Protein 9OHQ (pdb70)

Nearest PDB structures (foldseek):
  8cuc-assembly1_H  TM=9.374E-01  e=8.359E-02  Homo sapiens
  1a1j-assembly1_A  TM=9.222E-01  e=1.563E-01  Mus musculus
  1f2i-assembly1_H  TM=9.695E-01  e=2.212E-01  Mus musculus
  1a1h-assembly1_A  TM=9.315E-01  e=2.371E-01  Mus musculus
  1a1g-assembly1_A  TM=9.237E-01  e=2.542E-01  Mus musculus

Solvent-accessible surface area: 29568 Å² total; per-residue (Å²): 85,69,43,0,22,0,67,116,31,115,122,14,81,0,6,30,97,123,29,45,23,61,45,71,178,68,31,56,55,23,63,41,84,13,73,115,53,87,90,19,69,1,5,4,0,94,130,22,52,44,25,41,79,35,46,60,78,34,82,121,99,27,46,11,113,22,4,5,41,5,2,0,20,2,36,28,48,51,26,18,0,0,12,43,3,32,23,77,97,184,75,42,99,31,80,106,0,26,0,0,6,72,78,13,0,50,64,84,55,198,93,86,64,111,3,63,42,6,22,1,16,27,70,110,116,51,80,14,104,157,21,65,159,101,55,129,111,98,67,91,41,0,27,0,76,112,30,124,126,15,77,0,5,31,55,98,20,52,22,63,50,54,194,66,29,54,50,25,62,37,85,13,75,119,52,90,87,21,70,1,3,4,0,94,128,24,53,47,25,44,78,36,38,76,84,34,85,122,98,25,46,8,114,23,4,8,40,7,2,0,18,2,36,28,46,53,20,21,0,0,12,43,2,36,24,78,116,186,121,38,101,30,80,105,0,27,0,0,4,77,87,10,4,57,63,83,66,165,93,85,68,111,3,62,40,6,21,0,14,25,76,112,112,50,80,14,104,156,21,61,145,94,53,123,87,68,46,0,20,0,69,117,30,114,122,15,82,0,5,32,99,122,29,46,23,63,48,57,185,64,29,55,54,24,64,38,84,13,75,117,52,90,89,19,68,1,5,5,0,94,128,23,50,45,24,45,82,25,48,59,80,34,86,120,100,27,48,8,114,22,3,6,42,5,2,0,25,2,34,27,47,51,25,18,0,0,10,42,2,33,24,78,93,183,75,40,101,30,80,108,0,27,0,0,6,74,79,12,0,49,64,86,56,201,93,84,68,109,2,62,41,6,20,0,15,28,73,109,115,50,80,14,103,157,21,63,161,101,55,129,112,100,66,92,41,0,27,0,79,116,29,122,125,16,75,0,6,31,56,97,21,55,22,64,50,50,192,65,27,57,50,25,64,36,84,15,76,116,52,88,88,21,70,1,4,5,0,95,126,25,52,47,24,45,79,38,40,74,83,33,83,122,98,25,47,8,120,23,10,7,38,7,2,0,16,2,34,28,46,54,21,21,0,0,11,42,2,36,24,78,117,187,124,32,102,30,82,104,0,26,0,0,4,78,90,10,4,54,66,81,63,168,89,85,69,109,3,64,40,6,20,0,12,23,78,111,111,50,81,13,104,160,20,62,140,84,54,126

GO terms:
  GO:0005634 nucleus (C, IDA)
  GO:0005737 cytoplasm (C, IDA)
  GO:0031464 Cul4A-RING E3 ubiquitin ligase complex (C, IDA)
  GO:0043161 proteasome-mediated ubiquitin-dependent protein catabolic process (P, IMP)
  GO:0016567 protein ubiq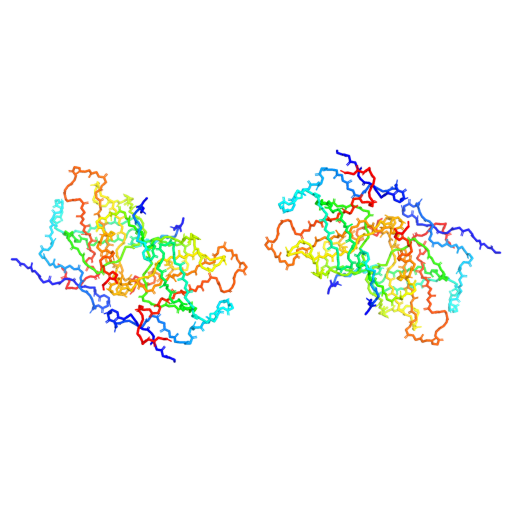uitination (P, IMP)
  GO:0005515 protein binding (F, IPI)
  GO:0030177 positive regulation of Wnt signaling pathway (P, IMP)
  GO:0005829 cytosol (C, TAS)

Radius of gyration: 37.44 Å; Cα contacts (8 Å, |Δi|>4): 1180; chains: 8; bounding box: 51×68×109 Å

Organism: Homo sapiens (NCBI:txid9606)

Secondary structure (DSSP, 8-state):
--EEEETTT---EEEEGGGB---STT-SEEEEE-TTS-EEEEEEES---SEEEEEEEE-TT-SSTTEEEEEEEETTT--EEEEEEEESSTT-SSSEEEEEEGGGEES--/---EE-TTT--EESSHHHHHHHHHHT-/----EEEETTT---EEEEGGGB--SSTT-SEEEEE-TTS-EEEEEEES---SEEEEEEEE-TT-SSTTEEEEEEEETTT--EEEEEEEESSTT-SSSEEEEEEGGGEES--/---EE-TTT--EESSHHHHHHHHHHT-/--EEEETTT--SEEEEGGGB---STT-SEEEEE-TTS-EEEEEEES---SEEEEEEEE-TT-SSTTEEEEEEEETTT--EEEEEEEESSTT-SSSEEEEEEGGGEES--/---EE-TTT--EESSHHHHHHHHHHT-/----EEEETTT---EEEEGGGB---STT-SEEEEE-TTS-EEEEEEES---SEEEEEEEE-TT-SSTTEEEEEEEETTT--EEEEEEEESSTT-SSSEEEEEEGGGEES--/---EE-TTT--EESSHHHHHHHHHHT-

B-factor: mean 19.46, std 8.99, range [7.35, 77.14]

Sequence (548 aa):
STSLSCKQCQETEITTKNEIFSLSLSGPMAAYVNPHGYVHETLTVYKASNLNLIGRPSTEHSWFPGYAWTVAQCKICASHIGWKFTATKKDMSPQKFWGLTRSALLPTIERPFHCNQCGASFTQKGNLLRHIKLHSGPSTSLSCKQCQETEITTKNEIFSLSLSGPMAAYVNPHGYVHETLTVYKASNLNLIGRPSTEHSWFPGYAWTVAQCKICASHIGWKFTATKKDMSPQKFWGLTRSALLPTIERPFHCNQCGASFTQKGNLLRHIKLHSSTSLSCKQCQETEITTKNEIFSLSLSGPMAAYVNPHGYVHETLTVYKASNLNLIGRPSTEHSWFPGYAWTVAQCKICASHIGWKFTATKKDMSPQKFWGLTRSALLPTIERPFHCNQCGASFTQKGNLLRHIKLHSGPSTSLSCKQCQETEITTKNEIFSLSLSGPMAAYVNPHGYVHETLTVYKASNLNLIGRPSTEHSWFPGYAWTVAQCKICASHIGWKFTATKKDMSPQKFWGLTRSALLPTIERPFHCNQCGASFTQKGNLLRHIKLHS

InterPro domains:
  IPR003111 Lon protease, N-terminal domain [PF02190] (81-317)
  IPR003111 Lon protease, N-terminal domain [PS51787] (81-319)
  IPR003111 Lon protease, N-terminal domain [SM00464] (80-317)
  IPR004910 Yippee/Mis18/Cereblon [PF03226] (321-432)
  IPR015947 PUA-like superfamily [SSF88697] (80-316)
  IPR034750 CULT domain [PS51788] (318-426)
  IPR034750 CULT domain [cd15777] (321-422)
  IPR046336 Lon protease, N-terminal domain superfamily [G3DSA:2.30.130.40] (61-185)

Foldseek 3Di:
DAFKAFPPPRPDGFDGPVQFDDLDDQGQWDWDADPVGDIFGWGKGAGTDQKDWDDDWAPVVDPRPQWTWTWIAHNPPRHTFFTKIAGPDDVDPPRIITIGGQVRIPPRD/DFPDADPPPGDTHPDVVVVVVVNVVVD/DFFAFKAFPPPRPDTWGTPVQFDDQDPCTQWDWDADPVGDIFTWGKGADTDQWDWDDDWDCVVPPRPQWTWTWIAGNPPRHTFFTKIAGPDDVDPPRIITIGGQVRIPPRD/DFPDADPPPGDTHPDVVVVVVVNVVVD/DAFKAFPVPRPDGFGGPVQFDDLDDQGQWDWDADPVGDIFGWGKGAGTDQKDWDDDWDPPVPPRPQWTWTWIAHNPPRHTFFTKIAGPDDVDPPRIITIGGQVGIPPRD/DFPAADPPPGDTHPDVVVSVVVNVVVD/DFFAFKAFPPPRPDTWGTPVQFDDPDPCTQWDWDADPVGDIFGWGKGADTDQWDWDDDWDCPVPPRPQWTWTFIAGNPPRHTFFTKIAGPDDVDPPRIITIGGQVRIPPRD/DFPDADPVPGDTHPDVVVVVVVNVVVD

Structure (mmCIF, N/CA/C/O backbone):
data_9OHQ
#
_entry.id   9OHQ
#
_cell.length_a   46.040
_cell.length_b   70.130
_cell.length_c   78.740
_cell.angle_alpha   90.00
_cell.angle_beta   90.00
_cell.angle_gamma   90.00
#
_symmetry.space_group_name_H-M   'P 1 21 1'
#
loop_
_entity.id
_entity.type
_entity.pdbx_description
1 polymer 'Protein cereblon'
2 polymer 'Zinc finger protein Helios'
3 non-polymer (3S)-3-[(5M)-5-{1-methyl-4-[(pyrrolidin-1-yl)methyl]-1H-pyrrolo[2,3-b]pyridin-6-yl}-1-oxo-1,3-dihydro-2H-isoindol-2-yl]piperidine-2,6-dione
4 non-polymer 'ZINC ION'
5 water water
#
loop_
_atom_site.group_PDB
_atom_site.id
_atom_site.type_symbol
_atom_site.label_atom_id
_atom_site.label_alt_id
_atom_site.label_comp_id
_atom_site.label_asym_id
_atom_site.label_entity_id
_atom_site.label_seq_id
_atom_site.pdbx_PDB_ins_code
_atom_site.Cartn_x
_atom_site.Cartn_y
_atom_site.Cartn_z
_atom_site.occupancy
_atom_site.B_iso_or_equiv
_atom_site.auth_seq_id
_atom_site.auth_comp_id
_atom_site.auth_asym_id
_atom_site.auth_atom_id
_atom_site.pdbx_PDB_model_num
ATOM 1 N N . SER A 1 3 ? 14.785 17.383 15.151 1.00 36.68 318 SER A N 1
ATOM 2 C CA . SER A 1 3 ? 16.138 16.833 14.879 1.00 34.47 318 SER A CA 1
ATOM 3 C C . SER A 1 3 ? 16.525 17.070 13.424 1.00 30.35 318 SER A C 1
ATOM 4 O O . SER A 1 3 ? 15.668 17.127 12.554 1.00 32.36 318 SER A O 1
ATOM 7 N N . THR A 1 4 ? 17.840 17.134 13.211 1.00 31.80 319 THR A N 1
ATOM 8 C CA . THR A 1 4 ? 18.457 17.405 11.924 1.00 27.33 319 THR A CA 1
ATOM 9 C C . THR A 1 4 ? 17.983 16.364 10.914 1.00 25.57 319 THR A C 1
ATOM 10 O O . THR A 1 4 ? 17.996 15.174 11.183 1.00 21.65 319 THR A O 1
ATOM 14 N N . SER A 1 5 ? 17.649 16.835 9.725 1.00 23.34 320 SER A N 1
ATOM 15 C CA . SER A 1 5 ? 17.266 15.987 8.621 1.00 20.38 320 SER A CA 1
ATOM 16 C C . SER A 1 5 ? 18.520 15.557 7.859 1.00 18.53 320 SER A C 1
ATOM 17 O O . SER A 1 5 ? 19.479 16.316 7.725 1.00 19.01 320 SER A O 1
ATOM 20 N N . LEU A 1 6 ? 18.538 14.285 7.445 1.00 16.50 321 LEU A N 1
ATOM 21 C CA . LEU A 1 6 ? 19.570 13.755 6.580 1.00 16.55 321 LEU A CA 1
ATOM 22 C C . LEU A 1 6 ? 18.957 13.486 5.212 1.00 16.91 321 LEU A C 1
ATOM 23 O O . LEU A 1 6 ? 17.911 12.838 5.131 1.00 17.27 321 LEU A O 1
ATOM 28 N N . SER A 1 7 ? 19.653 13.932 4.153 1.00 17.70 322 SER A N 1
ATOM 29 C CA . SER A 1 7 ? 19.167 13.909 2.788 1.00 16.85 322 SER A CA 1
ATOM 30 C C . SER A 1 7 ? 20.188 13.218 1.891 1.00 15.10 322 SER A C 1
ATOM 31 O O . SER A 1 7 ? 21.338 13.032 2.262 1.00 15.80 322 SER A O 1
ATOM 34 N N . CYS A 1 8 ? 19.749 12.784 0.711 1.00 15.63 323 CYS A N 1
ATOM 35 C CA . CYS A 1 8 ? 20.632 12.214 -0.283 1.00 14.98 323 CYS A CA 1
ATOM 36 C C . CYS A 1 8 ? 21.697 13.232 -0.687 1.00 15.70 323 CYS A C 1
ATOM 37 O O . CYS A 1 8 ? 21.375 14.323 -1.122 1.00 15.18 323 CYS A O 1
ATOM 40 N N . LYS A 1 9 ? 22.964 12.853 -0.580 1.00 15.91 324 LYS A N 1
ATOM 41 C CA . LYS A 1 9 ? 24.068 13.718 -0.933 1.00 17.41 324 LYS A CA 1
ATOM 42 C C . LYS A 1 9 ? 24.047 14.084 -2.416 1.00 18.12 324 LYS A C 1
ATOM 43 O O . LYS A 1 9 ? 24.331 15.223 -2.765 1.00 17.04 324 LYS A O 1
ATOM 49 N N . GLN A 1 10 ? 23.672 13.133 -3.276 1.00 18.97 325 GLN A N 1
ATOM 50 C CA . GLN A 1 10 ? 23.744 13.302 -4.717 1.00 22.97 325 GLN A CA 1
ATOM 51 C C . GLN A 1 10 ? 22.707 14.307 -5.208 1.00 25.05 325 GLN A C 1
ATOM 52 O O . GLN A 1 10 ? 23.080 15.236 -5.932 1.00 28.76 325 GLN A O 1
ATOM 58 N N . CYS A 1 11 ? 21.441 14.195 -4.774 1.00 21.22 326 CYS A N 1
ATOM 59 C CA . CYS A 1 11 ? 20.389 15.036 -5.327 1.00 22.19 326 CYS A CA 1
ATOM 60 C C . CYS A 1 11 ? 19.932 16.131 -4.356 1.00 22.81 326 CYS A C 1
ATOM 61 O O . CYS A 1 11 ? 19.422 17.167 -4.784 1.00 20.82 326 CYS A O 1
ATOM 64 N N . GLN A 1 12 ? 20.062 15.887 -3.045 1.00 19.72 327 GLN A N 1
ATOM 65 C CA . GLN A 1 12 ? 19.588 16.722 -1.951 1.00 21.60 327 GLN A CA 1
ATOM 66 C C . GLN A 1 12 ? 18.139 17.157 -2.134 1.00 24.25 327 GLN A C 1
ATOM 67 O O . GLN A 1 12 ? 17.802 18.279 -1.766 1.00 21.66 327 GLN A O 1
ATOM 73 N N . GLU A 1 13 ? 17.316 16.265 -2.690 1.00 23.80 328 GLU A N 1
ATOM 74 C CA . GLU A 1 13 ? 15.917 16.581 -2.915 1.00 25.90 328 GLU A CA 1
ATOM 75 C C . GLU A 1 13 ? 15.025 15.962 -1.839 1.00 28.58 328 GLU A C 1
ATOM 76 O O . GLU A 1 13 ? 13.938 16.471 -1.638 1.00 28.72 328 GLU A O 1
ATOM 82 N N . THR A 1 14 ? 15.476 14.910 -1.142 1.00 28.32 329 THR A N 1
ATOM 83 C CA . THR A 1 14 ? 14.624 14.239 -0.167 1.00 30.89 329 THR A CA 1
ATOM 84 C C . THR A 1 14 ? 15.299 14.159 1.192 1.00 27.08 329 THR A C 1
ATOM 85 O O . THR A 1 14 ? 16.502 13.943 1.269 1.00 31.96 329 THR A O 1
ATOM 89 N N . GLU A 1 15 ? 14.463 14.229 2.218 1.00 25.03 330 GLU A N 1
ATOM 90 C CA . GLU A 1 15 ? 14.798 13.832 3.576 1.00 22.36 330 GLU A CA 1
ATOM 91 C C . GLU A 1 15 ? 14.688 12.313 3.675 1.00 19.78 330 GLU A C 1
ATOM 92 O O . GLU A 1 15 ? 13.628 11.759 3.448 1.00 23.89 330 GLU A O 1
ATOM 98 N N . ILE A 1 16 ? 15.769 11.654 4.055 1.00 16.83 331 ILE A N 1
ATOM 99 C CA . ILE A 1 16 ? 15.762 10.201 4.167 1.00 15.17 331 ILE A CA 1
ATOM 100 C C . ILE A 1 16 ? 15.431 9.797 5.606 1.00 15.80 331 ILE A C 1
ATOM 101 O O . ILE A 1 16 ? 14.744 8.797 5.851 1.00 16.74 331 ILE A O 1
ATOM 106 N N . THR A 1 17 ? 16.003 10.526 6.568 1.00 14.73 332 THR A N 1
ATOM 107 C CA . THR A 1 17 ? 15.768 10.235 7.973 1.00 15.00 332 THR A CA 1
ATOM 108 C C . THR A 1 17 ? 16.097 11.478 8.781 1.00 15.56 332 THR A C 1
ATOM 109 O O . THR A 1 17 ? 16.437 12.509 8.206 1.00 15.20 332 THR A O 1
ATOM 113 N N . THR A 1 18 ? 15.928 11.388 10.106 1.00 14.52 333 THR A N 1
ATOM 114 C CA . THR A 1 18 ? 16.270 12.473 11.004 1.00 16.53 333 THR A CA 1
ATOM 115 C C . THR A 1 18 ? 17.099 11.876 12.131 1.00 16.37 333 THR A C 1
ATOM 116 O O . THR A 1 18 ? 17.033 10.683 12.402 1.00 15.50 333 THR A O 1
ATOM 120 N N . LYS A 1 19 ? 17.874 12.736 12.784 1.00 15.36 334 LYS A N 1
ATOM 121 C CA . LYS A 1 19 ? 18.811 12.282 13.800 1.00 16.25 334 LYS A CA 1
ATOM 122 C C . LYS A 1 19 ? 18.092 11.672 15.003 1.00 16.21 334 LYS A C 1
ATOM 123 O O . LYS A 1 19 ? 18.706 10.873 15.721 1.00 16.52 334 LYS A O 1
ATOM 129 N N . ASN A 1 20 ? 16.796 11.983 15.205 1.00 16.91 335 ASN A N 1
ATOM 130 C CA . ASN A 1 20 ? 16.074 11.388 16.320 1.00 18.40 335 ASN A CA 1
ATOM 131 C C . ASN A 1 20 ? 15.753 9.914 16.043 1.00 16.21 335 ASN A C 1
ATOM 132 O O . ASN A 1 20 ? 15.236 9.245 16.919 1.00 16.00 335 ASN A O 1
ATOM 137 N N . GLU A 1 21 ? 16.055 9.423 14.837 1.00 12.24 336 GLU A N 1
ATOM 138 C CA . GLU A 1 21 ? 15.830 8.013 14.523 1.00 12.40 336 GLU A CA 1
ATOM 139 C C . GLU A 1 21 ? 17.039 7.138 14.873 1.00 11.72 336 GLU A C 1
ATOM 140 O O . GLU A 1 21 ? 16.971 5.899 14.776 1.00 11.97 336 GLU A O 1
ATOM 146 N N . ILE A 1 22 ? 18.166 7.757 15.195 1.00 11.89 337 ILE A N 1
ATOM 147 C CA . ILE A 1 22 ? 19.420 7.042 15.389 1.00 13.15 337 ILE A CA 1
ATOM 148 C C . ILE A 1 22 ? 19.388 6.215 16.669 1.00 12.00 337 ILE A C 1
ATOM 149 O O . ILE A 1 22 ? 18.922 6.689 17.700 1.00 14.55 337 ILE A O 1
ATOM 154 N N . PHE A 1 23 ? 19.838 4.960 16.580 1.00 11.45 338 PHE A N 1
ATOM 155 C CA . PHE A 1 23 ? 19.951 4.121 17.767 1.00 11.90 338 PHE A CA 1
ATOM 156 C C . PHE A 1 23 ? 21.188 3.252 17.629 1.00 12.05 338 PHE A C 1
ATOM 157 O O . PHE A 1 23 ? 21.705 3.052 16.532 1.00 12.94 338 PHE A O 1
ATOM 165 N N . SER A 1 24 ? 21.685 2.743 18.748 1.00 13.25 339 SER A N 1
ATOM 166 C CA . SER A 1 24 ? 22.776 1.794 18.712 1.00 14.29 339 SER A CA 1
ATOM 167 C C . SER A 1 24 ? 22.221 0.378 18.769 1.00 16.26 339 SER A C 1
ATOM 168 O O . SER A 1 24 ? 21.508 0.012 19.699 1.00 17.06 339 SER A O 1
ATOM 171 N N . LEU A 1 25 ? 22.515 -0.403 17.741 1.00 15.36 340 LEU A N 1
ATOM 172 C CA . LEU A 1 25 ? 22.028 -1.759 17.636 1.00 19.09 340 LEU A CA 1
ATOM 173 C C . LEU A 1 25 ? 22.901 -2.660 18.480 1.00 22.91 340 LEU A C 1
ATOM 174 O O . LEU A 1 25 ? 22.392 -3.578 19.114 1.00 24.91 340 LEU A O 1
ATOM 179 N N . SER A 1 26 ? 24.210 -2.383 18.505 1.00 24.86 341 SER A N 1
ATOM 180 C CA . SER A 1 26 ? 25.135 -3.207 19.274 1.00 28.37 341 SER A CA 1
ATOM 181 C C . SER A 1 26 ? 26.171 -2.355 20.007 1.00 26.56 341 SER A C 1
ATOM 182 O O . SER A 1 26 ? 25.964 -1.187 20.382 1.00 27.34 341 SER A O 1
ATOM 185 N N . LEU A 1 27 ? 27.315 -2.985 20.243 1.00 24.86 342 LEU A N 1
ATOM 186 C CA . LEU A 1 27 ? 28.336 -2.434 21.106 1.00 27.21 342 LEU A CA 1
ATOM 187 C C . LEU A 1 27 ? 29.032 -1.277 20.387 1.00 27.97 342 LEU A C 1
ATOM 188 O O . LEU A 1 27 ? 29.594 -0.413 21.037 1.00 31.66 342 LEU A O 1
ATOM 193 N N . SER A 1 28 ? 29.012 -1.278 19.046 1.00 21.82 343 SER A N 1
ATOM 194 C CA . SER A 1 28 ? 29.872 -0.399 18.268 1.00 20.60 343 SER A CA 1
ATOM 195 C C . SER A 1 28 ? 29.248 0.972 18.001 1.00 24.52 343 SER A C 1
ATOM 196 O O . SER A 1 28 ? 29.678 1.670 17.066 1.00 19.08 343 SER A O 1
ATOM 199 N N . GLY A 1 29 ? 28.287 1.393 18.863 1.00 25.95 344 GLY A N 1
ATOM 200 C CA . GLY A 1 29 ? 27.793 2.775 18.848 1.00 21.89 344 GLY A CA 1
ATOM 201 C C . GLY A 1 29 ? 26.822 2.840 17.698 1.00 19.76 344 GLY A C 1
ATOM 202 O O . GLY A 1 29 ? 26.607 1.800 17.040 1.00 21.03 344 GLY A O 1
ATOM 203 N N . PRO A 1 30 ? 26.219 4.004 17.412 1.00 16.62 345 PRO A N 1
ATOM 204 C CA . PRO A 1 30 ? 25.221 4.068 16.349 1.00 15.05 345 PRO A CA 1
ATOM 205 C C . PRO A 1 30 ? 25.786 4.027 14.933 1.00 14.64 345 PRO A C 1
ATOM 206 O O . PRO A 1 30 ? 25.033 3.756 13.986 1.00 15.11 345 PRO A O 1
ATOM 210 N N . MET A 1 31 ? 27.090 4.315 14.789 1.00 13.23 346 MET A N 1
ATOM 211 C CA . MET A 1 31 ? 27.720 4.348 13.478 1.00 14.29 346 MET A CA 1
ATOM 212 C C . MET A 1 31 ? 29.125 3.771 13.618 1.00 14.64 346 MET A C 1
ATOM 213 O O . MET A 1 31 ? 29.823 4.104 14.589 1.00 15.85 346 MET A O 1
ATOM 218 N N . ALA A 1 32 ? 29.465 2.829 12.739 1.00 13.98 347 ALA A N 1
ATOM 219 C CA . ALA A 1 32 ? 30.802 2.242 12.746 1.00 13.43 347 ALA A CA 1
ATOM 220 C C . ALA A 1 32 ? 31.152 1.810 11.329 1.00 12.18 347 ALA A C 1
ATOM 221 O O . ALA A 1 32 ? 30.253 1.688 10.485 1.00 12.71 347 ALA A O 1
ATOM 223 N N . ALA A 1 33 ? 32.445 1.579 11.084 1.00 11.40 348 ALA A N 1
ATOM 224 C CA . ALA A 1 33 ? 32.891 1.087 9.788 1.00 10.83 348 ALA A CA 1
ATOM 225 C C . ALA A 1 33 ? 32.672 -0.432 9.708 1.00 10.59 348 ALA A C 1
ATOM 226 O O . ALA A 1 33 ? 33.055 -1.151 10.616 1.00 13.75 348 ALA A O 1
ATOM 228 N N . TYR A 1 34 ? 32.125 -0.916 8.582 1.00 10.29 349 TYR A N 1
ATOM 229 C CA . TYR A 1 34 ? 31.936 -2.336 8.313 1.00 10.52 349 TYR A CA 1
ATOM 230 C C . TYR A 1 34 ? 32.506 -2.647 6.931 1.00 11.48 349 TYR A C 1
ATOM 231 O O . TYR A 1 34 ? 32.453 -1.792 6.050 1.00 12.51 349 TYR A O 1
ATOM 240 N N . VAL A 1 35 ? 33.031 -3.859 6.776 1.00 10.20 350 VAL A N 1
ATOM 241 C CA . VAL A 1 35 ? 33.721 -4.250 5.560 1.00 11.44 350 VAL A CA 1
ATOM 242 C C . VAL A 1 35 ? 32.821 -5.207 4.796 1.00 11.88 350 VAL A C 1
ATOM 243 O O . VAL A 1 35 ? 32.364 -6.199 5.388 1.00 11.05 350 VAL A O 1
ATOM 247 N N . ASN A 1 36 ? 32.604 -4.927 3.495 1.00 10.90 351 ASN A N 1
ATOM 248 C CA . ASN A 1 36 ? 31.812 -5.801 2.667 1.00 11.62 351 ASN A CA 1
ATOM 249 C C . ASN A 1 36 ? 32.700 -6.896 2.080 1.00 12.03 351 ASN A C 1
ATOM 250 O O . ASN A 1 36 ? 33.888 -6.983 2.359 1.00 12.73 351 ASN A O 1
ATOM 255 N N . PRO A 1 37 ? 32.116 -7.838 1.327 1.00 12.06 352 PRO A N 1
ATOM 256 C CA . PRO A 1 37 ? 32.851 -9.026 0.905 1.00 13.54 352 PRO A CA 1
ATOM 257 C C . PRO A 1 37 ? 34.018 -8.766 -0.039 1.00 13.06 352 PRO A C 1
ATOM 258 O O . PRO A 1 37 ? 34.929 -9.562 -0.110 1.00 14.60 352 PRO A O 1
ATOM 262 N N . HIS A 1 38 ? 34.034 -7.597 -0.661 1.00 13.19 353 HIS A N 1
ATOM 263 C CA . HIS A 1 38 ? 34.979 -7.254 -1.695 1.00 14.14 353 HIS A CA 1
ATOM 264 C C . HIS A 1 38 ? 35.952 -6.167 -1.226 1.00 14.17 353 HIS A C 1
ATOM 265 O O . HIS A 1 38 ? 36.755 -5.689 -2.015 1.00 16.51 353 HIS A O 1
ATOM 272 N N . GLY A 1 39 ? 35.868 -5.735 0.039 1.00 12.22 354 GLY A N 1
ATOM 273 C CA . GLY A 1 39 ? 36.838 -4.815 0.598 1.00 12.29 354 GLY A CA 1
ATOM 274 C C . GLY A 1 39 ? 36.377 -3.361 0.610 1.00 12.76 354 GLY A C 1
ATOM 275 O O . GLY A 1 39 ? 37.197 -2.490 0.907 1.00 14.40 354 GLY A O 1
ATOM 276 N N . TYR A 1 40 ? 35.084 -3.101 0.334 1.00 11.48 355 TYR A N 1
ATOM 277 C CA . TYR A 1 40 ? 34.512 -1.755 0.460 1.00 10.60 355 TYR A CA 1
ATOM 278 C C . TYR A 1 40 ? 34.094 -1.558 1.910 1.00 11.52 355 TYR A C 1
ATOM 279 O O . TYR A 1 40 ? 33.418 -2.410 2.477 1.00 13.49 355 TYR A O 1
ATOM 288 N N . VAL A 1 41 ? 34.432 -0.390 2.453 1.00 10.64 356 VAL A N 1
ATOM 289 C CA . VAL A 1 41 ? 34.171 -0.057 3.841 1.00 12.01 356 VAL A CA 1
ATOM 290 C C . VAL A 1 41 ? 33.071 0.990 3.875 1.00 13.10 356 VAL A C 1
ATOM 291 O O . VAL A 1 41 ? 33.190 2.056 3.265 1.00 13.55 356 VAL A O 1
ATOM 295 N N . HIS A 1 42 ? 32.003 0.639 4.582 1.00 12.30 357 HIS A N 1
ATOM 296 C CA . HIS A 1 42 ? 30.826 1.472 4.715 1.00 11.72 357 HIS A CA 1
ATOM 297 C C . HIS A 1 42 ? 30.676 1.853 6.180 1.00 11.49 357 HIS A C 1
ATOM 298 O O . HIS A 1 42 ? 30.472 0.994 7.021 1.00 10.44 357 HIS A O 1
ATOM 305 N N . GLU A 1 43 ? 30.790 3.149 6.489 1.00 10.93 358 GLU A N 1
ATOM 306 C CA . GLU A 1 43 ? 30.447 3.643 7.807 1.00 11.59 358 GLU A CA 1
ATOM 307 C C . GLU A 1 43 ? 28.933 3.726 7.844 1.00 12.80 358 GLU A C 1
ATOM 308 O O . GLU A 1 43 ? 28.343 4.570 7.169 1.00 13.01 358 GLU A O 1
ATOM 314 N N . THR A 1 44 ? 28.332 2.824 8.608 1.00 11.91 359 THR A N 1
ATOM 315 C CA . THR A 1 44 ? 26.917 2.579 8.533 1.00 12.04 359 THR A CA 1
ATOM 316 C C . THR A 1 44 ? 26.259 3.077 9.816 1.00 13.48 359 THR A C 1
ATOM 317 O O . THR A 1 44 ? 26.619 2.626 10.910 1.00 15.12 359 THR A O 1
ATOM 321 N N . LEU A 1 45 ? 25.286 3.975 9.640 1.00 12.79 360 LEU A N 1
ATOM 322 C CA . LEU A 1 45 ? 24.511 4.519 10.739 1.00 11.93 360 LEU A CA 1
ATOM 323 C C . LEU A 1 45 ? 23.198 3.746 10.823 1.00 11.70 360 LEU A C 1
ATOM 324 O O . LEU A 1 45 ? 22.545 3.623 9.796 1.00 11.60 360 LEU A O 1
ATOM 329 N N . THR A 1 46 ? 22.772 3.309 12.007 1.00 11.94 361 THR A N 1
ATOM 330 C CA . THR A 1 46 ? 21.523 2.573 12.146 1.00 12.36 361 THR A CA 1
ATOM 331 C C . THR A 1 46 ? 20.411 3.488 12.657 1.00 12.37 361 THR A C 1
ATOM 332 O O . THR A 1 46 ? 20.599 4.193 13.644 1.00 12.24 361 THR A O 1
ATOM 336 N N . VAL A 1 47 ? 19.293 3.491 11.928 1.00 11.06 362 VAL A N 1
ATOM 337 C CA . VAL A 1 47 ? 18.131 4.314 12.239 1.00 11.91 362 VAL A CA 1
ATOM 338 C C . VAL A 1 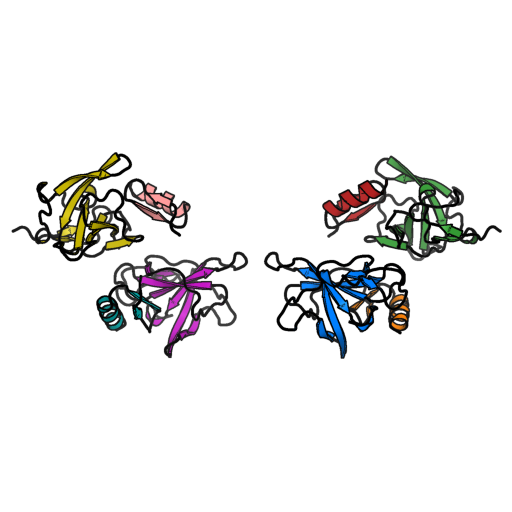47 ? 16.877 3.445 12.201 1.00 11.27 362 VAL A C 1
ATOM 339 O O . VAL A 1 47 ? 16.808 2.474 11.450 1.00 11.41 362 VAL A O 1
ATOM 343 N N . TYR A 1 48 ? 15.890 3.794 13.032 1.00 10.83 363 TYR A N 1
ATOM 344 C CA . TYR A 1 48 ? 14.695 2.965 13.099 1.00 11.88 363 TYR A CA 1
ATOM 345 C C . TYR A 1 48 ? 13.870 3.099 11.827 1.00 12.01 363 TYR A C 1
ATOM 346 O O . TYR A 1 48 ? 13.399 2.089 11.308 1.00 12.58 363 TYR A O 1
ATOM 355 N N . LYS A 1 49 ? 13.722 4.322 11.311 1.00 12.86 364 LYS A N 1
ATOM 356 C CA . LYS A 1 49 ? 12.800 4.561 10.214 1.00 13.08 364 LYS A CA 1
ATOM 357 C C . LYS A 1 49 ? 13.495 5.459 9.200 1.00 14.56 364 LYS A C 1
ATOM 358 O O . LYS A 1 49 ? 14.235 6.371 9.579 1.00 14.16 364 LYS A O 1
ATOM 364 N N . ALA A 1 50 ? 13.254 5.177 7.918 1.00 12.92 365 ALA A N 1
ATOM 365 C CA . ALA A 1 50 ? 13.781 5.995 6.828 1.00 14.99 365 ALA A CA 1
ATOM 366 C C . ALA A 1 50 ? 12.675 6.156 5.785 1.00 15.53 365 ALA A C 1
ATOM 367 O O . ALA A 1 50 ? 11.838 5.277 5.682 1.00 18.61 365 ALA A O 1
ATOM 369 N N . SER A 1 51 ? 12.694 7.245 5.019 1.00 15.01 366 SER A N 1
ATOM 370 C CA . SER A 1 51 ? 11.695 7.499 3.991 1.00 17.23 366 SER A CA 1
ATOM 371 C C . SER A 1 51 ? 12.387 7.755 2.655 1.00 15.13 366 SER A C 1
ATOM 372 O O . SER A 1 51 ? 13.588 8.042 2.622 1.00 13.77 366 SER A O 1
ATOM 375 N N . ASN A 1 52 ? 11.607 7.697 1.565 1.00 13.59 367 ASN A N 1
ATOM 376 C CA . ASN A 1 52 ? 12.036 8.172 0.259 1.00 13.99 367 ASN A CA 1
ATOM 377 C C . ASN A 1 52 ? 13.125 7.276 -0.323 1.00 13.46 367 ASN A C 1
ATOM 378 O O . ASN A 1 52 ? 13.893 7.722 -1.164 1.00 14.37 367 ASN A O 1
ATOM 383 N N . LEU A 1 53 ? 13.117 6.003 0.073 1.00 14.55 368 LEU A N 1
ATOM 384 C CA . LEU A 1 53 ? 14.025 5.001 -0.444 1.00 15.50 368 LEU A CA 1
ATOM 385 C C . LEU A 1 53 ? 13.235 3.943 -1.203 1.00 16.41 368 LEU A C 1
ATOM 386 O O . LEU A 1 53 ? 12.058 3.747 -0.924 1.00 19.35 368 LEU A O 1
ATOM 391 N N . ASN A 1 54 ? 13.867 3.362 -2.217 1.00 15.31 369 ASN A N 1
ATOM 392 C CA . ASN A 1 54 ? 13.355 2.244 -2.961 1.00 16.64 369 ASN A CA 1
ATOM 393 C C . ASN A 1 54 ? 14.270 1.062 -2.708 1.00 16.80 369 ASN A C 1
ATOM 394 O O . ASN A 1 54 ? 15.499 1.236 -2.643 1.00 16.09 369 ASN A O 1
ATOM 399 N N . LEU A 1 55 ? 13.661 -0.119 -2.627 1.00 15.20 370 LEU A N 1
ATOM 400 C CA . LEU A 1 55 ? 14.393 -1.365 -2.442 1.00 16.39 370 LEU A CA 1
ATOM 401 C C . LEU A 1 55 ? 14.619 -2.090 -3.756 1.00 19.21 370 LEU A C 1
ATOM 402 O O . LEU A 1 55 ? 13.729 -2.112 -4.609 1.00 19.04 370 LEU A O 1
ATOM 407 N N . ILE A 1 56 ? 15.792 -2.729 -3.849 1.00 18.87 371 ILE A N 1
ATOM 408 C CA . ILE A 1 56 ? 16.182 -3.603 -4.945 1.00 23.14 371 ILE A CA 1
ATOM 409 C C . ILE A 1 56 ? 16.188 -5.023 -4.418 1.00 26.39 371 ILE A C 1
ATOM 410 O O . ILE A 1 56 ? 16.909 -5.308 -3.476 1.00 27.98 371 ILE A O 1
ATOM 415 N N . GLY A 1 57 ? 15.397 -5.899 -5.026 1.00 28.32 372 GLY A N 1
ATOM 416 C CA . GLY A 1 57 ? 15.501 -7.324 -4.770 1.00 31.13 372 GLY A CA 1
ATOM 417 C C . GLY A 1 57 ? 14.890 -7.731 -3.436 1.00 30.81 372 GLY A C 1
ATOM 418 O O . GLY A 1 57 ? 14.023 -7.040 -2.890 1.00 31.91 372 GLY A O 1
ATOM 419 N N . ARG A 1 58 ? 15.334 -8.900 -2.952 1.00 28.84 373 ARG A N 1
ATOM 420 C CA . ARG A 1 58 ? 14.758 -9.559 -1.795 1.00 30.86 373 ARG A CA 1
ATOM 421 C C . ARG A 1 58 ? 15.816 -9.643 -0.694 1.00 23.74 373 ARG A C 1
ATOM 422 O O . ARG A 1 58 ? 16.991 -9.572 -0.966 1.00 23.08 373 ARG A O 1
ATOM 424 N N . PRO A 1 59 ? 15.419 -9.815 0.575 1.00 23.82 374 PRO A N 1
ATOM 425 C CA . PRO A 1 59 ? 16.370 -9.831 1.680 1.00 21.93 374 PRO A CA 1
ATOM 426 C C . PRO A 1 59 ? 17.389 -10.958 1.561 1.00 22.35 374 PRO A C 1
ATOM 427 O O . PRO A 1 59 ? 17.024 -12.061 1.119 1.00 24.58 374 PRO A O 1
ATOM 431 N N . SER A 1 60 ? 18.632 -10.683 1.955 1.00 17.17 375 SER A N 1
ATOM 432 C CA . SER A 1 60 ? 19.689 -11.683 1.990 1.00 16.12 375 SER A CA 1
ATOM 433 C C . SER A 1 60 ? 20.432 -11.607 3.323 1.00 14.65 375 SER A C 1
ATOM 434 O O . SER A 1 60 ? 20.675 -10.511 3.836 1.00 13.72 375 SER A O 1
ATOM 437 N N . THR A 1 61 ? 20.872 -12.765 3.834 1.00 13.43 376 THR A N 1
ATOM 438 C CA . THR A 1 61 ? 21.706 -12.827 5.026 1.00 14.12 376 THR A CA 1
ATOM 439 C C . THR A 1 61 ? 23.191 -12.909 4.662 1.00 13.87 376 THR A C 1
ATOM 440 O O . THR A 1 61 ? 24.021 -12.988 5.564 1.00 14.27 376 THR A O 1
ATOM 444 N N . GLU A 1 62 ? 23.543 -12.865 3.366 1.00 14.20 377 GLU A N 1
ATOM 445 C CA . GLU A 1 62 ? 24.940 -13.030 2.957 1.00 15.19 377 GLU A CA 1
ATOM 446 C C . GLU A 1 62 ? 25.836 -11.954 3.583 1.00 14.99 377 GLU A C 1
ATOM 447 O O . GLU A 1 62 ? 25.628 -10.775 3.361 1.00 15.43 377 GLU A O 1
ATOM 453 N N . HIS A 1 63 ? 26.837 -12.352 4.378 1.00 15.40 378 HIS A N 1
ATOM 454 C CA . HIS A 1 63 ? 27.814 -11.445 4.967 1.00 15.13 378 HIS A CA 1
ATOM 455 C C . HIS A 1 63 ? 27.132 -10.321 5.752 1.00 14.83 378 HIS A C 1
ATOM 456 O O . HIS A 1 63 ? 27.626 -9.191 5.856 1.00 13.96 378 HIS A O 1
ATOM 463 N N . SER A 1 64 ? 25.985 -10.643 6.373 1.00 13.79 379 SER A N 1
ATOM 464 C CA . SER A 1 64 ? 25.275 -9.655 7.160 1.00 13.69 379 SER A CA 1
ATOM 465 C C . SER A 1 64 ? 26.135 -9.167 8.310 1.00 13.34 379 SER A C 1
ATOM 466 O O . SER A 1 64 ? 26.673 -9.957 9.069 1.00 15.21 379 SER A O 1
ATOM 469 N N . TRP A 1 65 ? 26.182 -7.849 8.476 1.00 12.48 380 TRP A N 1
ATOM 470 C CA . TRP A 1 65 ? 26.951 -7.235 9.539 1.00 13.70 380 TRP A CA 1
ATOM 471 C C . TRP A 1 65 ? 26.243 -7.316 10.889 1.00 15.50 380 TRP A C 1
ATOM 472 O O . TRP A 1 65 ? 26.856 -7.082 11.923 1.00 17.14 380 TRP A O 1
ATOM 483 N N . PHE A 1 66 ? 24.938 -7.599 10.830 1.00 15.54 381 PHE A N 1
ATOM 484 C CA . PHE A 1 66 ? 24.083 -7.638 12.012 1.00 15.79 381 PHE A CA 1
ATOM 485 C C . PHE A 1 66 ? 23.429 -9.008 12.092 1.00 15.88 381 PHE A C 1
ATOM 486 O O . PHE A 1 66 ? 22.385 -9.236 11.492 1.00 14.98 381 PHE A O 1
ATOM 494 N N . PRO A 1 67 ? 24.058 -9.980 12.770 1.00 18.59 382 PRO A N 1
ATOM 495 C CA . PRO A 1 67 ? 23.532 -11.336 12.805 1.00 20.43 382 PRO A CA 1
ATOM 496 C C . PRO A 1 67 ? 22.099 -11.393 13.332 1.00 17.81 382 PRO A C 1
ATOM 497 O O . PRO A 1 67 ? 21.767 -10.690 14.277 1.00 19.99 382 PRO A O 1
ATOM 501 N N . GLY A 1 68 ? 21.279 -12.184 12.646 1.00 17.46 383 GLY A N 1
ATOM 502 C CA . GLY A 1 68 ? 19.850 -12.235 12.889 1.00 17.99 383 GLY A CA 1
ATOM 503 C C . GLY A 1 68 ? 19.056 -11.330 11.952 1.00 16.83 383 GLY A C 1
ATOM 504 O O . GLY A 1 68 ? 17.810 -11.364 11.966 1.00 19.37 383 GLY A O 1
ATOM 505 N N . TYR A 1 69 ? 19.762 -10.506 11.145 1.00 13.88 384 TYR A N 1
ATOM 506 C CA . TYR A 1 69 ? 19.084 -9.671 10.184 1.00 12.78 384 TYR A CA 1
ATOM 507 C C . TYR A 1 69 ? 19.533 -9.967 8.763 1.00 13.08 384 TYR A C 1
ATOM 508 O O . TYR A 1 69 ? 20.713 -10.284 8.531 1.00 15.91 384 TYR A O 1
ATOM 517 N N . ALA A 1 70 ? 18.585 -9.810 7.839 1.00 12.71 385 ALA A N 1
ATOM 518 C CA . ALA A 1 70 ? 18.835 -9.843 6.403 1.00 13.51 385 ALA A CA 1
ATOM 519 C C . ALA A 1 70 ? 18.850 -8.414 5.862 1.00 13.02 385 ALA A C 1
ATOM 520 O O . ALA A 1 70 ? 18.193 -7.565 6.428 1.00 12.48 385 ALA A O 1
ATOM 522 N N . TRP A 1 71 ? 19.615 -8.175 4.794 1.00 12.01 386 TRP A N 1
ATOM 523 C CA . TRP A 1 71 ? 19.680 -6.853 4.176 1.00 11.90 386 TRP A CA 1
ATOM 524 C C . TRP A 1 71 ? 18.960 -6.843 2.835 1.00 12.04 386 TRP A C 1
ATOM 525 O O . TRP A 1 71 ? 18.929 -7.835 2.131 1.00 12.23 386 TRP A O 1
ATOM 536 N N . THR A 1 72 ? 18.448 -5.663 2.477 1.00 11.88 387 THR A N 1
ATOM 537 C CA . THR A 1 72 ? 17.933 -5.355 1.155 1.00 11.79 387 THR A CA 1
ATOM 538 C C . THR A 1 72 ? 18.482 -3.989 0.733 1.00 11.64 387 THR A C 1
ATOM 539 O O . THR A 1 72 ? 18.386 -3.022 1.471 1.00 10.95 387 THR A O 1
ATOM 543 N N . VAL A 1 73 ? 19.102 -3.921 -0.457 1.00 12.14 388 VAL A N 1
ATOM 544 C CA . VAL A 1 73 ? 19.686 -2.678 -0.930 1.00 12.89 388 VAL A CA 1
ATOM 545 C C . VAL A 1 73 ? 18.632 -1.593 -1.047 1.00 12.48 388 VAL A C 1
ATOM 546 O O . VAL A 1 73 ? 17.563 -1.818 -1.612 1.00 12.37 388 VAL A O 1
ATOM 550 N N . ALA A 1 74 ? 18.992 -0.379 -0.604 1.00 12.26 389 ALA A N 1
ATOM 551 C CA . ALA A 1 74 ? 18.121 0.788 -0.565 1.00 13.58 389 ALA A CA 1
ATOM 552 C C . ALA A 1 74 ? 18.769 1.959 -1.311 1.00 13.86 389 ALA A C 1
ATOM 553 O O . ALA A 1 74 ? 19.934 2.284 -1.106 1.00 14.12 389 ALA A O 1
ATOM 555 N N . GLN A 1 75 ? 17.998 2.522 -2.236 1.00 13.06 390 GLN A N 1
ATOM 556 C CA . GLN A 1 75 ? 18.428 3.579 -3.136 1.00 14.17 390 GLN A CA 1
ATOM 557 C C . GLN A 1 75 ? 17.488 4.771 -3.011 1.00 12.26 390 GLN A C 1
ATOM 558 O O . GLN A 1 75 ? 16.320 4.650 -2.663 1.00 12.54 390 GLN A O 1
ATOM 564 N N . CYS A 1 76 ? 18.041 5.961 -3.286 1.00 11.92 391 CYS A N 1
ATOM 565 C CA . CYS A 1 76 ? 17.268 7.184 -3.279 1.00 13.00 391 CYS A CA 1
ATOM 566 C C . CYS A 1 76 ? 16.162 7.059 -4.319 1.00 12.50 391 CYS A C 1
ATOM 567 O O . CYS A 1 76 ? 16.439 6.716 -5.462 1.00 11.93 391 CYS A O 1
ATOM 570 N N . LYS A 1 77 ? 14.927 7.383 -3.945 1.00 12.36 392 LYS A N 1
ATOM 571 C CA . LYS A 1 77 ? 13.836 7.298 -4.900 1.00 12.73 392 LYS A CA 1
ATOM 572 C C . LYS A 1 77 ? 13.962 8.280 -6.065 1.00 14.10 392 LYS A C 1
ATOM 573 O O . LYS A 1 77 ? 13.389 8.048 -7.127 1.00 13.42 392 LYS A O 1
ATOM 579 N N . ILE A 1 78 ? 14.657 9.401 -5.866 1.00 14.45 393 ILE A N 1
ATOM 580 C CA . ILE A 1 78 ? 14.788 10.412 -6.917 1.00 15.29 393 ILE A CA 1
ATOM 581 C C . ILE A 1 78 ? 15.850 10.011 -7.930 1.00 14.48 393 ILE A C 1
ATOM 582 O O . ILE A 1 78 ? 15.590 10.008 -9.138 1.00 15.00 393 ILE A O 1
ATOM 587 N N . CYS A 1 79 ? 17.078 9.759 -7.449 1.00 14.46 394 CYS A N 1
ATOM 588 C CA . CYS A 1 79 ? 18.253 9.694 -8.306 1.00 14.51 394 CYS A CA 1
ATOM 589 C C . CYS A 1 79 ? 18.858 8.303 -8.389 1.00 14.14 394 CYS A C 1
ATOM 590 O O . CYS A 1 79 ? 19.814 8.108 -9.141 1.00 16.22 394 CYS A O 1
ATOM 593 N N . ALA A 1 80 ? 18.356 7.369 -7.580 1.00 14.56 395 ALA A N 1
ATOM 594 C CA . ALA A 1 80 ? 18.766 5.967 -7.570 1.00 14.47 395 ALA A CA 1
ATOM 595 C C . ALA A 1 80 ? 20.146 5.753 -6.934 1.00 15.18 395 ALA A C 1
ATOM 596 O O . ALA A 1 80 ? 20.675 4.646 -7.017 1.00 15.35 395 ALA A O 1
ATOM 598 N N . SER A 1 81 ? 20.703 6.770 -6.301 1.00 13.88 396 SER A N 1
ATOM 599 C CA . SER A 1 81 ? 22.019 6.647 -5.671 1.00 15.16 396 SER A CA 1
ATOM 600 C C . SER A 1 81 ? 21.893 5.660 -4.509 1.00 14.31 396 SER A C 1
ATOM 601 O O . SER A 1 81 ? 20.864 5.593 -3.842 1.00 14.10 396 SER A O 1
ATOM 604 N N . HIS A 1 82 ? 22.923 4.845 -4.307 1.00 13.89 397 HIS A N 1
ATOM 605 C CA . HIS A 1 82 ? 22.941 3.924 -3.190 1.00 12.21 397 HIS A CA 1
ATOM 606 C C . HIS A 1 82 ? 22.961 4.693 -1.873 1.00 12.67 397 HIS A C 1
ATOM 607 O O . HIS A 1 82 ? 23.858 5.515 -1.655 1.00 12.61 397 HIS A O 1
ATOM 614 N N . ILE A 1 83 ? 22.000 4.399 -0.991 1.00 11.66 398 ILE A N 1
ATOM 615 C CA . ILE A 1 83 ? 21.949 5.034 0.323 1.00 11.93 398 ILE A CA 1
ATOM 616 C C . ILE A 1 83 ? 22.338 4.070 1.446 1.00 11.48 398 ILE A C 1
ATOM 617 O O . ILE A 1 83 ? 23.000 4.448 2.417 1.00 12.83 398 ILE A O 1
ATOM 622 N N . GLY A 1 84 ? 21.886 2.826 1.374 1.00 11.31 399 GLY A N 1
ATOM 623 C CA . GLY A 1 84 ? 22.216 1.890 2.428 1.00 10.85 399 GLY A CA 1
ATOM 624 C C . GLY A 1 84 ? 21.452 0.593 2.204 1.00 10.62 399 GLY A C 1
ATOM 625 O O . GLY A 1 84 ? 21.355 0.115 1.078 1.00 11.63 399 GLY A O 1
ATOM 626 N N . TRP A 1 85 ? 20.893 0.068 3.284 1.00 10.47 400 TRP A N 1
ATOM 627 C CA . TRP A 1 85 ? 20.201 -1.202 3.245 1.00 9.95 400 TRP A CA 1
ATOM 628 C C . TRP A 1 85 ? 19.098 -1.133 4.295 1.00 10.22 400 TRP A C 1
ATOM 629 O O . TRP A 1 85 ? 19.285 -0.592 5.385 1.00 10.39 400 TRP A O 1
ATOM 640 N N . LYS A 1 86 ? 17.978 -1.763 3.964 1.00 10.92 401 LYS A N 1
ATOM 641 C CA . LYS A 1 86 ? 16.987 -2.084 4.960 1.00 11.27 401 LYS A CA 1
ATOM 642 C C . LYS A 1 86 ? 17.371 -3.422 5.579 1.00 11.97 401 LYS A C 1
ATOM 643 O O . LYS A 1 86 ? 17.670 -4.372 4.857 1.00 14.02 401 LYS A O 1
ATOM 649 N N . PHE A 1 87 ? 17.320 -3.479 6.905 1.00 10.72 402 PHE A N 1
ATOM 650 C CA . PHE A 1 87 ? 17.580 -4.706 7.643 1.00 10.59 402 PHE A CA 1
ATOM 651 C C . PHE A 1 87 ? 16.284 -5.252 8.240 1.00 11.66 402 PHE A C 1
ATOM 652 O O . PHE A 1 87 ? 15.557 -4.549 8.942 1.00 12.17 402 PHE A O 1
ATOM 660 N N . THR A 1 88 ? 16.062 -6.566 8.053 1.00 11.93 403 THR A N 1
ATOM 661 C CA . THR A 1 88 ? 14.832 -7.226 8.485 1.00 12.82 403 THR A CA 1
ATOM 662 C C . THR A 1 88 ? 15.175 -8.488 9.258 1.00 12.65 403 THR A C 1
ATOM 663 O O . THR A 1 88 ? 16.052 -9.260 8.874 1.00 13.97 403 THR A O 1
ATOM 667 N N . ALA A 1 89 ? 14.515 -8.672 10.404 1.00 12.69 404 ALA A N 1
ATOM 668 C CA . ALA A 1 89 ? 14.835 -9.770 11.292 1.00 12.98 404 ALA A CA 1
ATOM 669 C C . ALA A 1 89 ? 14.534 -11.078 10.598 1.00 14.55 404 ALA A C 1
ATOM 670 O O . ALA A 1 89 ? 13.604 -11.158 9.801 1.00 17.76 404 ALA A O 1
ATOM 672 N N . THR A 1 90 ? 15.347 -12.099 10.885 1.00 14.86 405 THR A N 1
ATOM 673 C CA . THR A 1 90 ? 15.107 -13.425 10.340 1.00 17.37 405 THR A CA 1
ATOM 674 C C . THR A 1 90 ? 14.452 -14.304 11.391 1.00 20.28 405 THR A C 1
ATOM 675 O O . THR A 1 90 ? 14.287 -15.497 11.142 1.00 23.19 405 THR A O 1
ATOM 679 N N . LYS A 1 91 ? 14.175 -13.753 12.568 1.00 20.90 406 LYS A N 1
ATOM 680 C CA . LYS A 1 91 ? 13.469 -14.491 13.609 1.00 24.66 406 LYS A CA 1
ATOM 681 C C . LYS A 1 91 ? 12.698 -13.508 14.482 1.00 26.07 406 LYS A C 1
ATOM 682 O O . LYS A 1 91 ? 13.082 -12.350 14.592 1.00 23.72 406 LYS A O 1
ATOM 688 N N . LYS A 1 92 ? 11.644 -14.018 15.137 1.00 25.93 407 LYS A N 1
ATOM 689 C CA . LYS A 1 92 ? 10.733 -13.187 15.898 1.00 28.83 407 LYS A CA 1
ATOM 690 C C . LYS A 1 92 ? 11.366 -12.601 17.157 1.00 28.10 407 LYS A C 1
ATOM 691 O O . LYS A 1 92 ? 10.903 -11.573 17.620 1.00 26.99 407 LYS A O 1
ATOM 697 N N . ASP A 1 93 ? 12.417 -13.174 17.732 1.00 27.42 408 ASP A N 1
ATOM 698 C CA . ASP A 1 93 ? 12.856 -12.616 19.006 1.00 33.29 408 ASP A CA 1
ATOM 699 C C . ASP A 1 93 ? 13.755 -11.391 18.812 1.00 31.23 408 ASP A C 1
ATOM 700 O O . ASP A 1 93 ? 14.193 -10.800 19.790 1.00 37.09 408 ASP A O 1
ATOM 705 N N . MET A 1 94 ? 14.030 -10.986 17.566 1.00 25.52 409 MET A N 1
ATOM 706 C CA . MET A 1 94 ? 14.908 -9.852 17.342 1.00 25.43 409 MET A CA 1
ATOM 707 C C . MET A 1 94 ? 14.095 -8.589 17.640 1.00 21.83 409 MET A C 1
ATOM 708 O O . MET A 1 94 ? 12.912 -8.498 17.321 1.00 21.50 409 MET A O 1
ATOM 713 N N . SER A 1 95 ? 14.724 -7.614 18.280 1.00 21.31 410 SER A N 1
ATOM 714 C CA . SER A 1 95 ? 14.114 -6.315 18.436 1.00 21.07 410 SER A CA 1
ATOM 715 C C . SER A 1 95 ? 1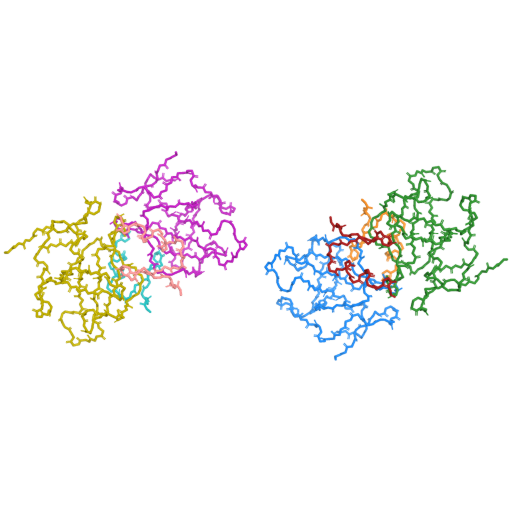5.144 -5.242 18.122 1.00 18.86 410 SER A C 1
ATOM 716 O O . SER A 1 95 ? 16.230 -5.288 18.675 1.00 21.33 410 SER A O 1
ATOM 719 N N . PRO A 1 96 ? 14.916 -4.282 17.201 1.00 15.42 411 PRO A N 1
ATOM 720 C CA . PRO A 1 96 ? 13.693 -4.147 16.439 1.00 15.44 411 PRO A CA 1
ATOM 721 C C . PRO A 1 96 ? 13.584 -5.188 15.337 1.00 15.84 411 PRO A C 1
ATOM 722 O O . PRO A 1 96 ? 14.572 -5.796 14.943 1.00 18.03 411 PRO A O 1
ATOM 726 N N . GLN A 1 97 ? 12.383 -5.362 14.805 1.00 13.47 412 GLN A N 1
ATOM 727 C CA . GLN A 1 97 ? 12.187 -6.294 13.716 1.00 14.14 412 GLN A CA 1
ATOM 728 C C . GLN A 1 97 ? 12.739 -5.772 12.395 1.00 12.30 412 GLN A C 1
ATOM 729 O O . GLN A 1 97 ? 13.004 -6.527 11.481 1.00 13.71 412 GLN A O 1
ATOM 735 N N . LYS A 1 98 ? 12.875 -4.459 12.292 1.00 13.41 413 LYS A N 1
ATOM 736 C CA . LYS A 1 98 ? 13.432 -3.845 11.108 1.00 13.53 413 LYS A CA 1
ATOM 737 C C . LYS A 1 98 ? 14.041 -2.503 11.489 1.00 12.86 413 LYS A C 1
ATOM 738 O O . LYS A 1 98 ? 13.677 -1.874 12.476 1.00 12.82 413 LYS A O 1
ATOM 744 N N . PHE A 1 99 ? 15.076 -2.164 10.736 1.00 11.96 414 PHE A N 1
ATOM 745 C CA . PHE A 1 99 ? 15.755 -0.887 10.823 1.00 11.49 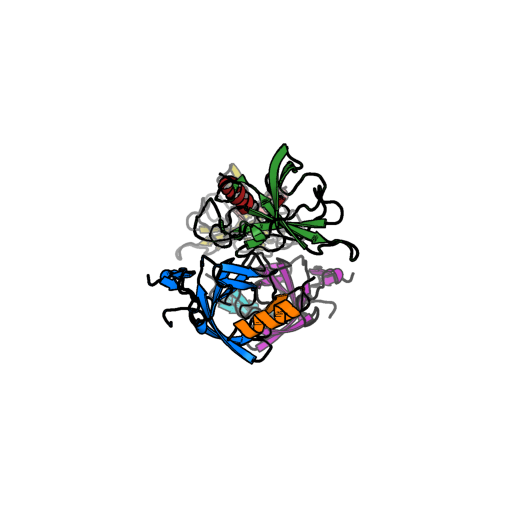414 PHE A CA 1
ATOM 746 C C . PHE A 1 99 ? 16.486 -0.661 9.501 1.00 11.23 414 PHE A C 1
ATOM 747 O O . PHE A 1 99 ? 16.378 -1.471 8.593 1.00 11.70 414 PHE A O 1
ATOM 755 N N . TRP A 1 100 ? 17.131 0.503 9.382 1.00 10.56 415 TRP A N 1
ATOM 756 C CA . TRP A 1 100 ? 17.900 0.846 8.192 1.00 11.63 415 TRP A CA 1
ATOM 757 C C . TRP A 1 100 ? 19.338 1.132 8.597 1.00 11.67 415 TRP A C 1
ATOM 758 O O . TRP A 1 100 ? 19.591 1.798 9.582 1.00 12.20 415 TRP A O 1
ATOM 769 N N . GLY A 1 101 ? 20.259 0.703 7.754 1.00 11.54 416 GLY A N 1
ATOM 770 C CA . GLY A 1 101 ? 21.678 1.044 7.882 1.00 10.45 416 GLY A CA 1
ATOM 771 C C . GLY A 1 101 ? 22.038 1.943 6.718 1.00 10.94 416 GLY A C 1
ATOM 772 O O . GLY A 1 101 ? 21.987 1.505 5.579 1.00 12.65 416 GLY A O 1
ATOM 773 N N . LEU A 1 102 ? 22.301 3.220 7.014 1.00 11.18 417 LEU A N 1
ATOM 774 C CA . LEU A 1 102 ? 22.588 4.186 5.985 1.00 12.36 417 LEU A CA 1
ATOM 775 C C . LEU A 1 102 ? 24.079 4.465 5.943 1.00 11.92 417 LEU A C 1
ATOM 776 O O . LEU A 1 102 ? 24.735 4.627 6.977 1.00 13.10 417 LEU A O 1
ATOM 781 N N . THR A 1 103 ? 24.625 4.529 4.725 1.00 12.32 418 THR A N 1
ATOM 782 C CA . THR A 1 103 ? 26.059 4.725 4.609 1.00 14.35 418 THR A CA 1
ATOM 783 C C . THR A 1 103 ? 26.359 6.224 4.689 1.00 15.85 418 THR A C 1
ATOM 784 O O . THR A 1 103 ? 25.770 7.063 4.010 1.00 15.57 418 THR A O 1
ATOM 788 N N . ARG A 1 104 ? 27.311 6.581 5.564 1.00 15.39 419 ARG A N 1
ATOM 789 C CA . ARG A 1 104 ? 27.645 7.964 5.823 1.00 17.22 419 ARG A CA 1
ATOM 790 C C . ARG A 1 104 ? 27.911 8.770 4.561 1.00 17.48 419 ARG A C 1
ATOM 791 O O . ARG A 1 104 ? 27.527 9.934 4.506 1.00 19.95 419 ARG A O 1
ATOM 799 N N . SER A 1 105 ? 28.631 8.197 3.598 1.00 15.56 420 SER A N 1
ATOM 800 C CA . SER A 1 105 ? 29.095 8.939 2.441 1.00 18.44 420 SER A CA 1
ATOM 801 C C . SER A 1 105 ? 27.960 9.267 1.466 1.00 19.20 420 SER A C 1
ATOM 802 O O . SER A 1 105 ? 28.164 10.085 0.563 1.00 19.34 420 SER A O 1
ATOM 805 N N . ALA A 1 106 ? 26.779 8.641 1.661 1.00 15.22 421 ALA A N 1
ATOM 806 C CA . ALA A 1 106 ? 25.622 8.868 0.806 1.00 16.74 421 ALA A CA 1
ATOM 807 C C . ALA A 1 106 ? 24.744 10.015 1.307 1.00 15.71 421 ALA A C 1
ATOM 808 O O . ALA A 1 106 ? 23.754 10.348 0.645 1.00 18.33 421 ALA A O 1
ATOM 810 N N . LEU A 1 107 ? 24.995 10.542 2.509 1.00 16.38 422 LEU A N 1
ATOM 811 C CA . LEU A 1 107 ? 24.077 11.486 3.140 1.00 16.87 422 LEU A CA 1
ATOM 812 C C . LEU A 1 107 ? 24.723 12.855 3.346 1.00 16.64 422 LEU A C 1
ATOM 813 O O . LEU A 1 107 ? 25.913 12.950 3.675 1.00 17.88 422 LEU A O 1
ATOM 818 N N . LEU A 1 108 ? 23.883 13.895 3.289 1.00 17.65 423 LEU A N 1
ATOM 819 C CA . LEU A 1 108 ? 24.244 15.234 3.755 1.00 18.77 423 LEU A CA 1
ATOM 820 C C . LEU A 1 108 ? 23.214 15.731 4.750 1.00 18.79 423 LEU A C 1
ATOM 821 O O . LEU A 1 108 ? 22.035 15.477 4.547 1.00 18.96 423 LEU A O 1
ATOM 826 N N . PRO A 1 109 ? 23.592 16.416 5.847 1.00 18.71 424 PRO A N 1
ATOM 827 C CA . PRO A 1 109 ? 24.982 16.737 6.174 1.00 21.65 424 PRO A CA 1
ATOM 828 C C . PRO A 1 109 ? 25.844 15.538 6.543 1.00 22.25 424 PRO A C 1
ATOM 829 O O . PRO A 1 109 ? 25.340 14.436 6.779 1.00 22.56 424 PRO A O 1
ATOM 833 N N . THR A 1 110 ? 27.161 15.778 6.572 1.00 24.85 425 THR A N 1
ATOM 834 C CA . THR A 1 110 ? 28.101 14.746 6.979 1.00 29.44 425 THR A CA 1
ATOM 835 C C . THR A 1 110 ? 27.916 14.511 8.474 1.00 33.74 425 THR A C 1
ATOM 836 O O . THR A 1 110 ? 27.920 15.469 9.244 1.00 38.66 425 THR A O 1
ATOM 840 N N . ILE A 1 111 ? 27.721 13.239 8.863 1.00 32.41 426 ILE A N 1
ATOM 841 C CA . ILE A 1 111 ? 27.526 12.870 10.262 1.00 40.11 426 ILE A CA 1
ATOM 842 C C . ILE A 1 111 ? 28.844 12.367 10.893 1.00 39.67 426 ILE A C 1
ATOM 843 O O . ILE A 1 111 ? 28.864 12.309 12.130 1.00 40.02 426 ILE A O 1
ATOM 849 N N . GLU B 2 3 ? 17.490 -15.194 -11.841 1.00 44.12 137 GLU B N 1
ATOM 850 C CA . GLU B 2 3 ? 16.525 -14.089 -12.100 1.00 44.95 137 GLU B CA 1
ATOM 851 C C . GLU B 2 3 ? 17.304 -12.772 -12.118 1.00 38.47 137 GLU B C 1
ATOM 852 O O . GLU B 2 3 ? 17.066 -11.962 -12.992 1.00 36.66 137 GLU B O 1
ATOM 858 N N . ARG B 2 4 ? 18.216 -12.569 -11.150 1.00 37.21 138 ARG B N 1
ATOM 859 C CA . ARG B 2 4 ? 19.090 -11.396 -11.120 1.00 30.68 138 ARG B CA 1
ATOM 860 C C . ARG B 2 4 ? 20.539 -11.829 -10.885 1.00 28.51 138 ARG B C 1
ATOM 861 O O . ARG B 2 4 ? 21.063 -11.690 -9.791 1.00 28.10 138 ARG B O 1
ATOM 869 N N . PRO B 2 5 ? 21.271 -12.355 -11.892 1.00 29.90 139 PRO B N 1
ATOM 870 C CA . PRO B 2 5 ? 22.565 -12.959 -11.615 1.00 29.63 139 PRO B CA 1
ATOM 871 C C . PRO B 2 5 ? 23.746 -11.998 -11.510 1.00 26.39 139 PRO B C 1
ATOM 872 O O . PRO B 2 5 ? 24.850 -12.459 -11.219 1.00 29.91 139 PRO B O 1
ATOM 876 N N . PHE B 2 6 ? 23.564 -10.696 -11.791 1.00 22.15 140 PHE B N 1
ATOM 877 C CA . PHE B 2 6 ? 24.695 -9.775 -11.833 1.00 20.27 140 PHE B CA 1
ATOM 878 C C . PHE B 2 6 ? 24.681 -8.880 -10.590 1.00 21.78 140 PHE B C 1
ATOM 879 O O . PHE B 2 6 ? 23.694 -8.201 -10.340 1.00 25.82 140 PHE B O 1
ATOM 887 N N . HIS B 2 7 ? 25.764 -8.886 -9.802 1.00 17.15 141 HIS B N 1
ATOM 888 C CA . HIS B 2 7 ? 25.791 -8.177 -8.534 1.00 18.15 141 HIS B CA 1
ATOM 889 C C . HIS B 2 7 ? 26.862 -7.095 -8.503 1.00 16.02 141 HIS B C 1
ATOM 890 O O . HIS B 2 7 ? 27.981 -7.286 -8.977 1.00 15.33 141 HIS B O 1
ATOM 897 N N . CYS B 2 8 ? 26.479 -5.952 -7.931 1.00 14.11 142 CYS B N 1
ATOM 898 C CA . CYS B 2 8 ? 27.388 -4.864 -7.659 1.00 13.86 142 CYS B CA 1
ATOM 899 C C . CYS B 2 8 ? 28.245 -5.204 -6.439 1.00 14.31 142 CYS B C 1
ATOM 900 O O . CYS B 2 8 ? 27.748 -5.470 -5.345 1.00 13.42 142 CYS B O 1
ATOM 903 N N . ASN B 2 9 ? 29.551 -5.094 -6.615 1.00 12.78 143 ASN B N 1
ATOM 904 C CA . ASN B 2 9 ? 30.446 -5.458 -5.552 1.00 12.73 143 ASN B CA 1
ATOM 905 C C . ASN B 2 9 ? 30.571 -4.385 -4.479 1.00 12.35 143 ASN B C 1
ATOM 906 O O . ASN B 2 9 ? 31.226 -4.621 -3.457 1.00 12.10 143 ASN B O 1
ATOM 911 N N . GLN B 2 10 ? 30.047 -3.178 -4.720 1.00 12.29 144 GLN B N 1
ATOM 912 C CA . GLN B 2 10 ? 30.090 -2.124 -3.713 1.00 12.53 144 GLN B CA 1
ATOM 913 C C . GLN B 2 10 ? 28.896 -2.199 -2.767 1.00 12.24 144 GLN B C 1
ATOM 914 O O . GLN B 2 10 ? 29.055 -1.868 -1.605 1.00 13.55 144 GLN B O 1
ATOM 920 N N . CYS B 2 11 ? 27.709 -2.579 -3.241 1.00 11.21 145 CYS B N 1
ATOM 921 C CA . CYS B 2 11 ? 26.544 -2.492 -2.347 1.00 12.99 145 CYS B CA 1
ATOM 922 C C . CYS B 2 11 ? 25.679 -3.734 -2.314 1.00 13.55 145 CYS B C 1
ATOM 923 O O . CYS B 2 11 ? 24.815 -3.834 -1.441 1.00 12.87 145 CYS B O 1
ATOM 926 N N . GLY B 2 12 ? 25.891 -4.655 -3.252 1.00 12.80 146 GLY B N 1
ATOM 927 C CA . GLY B 2 12 ? 25.135 -5.876 -3.334 1.00 13.04 146 GLY B CA 1
ATOM 928 C C . GLY B 2 12 ? 23.854 -5.815 -4.174 1.00 13.25 146 GLY B C 1
ATOM 929 O O . GLY B 2 12 ? 23.166 -6.834 -4.277 1.00 15.18 146 GLY B O 1
ATOM 930 N N . ALA B 2 13 ? 23.571 -4.685 -4.827 1.00 13.67 147 ALA B N 1
ATOM 931 C CA . ALA B 2 13 ? 22.490 -4.559 -5.791 1.00 15.67 147 ALA B CA 1
ATOM 932 C C . ALA B 2 13 ? 22.621 -5.632 -6.866 1.00 16.43 147 ALA B C 1
ATOM 933 O O . ALA B 2 13 ? 23.736 -5.932 -7.329 1.00 17.00 147 ALA B O 1
ATOM 935 N N . SER B 2 14 ? 21.477 -6.190 -7.264 1.00 17.51 148 SER B N 1
ATOM 936 C CA . SER B 2 14 ? 21.474 -7.282 -8.220 1.00 18.79 148 SER B CA 1
ATOM 937 C C . SER B 2 14 ? 20.626 -6.890 -9.434 1.00 17.62 148 SER B C 1
ATOM 938 O O . SER B 2 14 ? 19.754 -6.021 -9.321 1.00 17.36 148 SER B O 1
ATOM 941 N N . PHE B 2 15 ? 20.966 -7.472 -10.591 1.00 15.56 149 PHE B N 1
ATOM 942 C CA . PHE B 2 15 ? 20.432 -7.055 -11.873 1.00 16.40 149 PHE B CA 1
ATOM 943 C C . PHE B 2 15 ? 20.187 -8.282 -12.741 1.00 16.84 149 PHE B C 1
ATOM 944 O O . PHE B 2 15 ? 21.000 -9.209 -12.772 1.00 16.87 149 PHE B O 1
ATOM 952 N N . THR B 2 16 ? 19.115 -8.222 -13.566 1.00 17.80 150 THR B N 1
ATOM 953 C CA . THR B 2 16 ? 18.901 -9.260 -14.558 1.00 19.45 150 THR B CA 1
ATOM 954 C C . THR B 2 16 ? 19.781 -9.032 -15.787 1.00 19.50 150 THR B C 1
ATOM 955 O O . THR B 2 16 ? 20.195 -10.009 -16.405 1.00 21.50 150 THR B O 1
ATOM 959 N N . GLN B 2 17 ? 20.042 -7.767 -16.127 1.00 19.19 151 GLN B N 1
ATOM 960 C CA . GLN B 2 17 ? 20.856 -7.436 -17.293 1.00 19.06 151 GLN B CA 1
ATOM 961 C C . GLN B 2 17 ? 22.203 -6.885 -16.840 1.00 16.05 151 GLN B C 1
ATOM 962 O O . GLN B 2 17 ? 22.260 -5.865 -16.130 1.00 15.51 151 GLN B O 1
ATOM 968 N N . LYS B 2 18 ? 23.266 -7.495 -17.363 1.00 15.12 152 LYS B N 1
ATOM 969 C CA . LYS B 2 18 ? 24.629 -7.097 -17.050 1.00 14.41 152 LYS B CA 1
ATOM 970 C C . LYS B 2 18 ? 24.846 -5.651 -17.461 1.00 14.77 152 LYS B C 1
ATOM 971 O O . LYS B 2 18 ? 25.519 -4.908 -16.759 1.00 13.85 152 LYS B O 1
ATOM 977 N N . GLY B 2 19 ? 24.237 -5.226 -18.577 1.00 14.37 153 GLY B N 1
ATOM 978 C CA . GLY B 2 19 ? 24.396 -3.844 -18.992 1.00 12.91 153 GLY B CA 1
ATOM 979 C C . GLY B 2 19 ? 23.900 -2.820 -17.969 1.00 14.29 153 GLY B C 1
ATOM 980 O O . GLY B 2 19 ? 24.422 -1.708 -17.872 1.00 14.06 153 GLY B O 1
ATOM 981 N N . ASN B 2 20 ? 22.894 -3.195 -17.172 1.00 14.11 154 ASN B N 1
ATOM 982 C CA . ASN B 2 20 ? 22.384 -2.300 -16.142 1.00 15.03 154 ASN B CA 1
ATOM 983 C C . ASN B 2 20 ? 23.307 -2.322 -14.922 1.00 13.84 154 ASN B C 1
ATOM 984 O O . ASN B 2 20 ? 23.488 -1.295 -14.295 1.00 13.75 154 ASN B O 1
ATOM 989 N N . LEU B 2 21 ? 23.929 -3.475 -14.649 1.00 13.45 155 LEU B N 1
ATOM 990 C CA . LEU B 2 21 ? 24.990 -3.537 -13.647 1.00 12.94 155 LEU B CA 1
ATOM 991 C C . LEU B 2 21 ? 26.113 -2.564 -14.010 1.00 13.55 155 LEU B C 1
ATOM 992 O O . LEU B 2 21 ? 26.579 -1.842 -13.142 1.00 12.82 155 LEU B O 1
ATOM 997 N N . LEU B 2 22 ? 26.528 -2.520 -15.277 1.00 13.50 156 LEU B N 1
ATOM 998 C CA . LEU B 2 22 ? 27.678 -1.708 -15.637 1.00 13.61 156 LEU B CA 1
ATOM 999 C C . LEU B 2 22 ? 27.350 -0.247 -15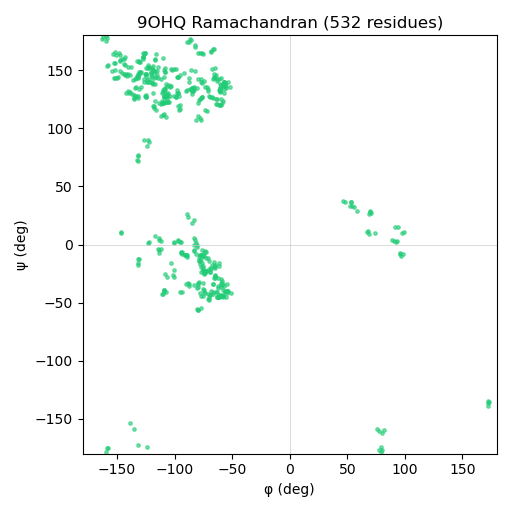.361 1.00 14.42 156 LEU B C 1
ATOM 1000 O O . LEU B 2 22 ? 28.177 0.474 -14.805 1.00 14.62 156 LEU B O 1
ATOM 1005 N N . ARG B 2 23 ? 26.120 0.174 -15.692 1.00 14.90 157 ARG B N 1
ATOM 1006 C CA . ARG B 2 23 ? 25.757 1.574 -15.497 1.00 14.69 157 ARG B CA 1
ATOM 1007 C C . ARG B 2 23 ? 25.670 1.893 -14.009 1.00 14.71 157 ARG B C 1
ATOM 1008 O O . ARG B 2 23 ? 26.073 2.967 -13.538 1.00 14.96 157 ARG B O 1
ATOM 1016 N N . HIS B 2 24 ? 25.120 0.950 -13.259 1.00 12.27 158 HIS B N 1
ATOM 1017 C CA . HIS B 2 24 ? 24.971 1.119 -11.827 1.00 12.89 158 HIS B CA 1
ATOM 1018 C C . HIS B 2 24 ? 26.352 1.294 -11.176 1.00 12.80 158 HIS B C 1
ATOM 1019 O O . HIS B 2 24 ? 26.552 2.148 -10.318 1.00 14.98 158 HIS B O 1
ATOM 1026 N N . ILE B 2 25 ? 27.324 0.485 -11.566 1.00 12.98 159 ILE B N 1
ATOM 1027 C CA . ILE B 2 25 ? 28.653 0.640 -10.970 1.00 13.60 159 ILE B CA 1
ATOM 1028 C C . ILE B 2 25 ? 29.214 2.027 -11.289 1.00 14.48 159 ILE B C 1
ATOM 1029 O O . ILE B 2 25 ? 29.842 2.660 -10.446 1.00 15.63 159 ILE B O 1
ATOM 1034 N N . LYS B 2 26 ? 29.081 2.448 -12.539 1.00 15.63 160 LYS B N 1
ATOM 1035 C CA . LYS B 2 26 ? 29.566 3.763 -12.937 1.00 19.80 160 LYS B CA 1
ATOM 1036 C C . LYS B 2 26 ? 28.970 4.846 -12.033 1.00 18.72 160 LYS B C 1
ATOM 1037 O O . LYS B 2 26 ? 29.657 5.800 -11.636 1.00 20.85 160 LYS B O 1
ATOM 1043 N N . LEU B 2 27 ? 27.684 4.714 -11.691 1.00 18.73 161 LEU B N 1
ATOM 1044 C CA . LEU B 2 27 ? 26.984 5.754 -10.962 1.00 20.02 161 LEU B CA 1
ATOM 1045 C C . LEU B 2 27 ? 27.360 5.750 -9.478 1.00 20.82 161 LEU B C 1
ATOM 1046 O O . LEU B 2 27 ? 27.026 6.705 -8.785 1.00 22.57 161 LEU B O 1
ATOM 1051 N N . HIS B 2 28 ? 28.097 4.750 -8.978 1.00 17.37 162 HIS B N 1
ATOM 1052 C CA . HIS B 2 28 ? 28.678 4.849 -7.641 1.00 18.53 162 HIS B CA 1
ATOM 1053 C C . HIS B 2 28 ? 29.726 5.967 -7.558 1.00 23.98 162 HIS B C 1
ATOM 1054 O O . HIS B 2 28 ? 29.932 6.521 -6.478 1.00 26.26 162 HIS B O 1
ATOM 1061 N N . SER B 2 29 ? 30.377 6.297 -8.678 1.00 24.77 163 SER B N 1
ATOM 1062 C CA . SER B 2 29 ? 31.029 7.591 -8.837 1.00 33.38 163 SER B CA 1
ATOM 1063 C C . SER B 2 29 ? 29.983 8.667 -9.135 1.00 33.90 163 SER B C 1
ATOM 1064 O O . SER B 2 29 ? 30.100 9.699 -8.479 1.00 46.14 163 SER B O 1
ATOM 1067 N N . GLY C 1 1 ? 6.212 16.370 -35.244 1.00 28.77 316 GLY C N 1
ATOM 1068 C CA . GLY C 1 1 ? 5.082 15.899 -34.415 1.00 24.25 316 GLY C CA 1
ATOM 1069 C C . GLY C 1 1 ? 5.176 16.344 -32.955 1.00 21.58 316 GLY C C 1
ATOM 1070 O O . GLY C 1 1 ? 6.223 16.802 -32.492 1.00 21.25 316 GLY C O 1
ATOM 1071 N N . PRO C 1 2 ? 4.099 16.115 -32.175 1.00 22.14 317 PRO C N 1
ATOM 1072 C CA . PRO C 1 2 ? 4.095 16.452 -30.752 1.00 19.16 317 PRO C CA 1
ATOM 1073 C C . PRO C 1 2 ? 5.233 15.745 -30.023 1.00 19.74 317 PRO C C 1
ATOM 1074 O O . PRO C 1 2 ? 5.498 14.567 -30.327 1.00 18.10 317 PRO C O 1
ATOM 1078 N N . SER C 1 3 ? 5.884 16.454 -29.081 1.00 17.26 318 SER C N 1
ATOM 1079 C CA . SER C 1 3 ? 7.075 15.921 -28.415 1.00 16.35 318 SER C CA 1
ATOM 1080 C C . SER C 1 3 ? 7.167 16.385 -26.958 1.00 18.29 318 SER C C 1
ATOM 1081 O O . SER C 1 3 ? 8.207 16.223 -26.316 1.00 17.35 318 SER C O 1
ATOM 1084 N N . THR C 1 4 ? 6.079 16.988 -26.453 1.00 15.99 319 THR C N 1
ATOM 1085 C CA . THR C 1 4 ? 6.044 17.503 -25.091 1.00 17.26 319 THR C CA 1
ATOM 1086 C C . THR C 1 4 ? 5.729 16.398 -24.082 1.00 16.08 319 THR C C 1
ATOM 1087 O O . THR C 1 4 ? 5.429 15.251 -24.404 1.00 15.89 319 THR C O 1
ATOM 1091 N N . SER C 1 5 ? 5.885 16.761 -22.807 1.00 17.28 320 SER C N 1
ATOM 1092 C CA . SER C 1 5 ? 5.946 15.772 -21.751 1.00 18.13 320 SER C CA 1
ATOM 1093 C C . SER C 1 5 ? 4.550 15.334 -21.330 1.00 16.03 320 SER C C 1
ATOM 1094 O O . SER C 1 5 ? 3.580 16.081 -21.435 1.00 16.81 320 SER C O 1
ATOM 1097 N N . LEU C 1 6 ? 4.475 14.064 -20.893 1.00 13.96 321 LEU C N 1
ATOM 1098 C CA . LEU C 1 6 ? 3.404 13.557 -20.064 1.00 14.05 321 LEU C CA 1
ATOM 1099 C C . LEU C 1 6 ? 3.965 13.267 -18.680 1.00 15.07 321 LEU C C 1
ATOM 1100 O O . LEU C 1 6 ? 5.010 12.621 -18.558 1.00 16.69 321 LEU C O 1
ATOM 1105 N N . SER C 1 7 ? 3.262 13.774 -17.657 1.00 14.60 322 SER C N 1
ATOM 1106 C CA . SER C 1 7 ? 3.767 13.826 -16.296 1.00 14.02 322 SER C CA 1
ATOM 1107 C C . SER C 1 7 ? 2.773 13.189 -15.347 1.00 12.64 322 SER C C 1
ATOM 1108 O O . SER C 1 7 ? 1.595 13.040 -15.685 1.00 13.39 322 SER C O 1
ATOM 1111 N N . CYS C 1 8 ? 3.245 12.809 -14.153 1.00 13.01 323 CYS C N 1
ATOM 1112 C CA . CYS C 1 8 ? 2.375 12.241 -13.143 1.00 12.67 323 CYS C CA 1
ATOM 1113 C C . CYS C 1 8 ? 1.318 13.250 -12.685 1.00 13.02 323 CYS C C 1
ATOM 1114 O O . CYS C 1 8 ? 1.645 14.320 -12.165 1.00 12.44 323 CYS C O 1
ATOM 1117 N N . LYS C 1 9 ? 0.039 12.896 -12.846 1.00 13.16 324 LYS C N 1
ATOM 1118 C CA . LYS C 1 9 ? -1.048 13.765 -12.472 1.00 15.03 324 LYS C CA 1
ATOM 1119 C C . LYS C 1 9 ? -1.124 13.991 -10.970 1.00 16.04 324 LYS C C 1
ATOM 1120 O O . LYS C 1 9 ? -1.523 15.075 -10.537 1.00 16.90 324 LYS C O 1
ATOM 1126 N N . GLN C 1 10 ? -0.760 12.970 -10.193 1.00 15.60 325 GLN C N 1
ATOM 1127 C CA . GLN C 1 10 ? -1.019 12.983 -8.755 1.00 17.30 325 GLN C CA 1
ATOM 1128 C C . GLN C 1 10 ? -0.013 13.883 -8.044 1.00 16.90 325 GLN C C 1
ATOM 1129 O O . GLN C 1 10 ? -0.425 14.675 -7.182 1.00 20.06 325 GLN C O 1
ATOM 1135 N N . CYS C 1 11 ? 1.286 13.805 -8.392 1.00 14.62 326 CYS C N 1
ATOM 1136 C CA . CYS C 1 11 ? 2.270 14.638 -7.688 1.00 16.07 326 CYS C CA 1
ATOM 1137 C C . CYS C 1 11 ? 2.640 15.873 -8.517 1.00 16.41 326 CYS C C 1
ATOM 1138 O O . CYS C 1 11 ? 3.064 16.884 -7.961 1.00 16.32 326 CYS C O 1
ATOM 1141 N N . GLN C 1 12 ? 2.545 15.791 -9.851 1.00 15.52 327 GLN C N 1
ATOM 1142 C CA . GLN C 1 12 ? 3.000 16.842 -10.760 1.00 15.63 327 GLN C CA 1
ATOM 1143 C C . GLN C 1 12 ? 4.451 17.244 -10.492 1.00 16.10 327 GLN C C 1
ATOM 1144 O O . GLN C 1 12 ? 4.806 18.433 -10.599 1.00 14.25 327 GLN C O 1
ATOM 1150 N N . GLU C 1 13 ? 5.291 16.266 -10.140 1.00 15.67 328 GLU C N 1
ATOM 1151 C CA . GLU C 1 13 ? 6.688 16.554 -9.854 1.00 18.27 328 GLU C CA 1
ATOM 1152 C C . GLU C 1 13 ? 7.597 15.744 -10.771 1.00 19.67 328 GLU C C 1
ATOM 1153 O O . GLU C 1 13 ? 8.807 15.879 -10.638 1.00 21.47 328 GLU C O 1
ATOM 1159 N N . THR C 1 14 ? 7.071 14.940 -11.711 1.00 17.05 329 THR C N 1
ATOM 1160 C CA . THR C 1 14 ? 7.992 14.252 -12.605 1.00 18.75 329 THR C CA 1
ATOM 1161 C C . THR C 1 14 ? 7.343 13.945 -13.943 1.00 16.09 329 THR C C 1
ATOM 1162 O O . THR C 1 14 ? 6.144 13.650 -14.048 1.00 15.52 329 THR C O 1
ATOM 1166 N N . GLU C 1 15 ? 8.187 14.068 -14.968 1.00 16.08 330 GLU C N 1
ATOM 1167 C CA . GLU C 1 15 ? 7.863 13.679 -16.322 1.00 18.45 330 GLU C CA 1
ATOM 1168 C C . GLU C 1 15 ? 8.022 12.167 -16.433 1.00 16.49 330 GLU C C 1
ATOM 1169 O O . GLU C 1 15 ? 8.941 11.611 -15.830 1.00 20.03 330 GLU C O 1
ATOM 1175 N N . ILE C 1 16 ? 7.131 11.542 -17.196 1.00 13.43 331 ILE C N 1
ATOM 1176 C CA . ILE C 1 16 ? 7.131 10.085 -17.352 1.00 13.52 331 ILE C CA 1
ATOM 1177 C C . ILE C 1 16 ? 7.559 9.706 -18.770 1.00 14.48 331 ILE C C 1
ATOM 1178 O O . ILE C 1 16 ? 8.278 8.720 -18.978 1.00 14.74 331 ILE C O 1
ATOM 1183 N N . THR C 1 17 ? 7.054 10.429 -19.763 1.00 13.69 332 THR C N 1
ATOM 1184 C CA . THR C 1 17 ? 7.400 10.144 -21.142 1.00 13.78 332 THR C CA 1
ATOM 1185 C C . THR C 1 17 ? 7.126 11.390 -21.962 1.00 14.67 332 THR C C 1
ATOM 1186 O O . THR C 1 17 ? 6.765 12.422 -21.407 1.00 14.15 332 THR C O 1
ATOM 1190 N N . THR C 1 18 ? 7.290 11.277 -23.278 1.00 14.11 333 THR C N 1
ATOM 1191 C CA . THR C 1 18 ? 7.010 12.376 -24.186 1.00 13.96 333 THR C CA 1
ATOM 1192 C C . THR C 1 18 ? 6.137 11.864 -25.328 1.00 13.29 333 THR C C 1
ATOM 1193 O O . THR C 1 18 ? 6.105 10.671 -25.619 1.00 13.35 333 THR C O 1
ATOM 1197 N N . LYS C 1 19 ? 5.411 12.786 -25.955 1.00 12.45 334 LYS C N 1
ATOM 1198 C CA . LYS C 1 19 ? 4.411 12.426 -26.949 1.00 12.97 334 LYS C CA 1
ATOM 1199 C C . LYS C 1 19 ? 5.047 11.799 -28.210 1.00 12.97 334 LYS C C 1
ATOM 1200 O O . LYS C 1 19 ? 4.358 11.083 -28.942 1.00 14.34 334 LYS C O 1
ATOM 1206 N N . ASN C 1 20 ? 6.373 12.008 -28.433 1.00 12.96 335 ASN C N 1
ATOM 1207 C CA . ASN C 1 20 ? 7.033 11.441 -29.608 1.00 14.33 335 ASN C CA 1
ATOM 1208 C C . ASN C 1 20 ? 7.385 9.968 -29.342 1.00 13.20 335 ASN C C 1
ATOM 1209 O O . ASN C 1 20 ? 7.967 9.334 -30.209 1.00 11.90 335 ASN C O 1
ATOM 1214 N N . GLU C 1 21 ? 7.029 9.431 -28.163 1.00 10.33 336 GLU C N 1
ATOM 1215 C CA . GLU C 1 21 ? 7.265 8.014 -27.866 1.00 11.03 336 GLU C CA 1
ATOM 1216 C C . GLU C 1 21 ? 6.039 7.159 -28.189 1.00 9.86 336 GLU C C 1
ATOM 1217 O O . GLU C 1 21 ? 6.082 5.924 -28.098 1.00 10.22 336 GLU C O 1
ATOM 1223 N N . ILE C 1 22 ? 4.920 7.785 -28.537 1.00 11.05 337 ILE C N 1
ATOM 1224 C CA . ILE C 1 22 ? 3.660 7.096 -28.735 1.00 11.19 337 ILE C CA 1
ATOM 1225 C C . ILE C 1 22 ? 3.699 6.305 -30.040 1.00 12.03 337 ILE C C 1
ATOM 1226 O O . ILE C 1 22 ? 4.159 6.811 -31.068 1.00 13.70 337 ILE C O 1
ATOM 1231 N N . PHE C 1 23 ? 3.206 5.064 -29.978 1.00 11.63 338 PHE C N 1
ATOM 1232 C CA . PHE C 1 23 ? 3.106 4.222 -31.163 1.00 11.97 338 PHE C CA 1
ATOM 1233 C C . PHE C 1 23 ? 1.885 3.323 -31.024 1.00 10.92 338 PHE C C 1
ATOM 1234 O O . PHE C 1 23 ? 1.350 3.166 -29.928 1.00 11.38 338 PHE C O 1
ATOM 1242 N N . SER C 1 24 ? 1.385 2.809 -32.152 1.00 12.53 339 SER C N 1
ATOM 1243 C CA . SER C 1 24 ? 0.292 1.856 -32.155 1.00 14.23 339 SER C CA 1
ATOM 1244 C C . SER C 1 24 ? 0.845 0.436 -32.244 1.00 15.42 339 SER C C 1
ATOM 1245 O O . SER C 1 24 ? 1.567 0.109 -33.178 1.00 17.67 339 SER C O 1
ATOM 1248 N N . LEU C 1 25 ? 0.615 -0.345 -31.197 1.00 16.43 340 LEU C N 1
ATOM 1249 C CA . LEU C 1 25 ? 1.058 -1.729 -31.154 1.00 21.53 340 LEU C CA 1
ATOM 1250 C C . LEU C 1 25 ? 0.119 -2.599 -31.969 1.00 26.25 340 LEU C C 1
ATOM 1251 O O . LEU C 1 25 ? 0.567 -3.455 -32.721 1.00 33.08 340 LEU C O 1
ATOM 1256 N N . SER C 1 26 ? -1.183 -2.340 -31.829 1.00 28.31 341 SER C N 1
ATOM 1257 C CA . SER C 1 26 ? -2.227 -3.128 -32.463 1.00 30.86 341 SER C CA 1
ATOM 1258 C C . SER C 1 26 ? -3.106 -2.221 -33.314 1.00 29.10 341 SER C C 1
ATOM 1259 O O . SER C 1 26 ? -2.884 -1.010 -33.374 1.00 30.01 341 SER C O 1
ATOM 1262 N N . LEU C 1 27 ? -4.178 -2.799 -33.856 1.00 27.80 342 LEU C N 1
ATOM 1263 C CA . LEU C 1 27 ? -5.085 -2.058 -34.716 1.00 31.47 342 LEU C CA 1
ATOM 1264 C C . LEU C 1 27 ? -5.979 -1.130 -33.890 1.00 27.74 342 LEU C C 1
ATOM 1265 O O . LEU C 1 27 ? -6.611 -0.248 -34.453 1.00 32.83 342 LEU C O 1
ATOM 1270 N N . SER C 1 28 ? -5.969 -1.251 -32.557 1.00 23.17 343 SER C N 1
ATOM 1271 C CA . SER C 1 28 ? -6.786 -0.378 -31.723 1.00 21.73 343 SER C CA 1
ATOM 1272 C C . SER C 1 28 ? -6.123 0.972 -31.442 1.00 24.58 343 SER C C 1
ATOM 1273 O O . SER C 1 28 ? -6.536 1.651 -30.491 1.00 19.83 343 SER C O 1
ATOM 1276 N N . GLY C 1 29 ? -5.148 1.382 -32.298 1.00 24.84 344 GLY C N 1
ATOM 1277 C CA . GLY C 1 29 ? -4.671 2.771 -32.344 1.00 21.37 344 GLY C CA 1
ATOM 1278 C C . GLY C 1 29 ? -3.720 2.882 -31.179 1.00 19.35 344 GLY C C 1
ATOM 1279 O O . GLY C 1 29 ? -3.484 1.860 -30.550 1.00 21.40 344 GLY C O 1
ATOM 1280 N N . PRO C 1 30 ? -3.134 4.039 -30.855 1.00 15.08 345 PRO C N 1
ATOM 1281 C CA . PRO C 1 30 ? -2.163 4.078 -29.774 1.00 15.08 345 PRO C CA 1
ATOM 1282 C C . PRO C 1 30 ? -2.785 4.001 -28.391 1.00 13.34 345 PRO C C 1
ATOM 1283 O O . PRO C 1 30 ? -2.059 3.777 -27.429 1.00 13.57 345 PRO C O 1
ATOM 1287 N N . MET C 1 31 ? -4.074 4.317 -28.268 1.00 12.88 346 MET C N 1
ATOM 1288 C CA . MET C 1 31 ? -4.682 4.341 -26.950 1.00 13.86 346 MET C CA 1
ATOM 1289 C C . MET C 1 31 ? -6.089 3.750 -27.088 1.00 15.02 346 MET C C 1
ATOM 1290 O O . MET C 1 31 ? -6.777 4.031 -28.076 1.00 15.87 346 MET C O 1
ATOM 1295 N N . ALA C 1 32 ? -6.448 2.825 -26.203 1.00 13.21 347 ALA C N 1
ATOM 1296 C CA . ALA C 1 32 ? -7.785 2.265 -26.195 1.00 13.68 347 ALA C CA 1
ATOM 1297 C C . ALA C 1 32 ? -8.124 1.835 -24.768 1.00 13.61 347 ALA C C 1
ATOM 1298 O O . ALA C 1 32 ? -7.229 1.753 -23.917 1.00 13.18 347 ALA C O 1
ATOM 1300 N N . ALA C 1 33 ? -9.419 1.582 -24.517 1.00 13.01 348 ALA C N 1
ATOM 1301 C CA . ALA C 1 33 ? -9.867 1.074 -23.230 1.00 11.73 348 ALA C CA 1
ATOM 1302 C C . ALA C 1 33 ? -9.686 -0.452 -23.187 1.00 10.64 348 ALA C C 1
ATOM 1303 O O . ALA C 1 33 ? -10.086 -1.167 -24.109 1.00 12.35 348 ALA C O 1
ATOM 1305 N N . TYR C 1 34 ? -9.097 -0.922 -22.073 1.00 10.79 349 TYR C N 1
ATOM 1306 C CA . TYR C 1 34 ? -8.930 -2.328 -21.764 1.00 10.69 349 TYR C CA 1
ATOM 1307 C C . TYR C 1 34 ? -9.556 -2.591 -20.405 1.00 11.47 349 TYR C C 1
ATOM 1308 O O . TYR C 1 34 ? -9.530 -1.743 -19.506 1.00 12.91 349 TYR C O 1
ATOM 1317 N N . VAL C 1 35 ? -10.101 -3.800 -20.281 1.00 11.69 350 VAL C N 1
ATOM 1318 C CA . VAL C 1 35 ? -10.810 -4.213 -19.074 1.00 12.31 350 VAL C CA 1
ATOM 1319 C C . VAL C 1 35 ? -9.910 -5.188 -18.325 1.00 12.13 350 VAL C C 1
ATOM 1320 O O . VAL C 1 35 ? -9.448 -6.176 -18.910 1.00 12.02 350 VAL C O 1
ATOM 1324 N N . ASN C 1 36 ? -9.715 -4.949 -17.020 1.00 11.62 351 ASN C N 1
ATOM 1325 C CA . ASN C 1 36 ? -8.907 -5.833 -16.188 1.00 12.46 351 ASN C CA 1
ATOM 1326 C C . ASN C 1 36 ? -9.787 -6.925 -15.588 1.00 13.10 351 ASN C C 1
ATOM 1327 O O . ASN C 1 36 ? -11.004 -6.952 -15.815 1.00 13.76 351 ASN C O 1
ATOM 1332 N N . PRO C 1 37 ? -9.197 -7.920 -14.868 1.00 12.82 352 PRO C N 1
ATOM 1333 C CA . PRO C 1 37 ? -9.965 -9.064 -14.393 1.00 13.86 352 PRO C CA 1
ATOM 1334 C C . PRO C 1 37 ? -11.114 -8.761 -13.438 1.00 13.72 352 PRO C C 1
ATOM 1335 O O . PRO C 1 37 ? -12.021 -9.563 -13.320 1.00 15.93 352 PRO C O 1
ATOM 1339 N N . HIS C 1 38 ? -11.156 -7.572 -12.848 1.00 13.04 353 HIS C N 1
ATOM 1340 C CA . HIS C 1 38 ? -12.102 -7.259 -11.788 1.00 13.88 353 HIS C CA 1
ATOM 1341 C C . HIS C 1 38 ? -13.045 -6.146 -12.236 1.00 13.82 353 HIS C C 1
ATOM 1342 O O . HIS C 1 38 ? -13.913 -5.722 -11.475 1.00 16.89 353 HIS C O 1
ATOM 1349 N N . GLY C 1 39 ? -12.966 -5.749 -13.515 1.00 12.81 354 GLY C N 1
ATOM 1350 C CA . GLY C 1 39 ? -13.909 -4.823 -14.109 1.00 12.23 354 GLY C CA 1
ATOM 1351 C C . GLY C 1 39 ? -13.453 -3.370 -14.069 1.00 12.64 354 GLY C C 1
ATOM 1352 O O . GLY C 1 39 ? -14.248 -2.478 -14.353 1.00 13.62 354 GLY C O 1
ATOM 1353 N N . TYR C 1 40 ? -12.151 -3.125 -13.791 1.00 11.65 355 TYR C N 1
ATOM 1354 C CA . TYR C 1 40 ? -11.584 -1.798 -13.910 1.00 11.79 355 TYR C CA 1
ATOM 1355 C C . TYR C 1 40 ? -11.161 -1.585 -15.365 1.00 12.47 355 TYR C C 1
ATOM 1356 O O . TYR C 1 40 ? -10.465 -2.414 -15.937 1.00 15.29 355 TYR C O 1
ATOM 1365 N N . VAL C 1 41 ? -11.503 -0.431 -15.909 1.00 11.98 356 VAL C N 1
ATOM 1366 C CA . VAL C 1 41 ? -11.174 -0.116 -17.284 1.00 12.08 356 VAL C CA 1
ATOM 1367 C C . VAL C 1 41 ? -10.063 0.928 -17.300 1.00 13.20 356 VAL C C 1
ATOM 1368 O O . VAL C 1 41 ? -10.167 1.993 -16.706 1.00 13.60 356 VAL C O 1
ATOM 1372 N N . HIS C 1 42 ? -9.007 0.609 -18.030 1.00 13.02 357 HIS C N 1
ATOM 1373 C CA . HIS C 1 42 ? -7.853 1.467 -18.164 1.00 12.36 357 HIS C CA 1
ATOM 1374 C C . HIS C 1 42 ? -7.693 1.863 -19.621 1.00 11.63 357 HIS C C 1
ATOM 1375 O O . HIS C 1 42 ? -7.499 1.019 -20.470 1.00 11.01 357 HIS C O 1
ATOM 1382 N N . GLU C 1 43 ? -7.753 3.171 -19.915 1.00 12.09 358 GLU C N 1
ATOM 1383 C CA . GLU C 1 43 ? -7.411 3.650 -21.249 1.00 11.99 358 GLU C CA 1
ATOM 1384 C C . GLU C 1 43 ? -5.901 3.707 -21.324 1.00 11.90 358 GLU C C 1
ATOM 1385 O O . GLU C 1 43 ? -5.287 4.521 -20.624 1.00 12.48 358 GLU C O 1
ATOM 1391 N N . THR C 1 44 ? -5.320 2.813 -22.119 1.00 10.31 359 THR C N 1
ATOM 1392 C CA . THR C 1 44 ? -3.913 2.530 -21.977 1.00 10.50 359 THR C CA 1
ATOM 1393 C C . THR C 1 44 ? -3.232 3.018 -23.254 1.00 12.27 359 THR C C 1
ATOM 1394 O O . THR C 1 44 ? -3.611 2.582 -24.336 1.00 13.67 359 THR C O 1
ATOM 1398 N N . LEU C 1 45 ? -2.274 3.926 -23.068 1.00 11.79 360 LEU C N 1
ATOM 1399 C CA . LEU C 1 45 ? -1.473 4.483 -24.135 1.00 10.68 360 LEU C CA 1
ATOM 1400 C C . LEU C 1 45 ? -0.136 3.754 -24.214 1.00 10.65 360 LEU C C 1
ATOM 1401 O O . LEU C 1 45 ? 0.550 3.623 -23.205 1.00 10.29 360 LEU C O 1
ATOM 1406 N N . THR C 1 46 ? 0.251 3.308 -25.418 1.00 11.70 361 THR C N 1
ATOM 1407 C CA . THR C 1 46 ? 1.496 2.574 -25.571 1.00 12.41 361 THR C CA 1
ATOM 1408 C C . THR C 1 46 ? 2.603 3.495 -26.075 1.00 11.31 361 THR C C 1
ATOM 1409 O O . THR C 1 46 ? 2.433 4.198 -27.074 1.00 10.65 361 THR C O 1
ATOM 1413 N N . VAL C 1 47 ? 3.707 3.488 -25.338 1.00 10.40 362 VAL C N 1
ATOM 1414 C CA . VAL C 1 47 ? 4.885 4.295 -25.620 1.00 11.39 362 VAL C CA 1
ATOM 1415 C C . VAL C 1 47 ? 6.124 3.414 -25.590 1.00 11.18 362 VAL C C 1
ATOM 1416 O O . VAL C 1 47 ? 6.165 2.450 -24.848 1.00 11.37 362 VAL C O 1
ATOM 1420 N N . TYR C 1 48 ? 7.140 3.753 -26.397 1.00 10.45 363 TYR C N 1
ATOM 1421 C CA . TYR C 1 48 ? 8.346 2.946 -26.448 1.00 11.30 363 TYR C CA 1
ATOM 1422 C C . TYR C 1 48 ? 9.166 3.072 -25.160 1.00 11.69 363 TYR C C 1
ATOM 1423 O O . TYR C 1 48 ? 9.660 2.064 -24.670 1.00 12.18 363 TYR C O 1
ATOM 1432 N N . LYS C 1 49 ? 9.355 4.288 -24.668 1.00 11.26 364 LYS C N 1
ATOM 1433 C CA . LYS C 1 49 ? 10.291 4.568 -23.587 1.00 12.27 364 LYS C CA 1
ATOM 1434 C C . LYS C 1 49 ? 9.555 5.422 -22.559 1.00 13.78 364 LYS C C 1
ATOM 1435 O O . LYS C 1 49 ? 8.740 6.284 -22.934 1.00 13.59 364 LYS C O 1
ATOM 1441 N N . ALA C 1 50 ? 9.864 5.174 -21.288 1.00 13.21 365 ALA C N 1
ATOM 1442 C CA . ALA C 1 50 ? 9.348 5.972 -20.185 1.00 14.09 365 ALA C CA 1
ATOM 1443 C C . ALA C 1 50 ? 10.434 6.109 -19.126 1.00 16.05 365 ALA C C 1
ATOM 1444 O O . ALA C 1 50 ? 11.283 5.245 -19.054 1.00 19.40 365 ALA C O 1
ATOM 1446 N N . SER C 1 51 ? 10.382 7.177 -18.331 1.00 15.22 366 SER C N 1
ATOM 1447 C CA . SER C 1 51 ? 11.342 7.452 -17.268 1.00 17.10 366 SER C CA 1
ATOM 1448 C C . SER C 1 51 ? 10.595 7.656 -15.944 1.00 15.01 366 SER C C 1
ATOM 1449 O O . SER C 1 51 ? 9.375 7.869 -15.941 1.00 13.44 366 SER C O 1
ATOM 1452 N N . ASN C 1 52 ? 11.346 7.599 -14.835 1.00 14.04 367 ASN C N 1
ATOM 1453 C CA . ASN C 1 52 ? 10.880 8.049 -13.535 1.00 12.98 367 ASN C CA 1
ATOM 1454 C C . ASN C 1 52 ? 9.818 7.146 -12.937 1.00 13.35 367 ASN C C 1
ATOM 1455 O O . ASN C 1 52 ? 9.036 7.587 -12.103 1.00 13.32 367 ASN C O 1
ATOM 1460 N N . LEU C 1 53 ? 9.847 5.866 -13.332 1.00 13.89 368 LEU C N 1
ATOM 1461 C CA . LEU C 1 53 ? 8.923 4.872 -12.835 1.00 15.09 368 LEU C CA 1
ATOM 1462 C C . LEU C 1 53 ? 9.694 3.814 -12.065 1.00 17.77 368 LEU C C 1
ATOM 1463 O O . LEU C 1 53 ? 10.827 3.495 -12.429 1.00 18.14 368 LEU C O 1
ATOM 1468 N N . ASN C 1 54 ? 9.083 3.299 -10.997 1.00 16.59 369 ASN C N 1
ATOM 1469 C CA . ASN C 1 54 ? 9.574 2.131 -10.289 1.00 18.22 369 ASN C CA 1
ATOM 1470 C C . ASN C 1 54 ? 8.652 0.967 -10.558 1.00 17.64 369 ASN C C 1
ATOM 1471 O O . ASN C 1 54 ? 7.433 1.152 -10.575 1.00 17.66 369 ASN C O 1
ATOM 1476 N N . LEU C 1 55 ? 9.246 -0.222 -10.665 1.00 15.92 370 LEU C N 1
ATOM 1477 C CA . LEU C 1 55 ? 8.488 -1.439 -10.906 1.00 16.04 370 LEU C CA 1
ATOM 1478 C C . LEU C 1 55 ? 8.217 -2.170 -9.595 1.00 18.42 370 LEU C C 1
ATOM 1479 O O . LEU C 1 55 ? 9.063 -2.166 -8.691 1.00 21.95 370 LEU C O 1
ATOM 1484 N N . ILE C 1 56 ? 7.031 -2.775 -9.518 1.00 17.95 371 ILE C N 1
ATOM 1485 C CA . ILE C 1 56 ? 6.573 -3.541 -8.372 1.00 20.31 371 ILE C CA 1
ATOM 1486 C C . ILE C 1 56 ? 6.372 -4.961 -8.842 1.00 24.50 371 ILE C C 1
ATOM 1487 O O . ILE C 1 56 ? 5.618 -5.197 -9.785 1.00 25.12 371 ILE C O 1
ATOM 1492 N N . GLY C 1 57 ? 7.053 -5.882 -8.166 1.00 28.43 372 GLY C N 1
ATOM 1493 C CA . GLY C 1 57 ? 6.784 -7.295 -8.320 1.00 31.11 372 GLY C CA 1
ATOM 1494 C C . GLY C 1 57 ? 7.487 -7.836 -9.553 1.00 29.93 372 GLY C C 1
ATOM 1495 O O . GLY C 1 57 ? 8.446 -7.242 -10.046 1.00 35.21 372 GLY C O 1
ATOM 1496 N N . ARG C 1 58 ? 6.988 -8.980 -10.028 1.00 33.52 373 ARG C N 1
ATOM 1497 C CA . ARG C 1 58 ? 7.603 -9.720 -11.112 1.00 31.61 373 ARG C CA 1
ATOM 1498 C C . ARG C 1 58 ? 6.708 -9.619 -12.338 1.00 23.74 373 ARG C C 1
ATOM 1499 O O . ARG C 1 58 ? 5.535 -9.359 -12.192 1.00 26.15 373 ARG C O 1
ATOM 1501 N N . PRO C 1 59 ? 7.204 -9.875 -13.558 1.00 21.95 374 PRO C N 1
ATOM 1502 C CA . PRO C 1 59 ? 6.350 -9.864 -14.730 1.00 21.35 374 PRO C CA 1
ATOM 1503 C C . PRO C 1 59 ? 5.345 -11.009 -14.708 1.00 21.14 374 PRO C C 1
ATOM 1504 O O . PRO C 1 59 ? 5.659 -12.096 -14.185 1.00 22.63 374 PRO C O 1
ATOM 1508 N N . SER C 1 60 ? 4.194 -10.788 -15.332 1.00 16.21 375 SER C N 1
ATOM 1509 C CA . SER C 1 60 ? 3.153 -11.806 -15.395 1.00 15.22 375 SER C CA 1
ATOM 1510 C C . SER C 1 60 ? 2.454 -11.731 -16.750 1.00 14.68 375 SER C C 1
ATOM 1511 O O . SER C 1 60 ? 2.307 -10.650 -17.289 1.00 13.56 375 SER C O 1
ATOM 1514 N N . THR C 1 61 ? 2.007 -12.862 -17.301 1.00 14.32 376 THR C N 1
ATOM 1515 C CA . THR C 1 61 ? 1.204 -12.848 -18.528 1.00 14.80 376 THR C CA 1
ATOM 1516 C C . THR C 1 61 ? -0.294 -12.932 -18.214 1.00 14.24 376 THR C C 1
ATOM 1517 O O . THR C 1 61 ? -1.110 -12.990 -19.127 1.00 15.45 376 THR C O 1
ATOM 1521 N N . GLU C 1 62 ? -0.682 -12.951 -16.942 1.00 15.33 377 GLU C N 1
ATOM 1522 C CA . GLU C 1 62 ? -2.083 -13.131 -16.568 1.00 15.42 377 GLU C CA 1
ATOM 1523 C C . GLU C 1 62 ? -2.962 -12.013 -17.126 1.00 14.32 377 GLU C C 1
ATOM 1524 O O . GLU C 1 62 ? -2.730 -10.837 -16.846 1.00 12.49 377 GLU C O 1
ATOM 1530 N N . HIS C 1 63 ? -3.957 -12.354 -17.948 1.00 15.52 378 HIS C N 1
ATOM 1531 C CA . HIS C 1 63 ? -4.907 -11.400 -18.486 1.00 14.84 378 HIS C CA 1
ATOM 1532 C C . HIS C 1 63 ? -4.198 -10.307 -19.278 1.00 14.32 378 HIS C C 1
ATOM 1533 O O . HIS C 1 63 ? -4.697 -9.182 -19.372 1.00 13.65 378 HIS C O 1
ATOM 1540 N N . SER C 1 64 ? -3.038 -10.640 -19.877 1.00 15.02 379 SER C N 1
ATOM 1541 C CA . SER C 1 64 ? -2.320 -9.629 -20.621 1.00 13.69 379 SER C CA 1
ATOM 1542 C C . SER C 1 64 ? -3.197 -9.124 -21.763 1.00 14.32 379 SER C C 1
ATOM 1543 O O . SER C 1 64 ? -3.644 -9.887 -22.619 1.00 14.72 379 SER C O 1
ATOM 1546 N N . TRP C 1 65 ? -3.245 -7.803 -21.942 1.00 13.65 380 TRP C N 1
ATOM 1547 C CA . TRP C 1 65 ? -3.982 -7.223 -23.057 1.00 12.03 380 TRP C CA 1
ATOM 1548 C C . TRP C 1 65 ? -3.241 -7.323 -24.381 1.00 13.08 380 TRP C C 1
ATOM 1549 O O . TRP C 1 65 ? -3.827 -7.046 -25.432 1.00 14.72 380 TRP C O 1
ATOM 1560 N N . PHE C 1 66 ? -1.949 -7.636 -24.288 1.00 13.01 381 PHE C N 1
ATOM 1561 C CA . PHE C 1 66 ? -1.064 -7.630 -25.444 1.00 15.10 381 PHE C CA 1
ATOM 1562 C C . PHE C 1 66 ? -0.419 -9.007 -25.545 1.00 14.46 381 PHE C C 1
ATOM 1563 O O . PHE C 1 66 ? 0.629 -9.278 -24.966 1.00 15.42 381 PHE C O 1
ATOM 1571 N N . PRO C 1 67 ? -1.100 -9.961 -26.190 1.00 18.99 382 PRO C N 1
ATOM 1572 C CA . PRO C 1 67 ? -0.608 -11.320 -26.252 1.00 19.58 382 PRO C CA 1
ATOM 1573 C C . PRO C 1 67 ? 0.829 -11.390 -26.751 1.00 18.34 382 PRO C C 1
ATOM 1574 O O . PRO C 1 67 ? 1.184 -10.685 -27.694 1.00 20.76 382 PRO C O 1
ATOM 1578 N N . GLY C 1 68 ? 1.621 -12.206 -26.061 1.00 17.44 383 GLY C N 1
ATOM 1579 C CA . GLY C 1 68 ? 3.050 -12.316 -26.290 1.00 18.66 383 GLY C CA 1
ATOM 1580 C C . GLY C 1 68 ? 3.878 -11.439 -25.345 1.00 17.60 383 GLY C C 1
ATOM 1581 O O . GLY C 1 68 ? 5.101 -11.531 -25.344 1.00 20.07 383 GLY C O 1
ATOM 1582 N N . TYR C 1 69 ? 3.216 -10.573 -24.564 1.00 14.39 384 TYR C N 1
ATOM 1583 C CA . TYR C 1 69 ? 3.892 -9.702 -23.629 1.00 11.89 384 TYR C CA 1
ATOM 1584 C C . TYR C 1 69 ? 3.411 -9.989 -22.213 1.00 12.63 384 TYR C C 1
ATOM 1585 O O . TYR C 1 69 ? 2.218 -10.311 -21.998 1.00 14.94 384 TYR C O 1
ATOM 1594 N N . ALA C 1 70 ? 4.361 -9.867 -21.289 1.00 11.54 385 ALA C N 1
ATOM 1595 C CA . ALA C 1 70 ? 4.112 -9.863 -19.865 1.00 12.17 385 ALA C CA 1
ATOM 1596 C C . ALA C 1 70 ? 4.091 -8.431 -19.353 1.00 12.20 385 ALA C C 1
ATOM 1597 O O . ALA C 1 70 ? 4.805 -7.579 -19.865 1.00 13.58 385 ALA C O 1
ATOM 1599 N N . TRP C 1 71 ? 3.324 -8.209 -18.290 1.00 11.34 386 TRP C N 1
ATOM 1600 C CA . TRP C 1 71 ? 3.252 -6.900 -17.632 1.00 11.56 386 TRP C CA 1
ATOM 1601 C C . TRP C 1 71 ? 3.952 -6.901 -16.275 1.00 11.97 386 TRP C C 1
ATOM 1602 O O . TRP C 1 71 ? 3.998 -7.894 -15.570 1.00 12.11 386 TRP C O 1
ATOM 1613 N N . THR C 1 72 ? 4.509 -5.730 -15.914 1.00 12.43 387 THR C N 1
ATOM 1614 C CA . THR C 1 72 ? 5.001 -5.446 -14.581 1.00 11.56 387 THR C CA 1
ATOM 1615 C C . THR C 1 72 ? 4.433 -4.087 -14.163 1.00 11.75 387 THR C C 1
ATOM 1616 O O . THR C 1 72 ? 4.542 -3.106 -14.898 1.00 11.59 387 THR C O 1
ATOM 1620 N N . VAL C 1 73 ? 3.796 -4.035 -12.985 1.00 11.07 388 VAL C N 1
ATOM 1621 C CA . VAL C 1 73 ? 3.246 -2.779 -12.492 1.00 12.10 388 VAL C CA 1
ATOM 1622 C C . VAL C 1 73 ? 4.316 -1.707 -12.372 1.00 12.27 388 VAL C C 1
ATOM 1623 O O . VAL C 1 73 ? 5.374 -1.931 -11.785 1.00 12.67 388 VAL C O 1
ATOM 1627 N N . ALA C 1 74 ? 3.946 -0.487 -12.789 1.00 11.79 389 ALA C N 1
ATOM 1628 C CA . ALA C 1 74 ? 4.829 0.673 -12.802 1.00 12.83 389 ALA C CA 1
ATOM 1629 C C . ALA C 1 74 ? 4.173 1.803 -12.015 1.00 12.81 389 ALA C C 1
ATOM 1630 O O . ALA C 1 74 ? 3.001 2.130 -12.253 1.00 13.17 389 ALA C O 1
ATOM 1632 N N . GLN C 1 75 ? 4.936 2.364 -11.070 1.00 12.13 390 GLN C N 1
ATOM 1633 C CA . GLN C 1 75 ? 4.482 3.445 -10.207 1.00 12.20 390 GLN C CA 1
ATOM 1634 C C . GLN C 1 75 ? 5.412 4.637 -10.328 1.00 11.47 390 GLN C C 1
ATOM 1635 O O . GLN C 1 75 ? 6.598 4.515 -10.633 1.00 11.42 390 GLN C O 1
ATOM 1641 N N . CYS C 1 76 ? 4.860 5.826 -10.032 1.00 11.34 391 CYS C N 1
ATOM 1642 C CA . CYS C 1 76 ? 5.651 7.038 -10.021 1.00 12.84 391 CYS C CA 1
ATOM 1643 C C . CYS C 1 76 ? 6.758 6.908 -8.982 1.00 11.45 391 CYS C C 1
ATOM 1644 O O . CYS C 1 76 ? 6.467 6.539 -7.858 1.00 13.01 391 CYS C O 1
ATOM 1647 N N . LYS C 1 77 ? 7.999 7.240 -9.361 1.00 11.64 392 LYS C N 1
ATOM 1648 C CA . LYS C 1 77 ? 9.103 7.188 -8.407 1.00 11.72 392 LYS C CA 1
ATOM 1649 C C . LYS C 1 77 ? 8.894 8.158 -7.241 1.00 13.29 392 LYS C C 1
ATOM 1650 O O . LYS C 1 77 ? 9.456 7.972 -6.159 1.00 13.00 392 LYS C O 1
ATOM 1656 N N . ILE C 1 78 ? 8.178 9.260 -7.460 1.00 13.60 393 ILE C N 1
ATOM 1657 C CA . ILE C 1 78 ? 8.021 10.259 -6.404 1.00 14.56 393 ILE C CA 1
ATOM 1658 C C . ILE C 1 78 ? 6.936 9.843 -5.416 1.00 14.12 393 ILE C C 1
ATOM 1659 O O . ILE C 1 78 ? 7.164 9.807 -4.202 1.00 14.92 393 ILE C O 1
ATOM 1664 N N . CYS C 1 79 ? 5.723 9.581 -5.910 1.00 13.06 394 CYS C N 1
ATOM 1665 C CA . CYS C 1 79 ? 4.552 9.518 -5.057 1.00 13.32 394 CYS C CA 1
ATOM 1666 C C . CYS C 1 79 ? 3.970 8.113 -4.998 1.00 12.75 394 CYS C C 1
ATOM 1667 O O . CYS C 1 79 ? 2.971 7.916 -4.291 1.00 14.26 394 CYS C O 1
ATOM 1670 N N . ALA C 1 80 ? 4.534 7.188 -5.786 1.00 13.83 395 ALA C N 1
ATOM 1671 C CA . ALA C 1 80 ? 4.124 5.783 -5.826 1.00 13.46 395 ALA C CA 1
ATOM 1672 C C . ALA C 1 80 ? 2.727 5.554 -6.415 1.00 15.38 395 ALA C C 1
ATOM 1673 O O . ALA C 1 80 ? 2.225 4.427 -6.369 1.00 14.95 395 ALA C O 1
ATOM 1675 N N . SER C 1 81 ? 2.134 6.575 -7.034 1.00 13.23 396 SER C N 1
ATOM 1676 C CA . SER C 1 81 ? 0.875 6.456 -7.745 1.00 13.63 396 SER C CA 1
ATOM 1677 C C . SER C 1 81 ? 1.025 5.503 -8.931 1.00 12.59 396 SER C C 1
ATOM 1678 O O . SER C 1 81 ? 2.069 5.429 -9.608 1.00 11.89 396 SER C O 1
ATOM 1681 N N . HIS C 1 82 ? -0.017 4.724 -9.162 1.00 11.77 397 HIS C N 1
ATOM 1682 C CA . HIS C 1 82 ? -0.001 3.788 -10.273 1.00 11.71 397 HIS C CA 1
ATOM 1683 C C . HIS C 1 82 ? -0.049 4.568 -11.572 1.00 12.57 397 HIS C C 1
ATOM 1684 O O . HIS C 1 82 ? -0.944 5.393 -11.753 1.00 12.60 397 HIS C O 1
ATOM 1691 N N . ILE C 1 83 ? 0.901 4.285 -12.465 1.00 11.71 398 ILE C N 1
ATOM 1692 C CA . ILE C 1 83 ? 0.976 4.953 -13.760 1.00 11.30 398 ILE C CA 1
ATOM 1693 C C . ILE C 1 83 ? 0.599 3.982 -14.873 1.00 11.48 398 ILE C C 1
ATOM 1694 O O . ILE C 1 83 ? -0.058 4.369 -15.859 1.00 13.74 398 ILE C O 1
ATOM 1699 N N . GLY C 1 84 ? 1.047 2.738 -14.768 1.00 10.36 399 GLY C N 1
ATOM 1700 C CA . GLY C 1 84 ? 0.740 1.824 -15.850 1.00 10.66 399 GLY C CA 1
ATOM 1701 C C . GLY C 1 84 ? 1.506 0.529 -15.632 1.00 10.08 399 GLY C C 1
ATOM 1702 O O . GLY C 1 84 ? 1.601 0.077 -14.502 1.00 10.06 399 GLY C O 1
ATOM 1703 N N . TRP C 1 85 ? 2.036 -0.014 -16.724 1.00 10.07 400 TRP C N 1
ATOM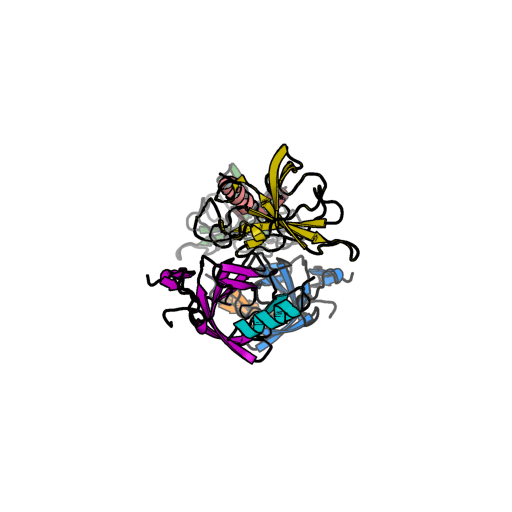 1704 C CA . TRP C 1 85 ? 2.762 -1.262 -16.695 1.00 10.14 400 TRP C CA 1
ATOM 1705 C C . TRP C 1 85 ? 3.880 -1.180 -17.721 1.00 10.59 400 TRP C C 1
ATOM 1706 O O . TRP C 1 85 ? 3.685 -0.662 -18.821 1.00 11.11 400 TRP C O 1
ATOM 1717 N N . LYS C 1 86 ? 4.977 -1.857 -17.405 1.00 11.12 401 LYS C N 1
ATOM 1718 C CA . LYS C 1 86 ? 5.969 -2.159 -18.406 1.00 10.89 401 LYS C CA 1
ATOM 1719 C C . LYS C 1 86 ? 5.617 -3.490 -19.040 1.00 11.86 401 LYS C C 1
ATOM 1720 O O . LYS C 1 86 ? 5.256 -4.425 -18.331 1.00 14.67 401 LYS C O 1
ATOM 1726 N N . PHE C 1 87 ? 5.628 -3.541 -20.364 1.00 10.55 402 PHE C N 1
ATOM 1727 C CA . PHE C 1 87 ? 5.395 -4.785 -21.071 1.00 10.55 402 PHE C CA 1
ATOM 1728 C C . PHE C 1 87 ? 6.701 -5.308 -21.674 1.00 11.66 402 PHE C C 1
ATOM 1729 O O . PHE C 1 87 ? 7.419 -4.612 -22.370 1.00 12.13 402 PHE C O 1
ATOM 1737 N N . THR C 1 88 ? 6.918 -6.620 -21.522 1.00 11.92 403 THR C N 1
ATOM 1738 C CA . THR C 1 88 ? 8.158 -7.240 -21.958 1.00 13.40 403 THR C CA 1
ATOM 1739 C C . THR C 1 88 ? 7.819 -8.515 -22.712 1.00 13.16 403 THR C C 1
ATOM 1740 O O . THR C 1 88 ? 6.922 -9.277 -22.344 1.00 13.40 403 THR C O 1
ATOM 1744 N N . ALA C 1 89 ? 8.482 -8.687 -23.860 1.00 14.54 404 ALA C N 1
ATOM 1745 C CA . ALA C 1 89 ? 8.168 -9.789 -24.745 1.00 13.35 404 ALA C CA 1
ATOM 1746 C C . ALA C 1 89 ? 8.503 -11.092 -24.058 1.00 15.37 404 ALA C C 1
ATOM 1747 O O . ALA C 1 89 ? 9.513 -11.166 -23.356 1.00 16.93 404 ALA C O 1
ATOM 1749 N N . THR C 1 90 ? 7.669 -12.108 -24.330 1.00 15.33 405 THR C N 1
ATOM 1750 C CA . THR C 1 90 ? 7.929 -13.457 -23.831 1.00 15.73 405 THR C CA 1
ATOM 1751 C C . THR C 1 90 ? 8.689 -14.298 -24.852 1.00 19.06 405 THR C C 1
ATOM 1752 O O . THR C 1 90 ? 9.026 -15.437 -24.535 1.00 23.14 405 THR C O 1
ATOM 1756 N N . LYS C 1 91 ? 8.887 -13.784 -26.062 1.00 20.72 406 LYS C N 1
ATOM 1757 C CA . LYS C 1 91 ? 9.633 -14.492 -27.092 1.00 24.92 406 LYS C CA 1
ATOM 1758 C C . LYS C 1 91 ? 10.401 -13.497 -27.953 1.00 25.37 406 LYS C C 1
ATOM 1759 O O . LYS C 1 91 ? 10.071 -12.317 -28.017 1.00 22.60 406 LYS C O 1
ATOM 1765 N N . LYS C 1 92 ? 11.429 -14.009 -28.642 1.00 25.62 407 LYS C N 1
ATOM 1766 C CA . LYS C 1 92 ? 12.378 -13.158 -29.339 1.00 31.53 407 LYS C CA 1
ATOM 1767 C C . LYS C 1 92 ? 11.796 -12.561 -30.620 1.00 32.37 407 LYS C C 1
ATOM 1768 O O . LYS C 1 92 ? 12.251 -11.503 -31.039 1.00 27.75 407 LYS C O 1
ATOM 1774 N N . ASP C 1 93 ? 10.786 -13.183 -31.241 1.00 33.07 408 ASP C N 1
ATOM 1775 C CA . ASP C 1 93 ? 10.317 -12.664 -32.519 1.00 38.30 408 ASP C CA 1
ATOM 1776 C C . ASP C 1 93 ? 9.377 -11.465 -32.347 1.00 37.46 408 ASP C C 1
ATOM 1777 O O . ASP C 1 93 ? 8.924 -10.898 -33.337 1.00 47.34 408 ASP C O 1
ATOM 1782 N N . MET C 1 94 ? 9.095 -11.061 -31.104 1.00 27.53 409 MET C N 1
ATOM 1783 C CA . MET C 1 94 ? 8.203 -9.945 -30.842 1.00 27.99 409 MET C CA 1
ATOM 1784 C C . MET C 1 94 ? 8.992 -8.663 -31.143 1.00 22.59 409 MET C C 1
ATOM 1785 O O . MET C 1 94 ? 10.174 -8.545 -30.808 1.00 22.46 409 MET C O 1
ATOM 1790 N N . SER C 1 95 ? 8.334 -7.707 -31.772 1.00 19.45 410 SER C N 1
ATOM 1791 C CA . SER C 1 95 ? 8.889 -6.381 -31.879 1.00 20.65 410 SER C CA 1
ATOM 1792 C C . SER C 1 95 ? 7.810 -5.351 -31.582 1.00 18.26 410 SER C C 1
ATOM 1793 O O . SER C 1 95 ? 6.725 -5.434 -32.160 1.00 20.90 410 SER C O 1
ATOM 1796 N N . PRO C 1 96 ? 8.029 -4.379 -30.673 1.00 14.95 411 PRO C N 1
ATOM 1797 C CA . PRO C 1 96 ? 9.268 -4.224 -29.933 1.00 14.73 411 PRO C CA 1
ATOM 1798 C C . PRO C 1 96 ? 9.401 -5.203 -28.782 1.00 14.32 411 PRO C C 1
ATOM 1799 O O . PRO C 1 96 ? 8.407 -5.789 -28.355 1.00 14.28 411 PRO C O 1
ATOM 1803 N N . GLN C 1 97 ? 10.620 -5.344 -28.252 1.00 13.33 412 GLN C N 1
ATOM 1804 C CA . GLN C 1 97 ? 10.876 -6.276 -27.159 1.00 13.46 412 GLN C CA 1
ATOM 1805 C C . GLN C 1 97 ? 10.294 -5.759 -25.852 1.00 13.14 412 GLN C C 1
ATOM 1806 O O . GLN C 1 97 ? 10.070 -6.516 -24.925 1.00 13.18 412 GLN C O 1
ATOM 1812 N N . LYS C 1 98 ? 10.090 -4.455 -25.773 1.00 13.50 413 LYS C N 1
ATOM 1813 C CA . LYS C 1 98 ? 9.529 -3.900 -24.560 1.00 13.54 413 LYS C CA 1
ATOM 1814 C C . LYS C 1 98 ? 8.919 -2.557 -24.912 1.00 11.38 413 LYS C C 1
ATOM 1815 O O . LYS C 1 98 ? 9.291 -1.935 -25.889 1.00 11.12 413 LYS C O 1
ATOM 1821 N N . PHE C 1 99 ? 7.937 -2.181 -24.109 1.00 11.49 414 PHE C N 1
ATOM 1822 C CA . PHE C 1 99 ? 7.261 -0.909 -24.233 1.00 10.93 414 PHE C CA 1
ATOM 1823 C C . PHE C 1 99 ? 6.547 -0.672 -22.910 1.00 11.05 414 PHE C C 1
ATOM 1824 O O . PHE C 1 99 ? 6.584 -1.509 -22.005 1.00 12.23 414 PHE C O 1
ATOM 1832 N N . TRP C 1 100 ? 5.877 0.471 -22.807 1.00 10.08 415 TRP C N 1
ATOM 1833 C CA . TRP C 1 100 ? 5.118 0.797 -21.601 1.00 11.23 415 TRP C CA 1
ATOM 1834 C C . TRP C 1 100 ? 3.680 1.084 -21.996 1.00 11.10 415 TRP C C 1
ATOM 1835 O O . TRP C 1 100 ? 3.440 1.744 -23.002 1.00 10.73 415 TRP C O 1
ATOM 1846 N N . GLY C 1 101 ? 2.738 0.613 -21.193 1.00 10.22 416 GLY C N 1
ATOM 1847 C CA . GLY C 1 101 ? 1.335 0.973 -21.319 1.00 11.09 416 GLY C CA 1
ATOM 1848 C C . GLY C 1 101 ? 0.956 1.852 -20.147 1.00 11.41 416 GLY C C 1
ATOM 1849 O O . GLY C 1 101 ? 0.982 1.400 -19.015 1.00 12.86 416 GLY C O 1
ATOM 1850 N N . LEU C 1 102 ? 0.676 3.125 -20.434 1.00 10.92 417 LEU C N 1
ATOM 1851 C CA . LEU C 1 102 ? 0.427 4.108 -19.418 1.00 12.14 417 LEU C CA 1
ATOM 1852 C C . LEU C 1 102 ? -1.067 4.434 -19.407 1.00 12.98 417 LEU C C 1
ATOM 1853 O O . LEU C 1 102 ? -1.716 4.591 -20.429 1.00 12.96 417 LEU C O 1
ATOM 1858 N N . THR C 1 103 ? -1.607 4.546 -18.206 1.00 12.99 418 THR C N 1
ATOM 1859 C CA . THR C 1 103 ? -3.030 4.803 -18.078 1.00 14.21 418 THR C CA 1
ATOM 1860 C C . THR C 1 103 ? -3.307 6.302 -18.184 1.00 15.17 418 THR C C 1
ATOM 1861 O O . THR C 1 103 ? -2.768 7.139 -17.471 1.00 16.21 418 THR C O 1
ATOM 1865 N N . ARG C 1 104 ? -4.305 6.626 -19.014 1.00 14.44 419 ARG C N 1
ATOM 1866 C CA . ARG C 1 104 ? -4.646 7.995 -19.289 1.00 14.67 419 ARG C CA 1
ATOM 1867 C C . ARG C 1 104 ? -4.959 8.774 -18.022 1.00 15.74 419 ARG C C 1
ATOM 1868 O O . ARG C 1 104 ? -4.584 9.943 -17.929 1.00 16.47 419 ARG C O 1
ATOM 1876 N N . SER C 1 105 ? -5.669 8.165 -17.081 1.00 14.32 420 SER C N 1
ATOM 1877 C CA . SER C 1 105 ? -6.094 8.878 -15.880 1.00 17.87 420 SER C CA 1
ATOM 1878 C C . SER C 1 105 ? -4.931 9.196 -14.941 1.00 17.21 420 SER C C 1
ATOM 1879 O O . SER C 1 105 ? -5.118 10.007 -14.042 1.00 17.07 420 SER C O 1
ATOM 1882 N N . ALA C 1 106 ? -3.754 8.572 -15.139 1.00 13.71 421 ALA C N 1
ATOM 1883 C CA . ALA C 1 106 ? -2.602 8.856 -14.286 1.00 13.28 421 ALA C CA 1
ATOM 1884 C C . ALA C 1 106 ? -1.745 10.011 -14.800 1.00 12.35 421 ALA C C 1
ATOM 1885 O O . ALA C 1 106 ? -0.763 10.338 -14.122 1.00 13.67 421 ALA C O 1
ATOM 1887 N N . LEU C 1 107 ? -1.992 10.521 -16.014 1.00 14.13 422 LEU C N 1
ATOM 1888 C CA . LEU C 1 107 ? -1.077 11.457 -16.665 1.00 13.99 422 LEU C CA 1
ATOM 1889 C C . LEU C 1 107 ? -1.732 12.809 -16.944 1.00 13.97 422 LEU C C 1
ATOM 1890 O O . LEU C 1 107 ? -2.922 12.884 -17.229 1.00 14.53 422 LEU C O 1
ATOM 1895 N N . LEU C 1 108 ? -0.887 13.832 -16.997 1.00 14.47 423 LEU C N 1
ATOM 1896 C CA . LEU C 1 108 ? -1.202 15.148 -17.541 1.00 15.07 423 LEU C CA 1
ATOM 1897 C C . LEU C 1 108 ? -0.181 15.556 -18.587 1.00 16.45 423 LEU C C 1
ATOM 1898 O O . LEU C 1 108 ? 1.009 15.255 -18.416 1.00 17.10 423 LEU C O 1
ATOM 1903 N N . PRO C 1 109 ? -0.574 16.231 -19.681 1.00 15.80 424 PRO C N 1
ATOM 1904 C CA . PRO C 1 109 ? -1.976 16.557 -19.963 1.00 16.76 424 PRO C CA 1
ATOM 1905 C C . PRO C 1 109 ? -2.852 15.348 -20.259 1.00 18.27 424 PRO C C 1
ATOM 1906 O O . PRO C 1 109 ? -2.346 14.231 -20.436 1.00 18.55 424 PRO C O 1
ATOM 1910 N N . THR C 1 110 ? -4.165 15.596 -20.270 1.00 19.43 425 THR C N 1
ATOM 1911 C CA . THR C 1 110 ? -5.152 14.572 -20.580 1.00 22.70 425 THR C CA 1
ATOM 1912 C C . THR C 1 110 ? -5.094 14.291 -22.080 1.00 27.06 425 THR C C 1
ATOM 1913 O O . THR C 1 110 ? -5.306 15.187 -22.891 1.00 30.08 425 THR C O 1
ATOM 1917 N N . ILE C 1 111 ? -4.702 13.067 -22.444 1.00 27.99 426 ILE C N 1
ATOM 1918 C CA . ILE C 1 111 ? -4.562 12.714 -23.852 1.00 39.05 426 ILE C CA 1
ATOM 1919 C C . ILE C 1 111 ? -5.931 12.314 -24.444 1.00 43.73 426 ILE C C 1
ATOM 1920 O O . ILE C 1 111 ? -6.044 12.352 -25.694 1.00 52.85 426 ILE C O 1
ATOM 1926 N N . GLU D 2 3 ? 5.402 -15.365 -1.638 1.00 43.26 137 GLU D N 1
ATOM 1927 C CA . GLU D 2 3 ? 6.272 -14.236 -1.213 1.00 44.08 137 GLU D CA 1
ATOM 1928 C C . GLU D 2 3 ? 5.484 -12.925 -1.278 1.00 40.55 137 GLU D C 1
ATOM 1929 O O . GLU D 2 3 ? 5.681 -12.065 -0.426 1.00 41.46 137 GLU D O 1
ATOM 1935 N N . ARG D 2 4 ? 4.615 -12.755 -2.290 1.00 36.04 138 ARG D N 1
ATOM 1936 C CA . ARG D 2 4 ? 3.808 -11.537 -2.374 1.00 31.65 138 ARG D CA 1
ATOM 1937 C C . ARG D 2 4 ? 2.358 -11.934 -2.634 1.00 28.13 138 ARG D C 1
ATOM 1938 O O . ARG D 2 4 ? 1.857 -11.768 -3.732 1.00 27.85 138 ARG D O 1
ATOM 1946 N N . PRO D 2 5 ? 1.646 -12.496 -1.641 1.00 26.24 139 PRO D N 1
ATOM 1947 C CA . PRO D 2 5 ? 0.359 -13.107 -1.907 1.00 27.04 139 PRO D CA 1
ATOM 1948 C C . PRO D 2 5 ? -0.834 -12.166 -1.961 1.00 23.76 139 PRO D C 1
ATOM 1949 O O . PRO D 2 5 ? -1.926 -12.666 -2.171 1.00 27.22 139 PRO D O 1
ATOM 1953 N N . PHE D 2 6 ? -0.675 -10.867 -1.668 1.00 19.03 140 PHE D N 1
ATOM 1954 C CA . PHE D 2 6 ? -1.837 -9.983 -1.638 1.00 17.22 140 PHE D CA 1
ATOM 1955 C C . PHE D 2 6 ? -1.834 -9.103 -2.883 1.00 17.65 140 PHE D C 1
ATOM 1956 O O . PHE D 2 6 ? -0.849 -8.428 -3.161 1.00 19.67 140 PHE D O 1
ATOM 1964 N N . HIS D 2 7 ? -2.944 -9.072 -3.614 1.00 15.48 141 HIS D N 1
ATOM 1965 C CA . HIS D 2 7 ? -2.932 -8.386 -4.899 1.00 15.63 141 HIS D CA 1
ATOM 1966 C C . HIS D 2 7 ? -3.962 -7.276 -4.976 1.00 14.66 141 HIS D C 1
ATOM 1967 O O . HIS D 2 7 ? -5.088 -7.462 -4.515 1.00 13.69 141 HIS D O 1
ATOM 1974 N N . CYS D 2 8 ? -3.577 -6.150 -5.596 1.00 13.75 142 CYS D N 1
ATOM 1975 C CA . CYS D 2 8 ? -4.462 -5.028 -5.847 1.00 13.37 142 CYS D CA 1
ATOM 1976 C C . CYS D 2 8 ? -5.365 -5.333 -7.033 1.00 12.83 142 CYS D C 1
ATOM 1977 O O . CYS D 2 8 ? -4.887 -5.621 -8.121 1.00 12.03 142 CYS D O 1
ATOM 1980 N N . ASN D 2 9 ? -6.669 -5.226 -6.851 1.00 12.76 143 ASN D N 1
ATOM 1981 C CA . ASN D 2 9 ? -7.578 -5.578 -7.929 1.00 14.80 143 ASN D CA 1
ATOM 1982 C C . ASN D 2 9 ? -7.663 -4.480 -8.993 1.00 12.48 143 ASN D C 1
ATOM 1983 O O . ASN D 2 9 ? -8.287 -4.699 -10.024 1.00 14.00 143 ASN D O 1
ATOM 1988 N N . GLN D 2 10 ? -7.083 -3.295 -8.751 1.00 11.90 144 GLN D N 1
ATOM 1989 C CA . GLN D 2 10 ? -7.125 -2.238 -9.756 1.00 12.33 144 GLN D CA 1
ATOM 1990 C C . GLN D 2 10 ? -5.942 -2.283 -10.720 1.00 12.67 144 GLN D C 1
ATOM 1991 O O . GLN D 2 10 ? -6.127 -1.965 -11.901 1.00 13.25 144 GLN D O 1
ATOM 1997 N N . CYS D 2 11 ? -4.752 -2.684 -10.247 1.00 13.39 145 CYS D N 1
ATOM 1998 C CA . CYS D 2 11 ? -3.570 -2.637 -11.112 1.00 12.94 145 CYS D CA 1
ATOM 1999 C C . CYS D 2 11 ? -2.731 -3.901 -11.149 1.00 12.46 145 CYS D C 1
ATOM 2000 O O . CYS D 2 11 ? -1.892 -4.024 -12.033 1.00 13.70 145 CYS D O 1
ATOM 2003 N N . GLY D 2 12 ? -2.951 -4.852 -10.240 1.00 12.37 146 GLY D N 1
ATOM 2004 C CA . GLY D 2 12 ? -2.183 -6.076 -10.210 1.00 13.38 146 GLY D CA 1
ATOM 2005 C C . GLY D 2 12 ? -0.927 -6.008 -9.331 1.00 14.04 146 GLY D C 1
ATOM 2006 O O . GLY D 2 12 ? -0.218 -7.010 -9.223 1.00 15.63 146 GLY D O 1
ATOM 2007 N N . ALA D 2 13 ? -0.700 -4.886 -8.644 1.00 14.01 147 ALA D N 1
ATOM 2008 C CA . ALA D 2 13 ? 0.383 -4.757 -7.680 1.00 15.44 147 ALA D CA 1
ATOM 2009 C C . ALA D 2 13 ? 0.248 -5.852 -6.630 1.00 15.98 147 ALA D C 1
ATOM 2010 O O . ALA D 2 13 ? -0.861 -6.128 -6.168 1.00 16.07 147 ALA D O 1
ATOM 2012 N N . SER D 2 14 ? 1.384 -6.456 -6.243 1.00 17.92 148 SER D N 1
ATOM 2013 C CA . SER D 2 14 ? 1.393 -7.538 -5.264 1.00 17.30 148 SER D CA 1
ATOM 2014 C C . SER D 2 14 ? 2.215 -7.114 -4.048 1.00 16.78 148 SER D C 1
ATOM 2015 O O . SER D 2 14 ? 3.126 -6.289 -4.174 1.00 18.94 148 SER D O 1
ATOM 2018 N N . PHE D 2 15 ? 1.859 -7.643 -2.877 1.00 16.24 149 PHE D N 1
ATOM 2019 C CA . PHE D 2 15 ? 2.433 -7.221 -1.609 1.00 15.49 149 PHE D CA 1
ATOM 2020 C C . PHE D 2 15 ? 2.671 -8.410 -0.690 1.00 15.91 149 PHE D C 1
ATOM 2021 O O . PHE D 2 15 ? 1.879 -9.345 -0.711 1.00 17.60 149 PHE D O 1
ATOM 2029 N N . THR D 2 16 ? 3.751 -8.326 0.128 1.00 17.16 150 THR D N 1
ATOM 2030 C CA . THR D 2 16 ? 4.045 -9.331 1.140 1.00 19.72 150 THR D CA 1
ATOM 2031 C C . THR D 2 16 ? 3.099 -9.187 2.331 1.00 18.39 150 THR D C 1
ATOM 2032 O O . THR D 2 16 ? 2.683 -10.183 2.909 1.00 18.29 150 THR D O 1
ATOM 2036 N N . GLN D 2 17 ? 2.852 -7.936 2.701 1.00 17.21 151 GLN D N 1
ATOM 2037 C CA . GLN D 2 17 ? 2.103 -7.579 3.896 1.00 19.76 151 GLN D CA 1
ATOM 2038 C C . GLN D 2 17 ? 0.734 -7.050 3.477 1.00 17.56 151 GLN D C 1
ATOM 2039 O O . GLN D 2 17 ? 0.631 -6.055 2.758 1.00 16.64 151 GLN D O 1
ATOM 2045 N N . LYS D 2 18 ? -0.326 -7.680 3.962 1.00 15.25 152 LYS D N 1
ATOM 2046 C CA . LYS D 2 18 ? -1.644 -7.212 3.588 1.00 15.39 152 LYS D CA 1
ATOM 2047 C C . LYS D 2 18 ? -1.870 -5.756 3.999 1.00 14.68 152 LYS D C 1
ATOM 2048 O O . LYS D 2 18 ? -2.575 -5.003 3.316 1.00 12.10 152 LYS D O 1
ATOM 2054 N N . GLY D 2 19 ? -1.310 -5.342 5.137 1.00 14.54 153 GLY D N 1
ATOM 2055 C CA . GLY D 2 19 ? -1.437 -3.950 5.566 1.00 14.26 153 GLY D CA 1
ATOM 2056 C C . GLY D 2 19 ? -0.974 -2.956 4.492 1.00 13.55 153 GLY D C 1
ATOM 2057 O O . GLY D 2 19 ? -1.482 -1.845 4.381 1.00 13.65 153 GLY D O 1
ATOM 2058 N N . ASN D 2 20 ? 0.045 -3.364 3.716 1.00 13.97 154 ASN D N 1
ATOM 2059 C CA . ASN D 2 20 ? 0.607 -2.503 2.691 1.00 14.37 154 ASN D CA 1
ATOM 2060 C C . ASN D 2 20 ? -0.370 -2.470 1.517 1.00 14.61 154 ASN D C 1
ATOM 2061 O O . ASN D 2 20 ? -0.514 -1.439 0.875 1.00 16.09 154 ASN D O 1
ATOM 2066 N N . LEU D 2 21 ? -0.992 -3.614 1.220 1.00 13.84 155 LEU D N 1
ATOM 2067 C CA . LEU D 2 21 ? -2.017 -3.639 0.184 1.00 12.80 155 LEU D CA 1
ATOM 2068 C C . LEU D 2 21 ? -3.149 -2.670 0.524 1.00 12.92 155 LEU D C 1
ATOM 2069 O O . LEU D 2 21 ? -3.652 -1.945 -0.337 1.00 14.07 155 LEU D O 1
ATOM 2074 N N . LEU D 2 22 ? -3.599 -2.655 1.779 1.00 12.03 156 LEU D N 1
ATOM 2075 C CA . LEU D 2 22 ? -4.710 -1.787 2.152 1.00 12.34 156 LEU D CA 1
ATOM 2076 C C . LEU D 2 22 ? -4.357 -0.326 1.886 1.00 13.51 156 LEU D C 1
ATOM 2077 O O . LEU D 2 22 ? -5.183 0.425 1.357 1.00 12.48 156 LEU D O 1
ATOM 2082 N N . ARG D 2 23 ? -3.134 0.072 2.238 1.00 13.06 157 ARG D N 1
ATOM 2083 C CA . ARG D 2 23 ? -2.726 1.462 2.025 1.00 14.58 157 ARG D CA 1
ATOM 2084 C C . ARG D 2 23 ? -2.643 1.757 0.521 1.00 13.88 157 ARG D C 1
ATOM 2085 O O . ARG D 2 23 ? -3.099 2.819 0.066 1.00 14.63 157 ARG D O 1
ATOM 2093 N N . HIS D 2 24 ? -2.110 0.807 -0.247 1.00 12.48 158 HIS D N 1
ATOM 2094 C CA . HIS D 2 24 ? -1.982 0.946 -1.690 1.00 12.51 158 HIS D CA 1
ATOM 2095 C C . HIS D 2 24 ? -3.363 1.139 -2.329 1.00 12.79 158 HIS D C 1
ATOM 2096 O O . HIS D 2 24 ? -3.555 1.980 -3.193 1.00 13.27 158 HIS D O 1
ATOM 2103 N N . ILE D 2 25 ? -4.355 0.350 -1.909 1.00 12.25 159 ILE D N 1
ATOM 2104 C CA . ILE D 2 25 ? -5.677 0.466 -2.503 1.00 12.69 159 ILE D CA 1
ATOM 2105 C C . ILE D 2 25 ? -6.242 1.868 -2.212 1.00 14.44 159 ILE D C 1
ATOM 2106 O O . ILE D 2 25 ? -6.839 2.499 -3.070 1.00 15.48 159 ILE D O 1
ATOM 2111 N N . LYS D 2 26 ? -6.106 2.320 -0.968 1.00 14.37 160 LYS D N 1
ATOM 2112 C CA . LYS D 2 26 ? -6.594 3.638 -0.577 1.00 17.23 160 LYS D CA 1
ATOM 2113 C C . LYS D 2 26 ? -5.989 4.725 -1.466 1.00 16.45 160 LYS D C 1
ATOM 2114 O O . LYS D 2 26 ? -6.686 5.659 -1.873 1.00 18.94 160 LYS D O 1
ATOM 2120 N N . LEU D 2 27 ? -4.694 4.597 -1.792 1.00 17.37 161 LEU D N 1
ATOM 2121 C CA . LEU D 2 27 ? -3.992 5.626 -2.538 1.00 18.22 161 LEU D CA 1
ATOM 2122 C C . LEU D 2 27 ? -4.360 5.613 -4.024 1.00 19.32 161 LEU D C 1
ATOM 2123 O O . LEU D 2 27 ? -4.040 6.565 -4.715 1.00 21.33 161 LEU D O 1
ATOM 2128 N N . HIS D 2 28 ? -5.159 4.652 -4.497 1.00 17.03 162 HIS D N 1
ATOM 2129 C CA . HIS D 2 28 ? -5.732 4.736 -5.832 1.00 18.34 162 HIS D CA 1
ATOM 2130 C C . HIS D 2 28 ? -6.771 5.852 -5.908 1.00 21.46 162 HIS D C 1
ATOM 2131 O O . HIS D 2 28 ? -7.032 6.340 -6.994 1.00 23.01 162 HIS D O 1
ATOM 2138 N N . SER D 2 29 ? -7.356 6.232 -4.766 1.00 22.49 163 SER D N 1
ATOM 2139 C CA . SER D 2 29 ? -7.930 7.557 -4.602 1.00 28.65 163 SER D CA 1
ATOM 2140 C C . SER D 2 29 ? -6.796 8.516 -4.235 1.00 28.41 163 SER D C 1
ATOM 2141 O O . SER D 2 29 ? -6.760 9.556 -4.871 1.00 42.31 163 SER D O 1
ATOM 2144 N N . SER E 1 3 ? 14.768 -50.172 24.245 1.00 35.52 318 SER E N 1
ATOM 2145 C CA . SER E 1 3 ? 16.150 -49.673 24.466 1.00 34.16 318 SER E CA 1
ATOM 2146 C C . SER E 1 3 ? 16.528 -49.800 25.939 1.00 29.54 318 SER E C 1
ATOM 2147 O O . SER E 1 3 ? 15.663 -49.786 26.807 1.00 31.68 318 SER E O 1
ATOM 2150 N N . THR E 1 4 ? 17.843 -49.850 26.162 1.00 31.75 319 THR E N 1
ATOM 2151 C CA . THR E 1 4 ? 18.464 -50.101 27.453 1.00 27.83 319 THR E CA 1
ATOM 2152 C C . THR E 1 4 ? 17.986 -49.066 28.473 1.00 25.52 319 THR E C 1
ATOM 2153 O O . THR E 1 4 ? 18.057 -47.860 28.253 1.00 21.06 319 THR E O 1
ATOM 2157 N N . SER E 1 5 ? 17.624 -49.539 29.653 1.00 22.67 320 SER E N 1
ATOM 2158 C CA . SER E 1 5 ? 17.257 -48.634 30.718 1.00 20.13 320 SER E CA 1
ATOM 2159 C C . SER E 1 5 ? 18.517 -48.233 31.488 1.00 18.78 320 SER E C 1
ATOM 2160 O O . SER E 1 5 ? 19.453 -49.013 31.621 1.00 18.90 320 SER E O 1
ATOM 2163 N N . LEU E 1 6 ? 18.557 -46.965 31.914 1.00 16.81 321 LEU E N 1
ATOM 2164 C CA . LEU E 1 6 ? 19.599 -46.451 32.765 1.00 16.77 321 LEU E CA 1
ATOM 2165 C C . LEU E 1 6 ? 18.981 -46.208 34.135 1.00 16.80 321 LEU E C 1
ATOM 2166 O O . LEU E 1 6 ? 17.939 -45.561 34.215 1.00 17.63 321 LEU E O 1
ATOM 2171 N N . SER E 1 7 ? 19.681 -46.644 35.196 1.00 17.42 322 SER E N 1
ATOM 2172 C CA . SER E 1 7 ? 19.182 -46.587 36.559 1.00 17.10 322 SER E CA 1
ATOM 2173 C C . SER E 1 7 ? 20.197 -45.893 37.458 1.00 16.52 322 SER E C 1
ATOM 2174 O O . SER E 1 7 ? 21.345 -45.716 37.080 1.00 16.17 322 SER E O 1
ATOM 2177 N N . CYS E 1 8 ? 19.754 -45.427 38.629 1.00 15.41 323 CYS E N 1
ATOM 2178 C CA . CYS E 1 8 ? 20.635 -44.882 39.643 1.00 14.71 323 CYS E CA 1
ATOM 2179 C C . CYS E 1 8 ? 21.680 -45.913 40.068 1.00 15.24 323 CYS E C 1
ATOM 2180 O O . CYS E 1 8 ? 21.346 -47.012 40.490 1.00 14.77 323 CYS E O 1
ATOM 2183 N N . LYS E 1 9 ? 22.953 -45.552 39.942 1.00 15.81 324 LYS E N 1
ATOM 2184 C CA . LYS E 1 9 ? 24.049 -46.434 40.292 1.00 16.94 324 LYS E CA 1
ATOM 2185 C C . LYS E 1 9 ? 24.045 -46.793 41.779 1.00 17.27 324 LYS E C 1
ATOM 2186 O O . LYS E 1 9 ? 24.383 -47.914 42.141 1.00 16.96 324 LYS E O 1
ATOM 2192 N N . GLN E 1 10 ? 23.660 -45.832 42.632 1.00 17.94 325 GLN E N 1
ATOM 2193 C CA . GLN E 1 10 ? 23.727 -45.978 44.078 1.00 23.01 325 GLN E CA 1
ATOM 2194 C C . GLN E 1 10 ? 22.683 -46.966 44.582 1.00 24.62 325 GLN E C 1
ATOM 2195 O O . GLN E 1 10 ? 23.047 -47.847 45.360 1.00 29.74 325 GLN E O 1
ATOM 2201 N N . CYS E 1 11 ? 21.419 -46.871 44.134 1.00 20.96 326 CYS E N 1
ATOM 2202 C CA . CYS E 1 11 ? 20.377 -47.736 44.673 1.00 22.24 326 CYS E CA 1
ATOM 2203 C C . CYS E 1 11 ? 19.918 -48.816 43.687 1.00 22.20 326 CYS E C 1
ATOM 2204 O O . CYS E 1 11 ? 19.398 -49.853 44.111 1.00 20.58 326 CYS E O 1
ATOM 2207 N N . GLN E 1 12 ? 20.071 -48.572 42.373 1.00 18.51 327 GLN E N 1
ATOM 2208 C CA . GLN E 1 12 ? 19.587 -49.397 41.278 1.00 20.35 327 GLN E CA 1
ATOM 2209 C C . GLN E 1 12 ? 18.140 -49.834 41.480 1.00 24.20 327 GLN E C 1
ATOM 2210 O O . GLN E 1 12 ? 17.802 -50.960 41.131 1.00 22.04 327 GLN E O 1
ATOM 2216 N N . GLU E 1 13 ? 17.321 -48.940 42.040 1.00 23.68 328 GLU E N 1
ATOM 2217 C CA . GLU E 1 13 ? 15.929 -49.273 42.298 1.00 27.74 328 GLU E CA 1
ATOM 2218 C C . GLU E 1 13 ? 14.994 -48.641 41.264 1.00 29.91 328 GLU E C 1
ATOM 2219 O O . GLU E 1 13 ? 13.859 -49.073 41.175 1.00 30.93 328 GLU E O 1
ATOM 2225 N N . THR E 1 14 ? 15.453 -47.652 40.493 1.00 26.73 329 THR E N 1
ATOM 2226 C CA . THR E 1 14 ? 14.589 -46.953 39.549 1.00 30.81 329 THR E CA 1
ATOM 2227 C C . THR E 1 14 ? 15.248 -46.859 38.184 1.00 27.10 329 THR E C 1
ATOM 2228 O O . THR E 1 14 ? 16.449 -46.642 38.102 1.00 29.09 329 THR E O 1
ATOM 2232 N N . GLU E 1 15 ? 14.411 -46.940 37.157 1.00 24.38 330 GLU E N 1
ATOM 2233 C CA . GLU E 1 15 ? 14.756 -46.528 35.804 1.00 23.20 330 GLU E CA 1
ATOM 2234 C C . GLU E 1 15 ? 14.666 -45.006 35.724 1.00 20.09 330 GLU E C 1
ATOM 2235 O O . GLU E 1 15 ? 13.617 -44.452 36.001 1.00 22.07 330 GLU E O 1
ATOM 2241 N N . ILE E 1 16 ? 15.750 -44.350 35.318 1.00 16.10 331 ILE E N 1
ATOM 2242 C CA . ILE E 1 16 ? 15.771 -42.894 35.195 1.00 16.13 331 ILE E CA 1
ATOM 2243 C C . ILE E 1 16 ? 15.457 -42.477 33.751 1.00 16.30 331 ILE E C 1
ATOM 2244 O O . ILE E 1 16 ? 14.766 -41.485 33.495 1.00 17.40 331 ILE E O 1
ATOM 2249 N N . THR E 1 17 ? 16.013 -43.206 32.790 1.00 15.37 332 THR E N 1
ATOM 2250 C CA . THR E 1 17 ? 15.761 -42.917 31.394 1.00 15.47 332 THR E CA 1
ATOM 2251 C C . THR E 1 17 ? 16.077 -44.158 30.581 1.00 16.22 332 THR E C 1
ATOM 2252 O O . THR E 1 17 ? 16.413 -45.197 31.151 1.00 14.90 332 THR E O 1
ATOM 2256 N N . THR E 1 18 ? 15.918 -44.055 29.258 1.00 15.06 333 THR E N 1
ATOM 2257 C CA . THR E 1 18 ? 16.252 -45.164 28.386 1.00 16.50 333 THR E CA 1
ATOM 2258 C C . THR E 1 18 ? 17.086 -44.586 27.251 1.00 15.83 333 THR E C 1
ATOM 2259 O O . THR E 1 18 ? 17.047 -43.391 26.972 1.00 15.09 333 THR E O 1
ATOM 2263 N N . LYS E 1 19 ? 17.868 -45.444 26.601 1.00 15.06 334 LYS E N 1
ATOM 2264 C CA . LYS E 1 19 ? 18.792 -44.974 25.581 1.00 16.09 334 LYS E CA 1
ATOM 2265 C C . LYS E 1 19 ? 18.074 -44.369 24.367 1.00 15.30 334 LYS E C 1
ATOM 2266 O O . LYS E 1 19 ? 18.699 -43.568 23.650 1.00 16.08 334 LYS E O 1
ATOM 2272 N N . ASN E 1 20 ? 16.773 -44.662 24.167 1.00 15.33 335 ASN E N 1
ATOM 2273 C CA . ASN E 1 20 ? 16.035 -44.045 23.065 1.00 17.90 335 ASN E CA 1
ATOM 2274 C C . ASN E 1 20 ? 15.741 -42.565 23.351 1.00 15.56 335 ASN E C 1
ATOM 2275 O O . ASN E 1 20 ? 15.233 -41.871 22.482 1.00 15.01 335 ASN E O 1
ATOM 2280 N N . GLU E 1 21 ? 16.046 -42.081 24.554 1.00 12.48 336 GLU E N 1
ATOM 2281 C CA . GLU E 1 21 ? 15.818 -40.675 24.864 1.00 12.25 336 GLU E CA 1
ATOM 2282 C C . GLU E 1 21 ? 17.033 -39.809 24.527 1.00 10.86 336 GLU E C 1
ATOM 2283 O O . GLU E 1 21 ? 16.973 -38.578 24.646 1.00 11.75 336 GLU E O 1
ATOM 2289 N N . ILE E 1 22 ? 18.161 -40.432 24.192 1.00 11.36 337 ILE E N 1
ATOM 2290 C CA . ILE E 1 22 ? 19.428 -39.734 24.002 1.00 12.83 337 ILE E CA 1
ATOM 2291 C C . ILE E 1 22 ? 19.400 -38.908 22.726 1.00 12.00 337 ILE E C 1
ATOM 2292 O O . ILE E 1 22 ? 18.932 -39.377 21.696 1.00 14.06 337 ILE E O 1
ATOM 2297 N N . PHE E 1 23 ? 19.824 -37.641 22.810 1.00 12.23 338 PHE E N 1
ATOM 2298 C CA . PHE E 1 23 ? 19.956 -36.818 21.610 1.00 11.90 338 PHE E CA 1
ATOM 2299 C C . PHE E 1 23 ? 21.176 -35.934 21.750 1.00 11.94 338 PHE E C 1
ATOM 2300 O O . PHE E 1 23 ? 21.695 -35.773 22.850 1.00 12.14 338 PHE E O 1
ATOM 2308 N N . SER E 1 24 ? 21.675 -35.395 20.633 1.00 12.76 339 SER E N 1
ATOM 2309 C CA . SER E 1 24 ? 22.774 -34.440 20.663 1.00 13.46 339 SER E CA 1
ATOM 2310 C C . SER E 1 24 ? 22.216 -33.022 20.600 1.00 15.60 339 SER E C 1
ATOM 2311 O O . SER E 1 24 ? 21.506 -32.679 19.661 1.00 16.31 339 SER E O 1
ATOM 2314 N N . LEU E 1 25 ? 22.489 -32.234 21.629 1.00 15.95 340 LEU E N 1
ATOM 2315 C CA . LEU E 1 25 ? 22.019 -30.862 21.707 1.00 19.89 340 LEU E CA 1
ATOM 2316 C C . LEU E 1 25 ? 22.920 -29.989 20.855 1.00 23.09 340 LEU E C 1
ATOM 2317 O O . LEU E 1 25 ? 22.457 -29.051 20.223 1.00 27.01 340 LEU E O 1
ATOM 2322 N N . SER E 1 26 ? 24.215 -30.303 20.851 1.00 24.67 341 SER E N 1
ATOM 2323 C CA . SER E 1 26 ? 25.194 -29.472 20.178 1.00 26.73 341 SER E CA 1
ATOM 2324 C C . SER E 1 26 ? 26.172 -30.320 19.360 1.00 26.48 341 SER E C 1
ATOM 2325 O O . SER E 1 26 ? 25.941 -31.484 19.004 1.00 27.72 341 SER E O 1
ATOM 2328 N N . LEU E 1 27 ? 27.320 -29.714 19.102 1.00 23.38 342 LEU E N 1
ATOM 2329 C CA . LEU E 1 27 ? 28.325 -30.293 18.235 1.00 28.06 342 LEU E CA 1
ATOM 2330 C C . LEU E 1 27 ? 29.054 -31.426 18.963 1.00 28.95 342 LEU E C 1
ATOM 2331 O O . LEU E 1 27 ? 29.634 -32.288 18.314 1.00 32.62 342 LEU E O 1
ATOM 2336 N N . SER E 1 28 ? 29.021 -31.425 20.300 1.00 22.11 343 SER E N 1
ATOM 2337 C CA . SER E 1 28 ? 29.882 -32.291 21.100 1.00 22.25 343 SER E CA 1
ATOM 2338 C C . SER E 1 28 ? 29.240 -33.655 21.394 1.00 24.42 343 SER E C 1
ATOM 2339 O O . SER E 1 28 ? 29.638 -34.330 22.357 1.00 19.84 343 SER E O 1
ATOM 2342 N N . GLY E 1 29 ? 28.321 -34.103 20.501 1.00 25.58 344 GLY E N 1
ATOM 2343 C CA . GLY E 1 29 ? 27.814 -35.482 20.525 1.00 20.99 344 GLY E CA 1
ATOM 2344 C C . GLY E 1 29 ? 26.808 -35.530 21.647 1.00 19.14 344 GLY E C 1
ATOM 2345 O O . GLY E 1 29 ? 26.557 -34.486 22.283 1.00 20.29 344 GLY E O 1
ATOM 2346 N N . PRO E 1 30 ? 26.216 -36.692 21.954 1.00 16.18 345 PRO E N 1
ATOM 2347 C CA . PRO E 1 30 ? 25.222 -36.726 23.019 1.00 14.89 345 PRO E CA 1
ATOM 2348 C C . PRO E 1 30 ? 25.790 -36.697 24.431 1.00 14.72 345 PRO E C 1
ATOM 2349 O O . PRO E 1 30 ? 25.031 -36.436 25.373 1.00 14.12 345 PRO E O 1
ATOM 2353 N N . MET E 1 31 ? 27.076 -37.038 24.578 1.00 12.71 346 MET E N 1
ATOM 2354 C CA . MET E 1 31 ? 27.711 -37.074 25.895 1.00 13.07 346 MET E CA 1
ATOM 2355 C C . MET E 1 31 ? 29.114 -36.478 25.757 1.00 14.92 346 MET E C 1
ATOM 2356 O O . MET E 1 31 ? 29.810 -36.770 24.768 1.00 15.62 346 MET E O 1
ATOM 2361 N N . ALA E 1 32 ? 29.463 -35.554 26.651 1.00 14.07 347 ALA E N 1
ATOM 2362 C CA . ALA E 1 32 ? 30.798 -34.961 26.635 1.00 13.44 347 ALA E CA 1
ATOM 2363 C C . ALA E 1 32 ? 31.139 -34.504 28.042 1.00 12.18 347 ALA E C 1
ATOM 2364 O O . ALA E 1 32 ? 30.229 -34.361 28.887 1.00 11.51 347 ALA E O 1
ATOM 2366 N N . ALA E 1 33 ? 32.430 -34.246 28.267 1.00 12.32 348 ALA E N 1
ATOM 2367 C CA . ALA E 1 33 ? 32.869 -33.765 29.563 1.00 11.02 348 ALA E CA 1
ATOM 2368 C C . ALA E 1 33 ? 32.693 -32.249 29.653 1.00 11.11 348 ALA E C 1
ATOM 2369 O O . ALA E 1 33 ? 33.095 -31.523 28.756 1.00 13.46 348 ALA E O 1
ATOM 2371 N N . TYR E 1 34 ? 32.149 -31.784 30.773 1.00 10.50 349 TYR E N 1
ATOM 2372 C CA . TYR E 1 34 ? 31.946 -30.373 31.040 1.00 10.93 349 TYR E CA 1
ATOM 2373 C C . TYR E 1 34 ? 32.530 -30.067 32.416 1.00 11.99 349 TYR E C 1
ATOM 2374 O O . TYR E 1 34 ? 32.479 -30.917 33.295 1.00 13.21 349 TYR E O 1
ATOM 2383 N N . VAL E 1 35 ? 33.037 -28.838 32.575 1.00 10.34 350 VAL E N 1
ATOM 2384 C CA . VAL E 1 35 ? 33.730 -28.434 33.788 1.00 11.60 350 VAL E CA 1
ATOM 2385 C C . VAL E 1 35 ? 32.822 -27.472 34.557 1.00 11.76 350 VAL E C 1
ATOM 2386 O O . VAL E 1 35 ? 32.364 -26.475 33.985 1.00 12.15 350 VAL E O 1
ATOM 2390 N N . ASN E 1 36 ? 32.587 -27.759 35.844 1.00 10.29 351 ASN E N 1
ATOM 2391 C CA . ASN E 1 36 ? 31.799 -26.885 36.697 1.00 11.14 351 ASN E CA 1
ATOM 2392 C C . ASN E 1 36 ? 32.685 -25.795 37.295 1.00 11.56 351 ASN E C 1
ATOM 2393 O O . ASN E 1 36 ? 33.879 -25.738 37.048 1.00 12.51 351 ASN E O 1
ATOM 2398 N N . PRO E 1 37 ? 32.114 -24.837 38.056 1.00 11.83 352 PRO E N 1
ATOM 2399 C CA . PRO E 1 37 ? 32.858 -23.651 38.472 1.00 13.36 352 PRO E CA 1
ATOM 2400 C C . PRO E 1 37 ? 34.024 -23.907 39.420 1.00 12.93 352 PRO E C 1
ATOM 2401 O O . PRO E 1 37 ? 34.937 -23.111 39.475 1.00 14.96 352 PRO E O 1
ATOM 2405 N N . HIS E 1 38 ? 34.059 -25.098 40.016 1.00 12.61 353 HIS E N 1
ATOM 2406 C CA . HIS E 1 38 ? 34.992 -25.436 41.062 1.00 13.57 353 HIS E CA 1
ATOM 2407 C C . HIS E 1 38 ? 35.962 -26.516 40.581 1.00 13.76 353 HIS E C 1
ATOM 2408 O O . HIS E 1 38 ? 36.787 -26.979 41.352 1.00 15.93 353 HIS E O 1
ATOM 2415 N N . GLY E 1 39 ? 35.880 -26.914 39.307 1.00 11.74 354 GLY E N 1
ATOM 2416 C CA . GLY E 1 39 ? 36.837 -27.856 38.759 1.00 11.68 354 GLY E CA 1
ATOM 2417 C C . GLY E 1 39 ? 36.358 -29.302 38.748 1.00 12.48 354 GLY E C 1
ATOM 2418 O O . GLY E 1 39 ? 37.167 -30.184 38.463 1.00 13.77 354 GLY E O 1
ATOM 2419 N N . TYR E 1 40 ? 35.067 -29.568 39.041 1.00 11.63 355 TYR E N 1
ATOM 2420 C CA . TYR E 1 40 ? 34.515 -30.914 38.920 1.00 10.78 355 TYR E CA 1
ATOM 2421 C C . TYR E 1 40 ? 34.094 -31.125 37.467 1.00 11.66 355 TYR E C 1
ATOM 2422 O O . TYR E 1 40 ? 33.390 -30.304 36.891 1.00 14.05 355 TYR E O 1
ATOM 2431 N N . VAL E 1 41 ? 34.454 -32.285 36.923 1.00 10.94 356 VAL E N 1
ATOM 2432 C CA . VAL E 1 41 ? 34.157 -32.617 35.548 1.00 11.94 356 VAL E CA 1
ATOM 2433 C C . VAL E 1 41 ? 33.051 -33.653 35.518 1.00 12.84 356 VAL E C 1
ATOM 2434 O O . VAL E 1 41 ? 33.187 -34.731 36.109 1.00 13.66 356 VAL E O 1
ATOM 2438 N N . HIS E 1 42 ? 31.999 -33.315 34.785 1.00 11.77 357 HIS E N 1
ATOM 2439 C CA . HIS E 1 42 ? 30.836 -34.160 34.640 1.00 11.57 357 HIS E CA 1
ATOM 2440 C C . HIS E 1 42 ? 30.692 -34.523 33.170 1.00 11.41 357 HIS E C 1
ATOM 2441 O O . HIS E 1 42 ? 30.466 -33.659 32.335 1.00 10.99 357 HIS E O 1
ATOM 2448 N N . GLU E 1 43 ? 30.795 -35.819 32.869 1.00 10.82 358 GLU E N 1
ATOM 2449 C CA . GLU E 1 43 ? 30.434 -36.337 31.567 1.00 12.02 358 GLU E CA 1
ATOM 2450 C C . GLU E 1 43 ? 28.921 -36.415 31.518 1.00 13.30 358 GLU E C 1
ATOM 2451 O O . GLU E 1 43 ? 28.323 -37.255 32.200 1.00 12.83 358 GLU E O 1
ATOM 2457 N N . THR E 1 44 ? 28.334 -35.501 30.760 1.00 12.34 359 THR E N 1
ATOM 2458 C CA . THR E 1 44 ? 26.917 -35.235 30.833 1.00 12.23 359 THR E CA 1
ATOM 2459 C C . THR E 1 44 ? 26.266 -35.724 29.554 1.00 13.65 359 THR E C 1
ATOM 2460 O O . THR E 1 44 ? 26.624 -35.257 28.471 1.00 15.59 359 THR E O 1
ATOM 2464 N N . LEU E 1 45 ? 25.303 -36.644 29.722 1.00 12.73 360 LEU E N 1
ATOM 2465 C CA . LEU E 1 45 ? 24.516 -37.186 28.632 1.00 12.16 360 LEU E CA 1
ATOM 2466 C C . LEU E 1 45 ? 23.188 -36.437 28.558 1.00 12.26 360 LEU E C 1
ATOM 2467 O O . LEU E 1 45 ? 22.521 -36.324 29.575 1.00 12.67 360 LEU E O 1
ATOM 2472 N N . THR E 1 46 ? 22.791 -35.955 27.372 1.00 11.84 361 THR E N 1
ATOM 2473 C CA . THR E 1 46 ? 21.532 -35.255 27.197 1.00 12.05 361 THR E CA 1
ATOM 2474 C C . THR E 1 46 ? 20.432 -36.194 26.702 1.00 11.86 361 THR E C 1
ATOM 2475 O O . THR E 1 46 ? 20.597 -36.887 25.702 1.00 11.54 361 THR E O 1
ATOM 2479 N N . VAL E 1 47 ? 19.314 -36.173 27.428 1.00 10.99 362 VAL E N 1
ATOM 2480 C CA . VAL E 1 47 ? 18.150 -37.007 27.150 1.00 11.61 362 VAL E CA 1
ATOM 2481 C C . VAL E 1 47 ? 16.904 -36.119 27.175 1.00 11.11 362 VAL E C 1
ATOM 2482 O O . VAL E 1 47 ? 16.829 -35.157 27.939 1.00 10.87 362 VAL E O 1
ATOM 2486 N N . TYR E 1 48 ? 15.919 -36.453 26.334 1.00 11.07 363 TYR E N 1
ATOM 2487 C CA . TYR E 1 48 ? 14.712 -35.650 26.266 1.00 12.14 363 TYR E CA 1
ATOM 2488 C C . TYR E 1 48 ? 13.877 -35.791 27.533 1.00 12.43 363 TYR E C 1
ATOM 2489 O O . TYR E 1 48 ? 13.410 -34.784 28.080 1.00 12.83 363 TYR E O 1
ATOM 2498 N N . LYS E 1 49 ? 13.727 -37.018 28.036 1.00 13.03 364 LYS E N 1
ATOM 2499 C CA . LYS E 1 49 ? 12.802 -37.278 29.126 1.00 12.93 364 LYS E CA 1
ATOM 2500 C C . LYS E 1 49 ? 13.506 -38.140 30.151 1.00 14.67 364 LYS E C 1
ATOM 2501 O O . LYS E 1 49 ? 14.264 -39.037 29.772 1.00 14.38 364 LYS E O 1
ATOM 2507 N N . ALA E 1 50 ? 13.227 -37.868 31.436 1.00 12.68 365 ALA E N 1
ATOM 2508 C CA . ALA E 1 50 ? 13.759 -38.670 32.530 1.00 14.08 365 ALA E CA 1
ATOM 2509 C C . ALA E 1 50 ? 12.668 -38.831 33.586 1.00 15.34 365 ALA E C 1
ATOM 2510 O O . ALA E 1 50 ? 11.803 -37.978 33.684 1.00 17.89 365 ALA E O 1
ATOM 2512 N N . SER E 1 51 ? 12.712 -39.920 34.350 1.00 14.85 366 SER E N 1
ATOM 2513 C CA . SER E 1 51 ? 11.713 -40.189 35.366 1.00 16.98 366 SER E CA 1
ATOM 2514 C C . SER E 1 51 ? 12.408 -40.447 36.695 1.00 15.24 366 SER E C 1
ATOM 2515 O O . SER E 1 51 ? 13.601 -40.742 36.725 1.00 14.05 366 SER E O 1
ATOM 2518 N N . ASN E 1 52 ? 11.627 -40.383 37.773 1.00 14.04 367 ASN E N 1
ATOM 2519 C CA . ASN E 1 52 ? 12.024 -40.860 39.094 1.00 13.85 367 ASN E CA 1
ATOM 2520 C C . ASN E 1 52 ? 13.110 -39.977 39.688 1.00 13.18 367 ASN E C 1
ATOM 2521 O O . ASN E 1 52 ? 13.887 -40.430 40.513 1.00 13.69 367 ASN E O 1
ATOM 2526 N N . LEU E 1 53 ? 13.108 -38.696 39.300 1.00 14.92 368 LEU E N 1
ATOM 2527 C CA . LEU E 1 53 ? 14.015 -37.702 39.832 1.00 15.37 368 LEU E CA 1
ATOM 2528 C C . LEU E 1 53 ? 13.226 -36.660 40.609 1.00 17.16 368 LEU E C 1
ATOM 2529 O O . LEU E 1 53 ? 12.041 -36.459 40.338 1.00 19.38 368 LEU E O 1
ATOM 2534 N N . ASN E 1 54 ? 13.884 -36.043 41.584 1.00 15.96 369 ASN E N 1
ATOM 2535 C CA . ASN E 1 54 ? 13.357 -34.930 42.327 1.00 17.24 369 ASN E CA 1
ATOM 2536 C C . ASN E 1 54 ? 14.263 -33.740 42.079 1.00 16.98 369 ASN E C 1
ATOM 2537 O O . ASN E 1 54 ? 15.490 -33.921 41.978 1.00 15.71 369 ASN E O 1
ATOM 2542 N N . LEU E 1 55 ? 13.655 -32.560 41.983 1.00 15.36 370 LEU E N 1
ATOM 2543 C CA . LEU E 1 55 ? 14.391 -31.314 41.798 1.00 16.72 370 LEU E CA 1
ATOM 2544 C C . LEU E 1 55 ? 14.628 -30.578 43.114 1.00 18.75 370 LEU E C 1
ATOM 2545 O O . LEU E 1 55 ? 13.763 -30.588 43.986 1.00 20.31 370 LEU E O 1
ATOM 2550 N N . ILE E 1 56 ? 15.797 -29.937 43.216 1.00 19.93 371 ILE E N 1
ATOM 2551 C CA . ILE E 1 56 ? 16.185 -29.092 44.334 1.00 22.97 371 ILE E CA 1
ATOM 2552 C C . ILE E 1 56 ? 16.232 -27.667 43.818 1.00 26.02 371 ILE E C 1
ATOM 2553 O O . ILE E 1 56 ? 16.972 -27.390 42.888 1.00 28.13 371 ILE E O 1
ATOM 2558 N N . GLY E 1 57 ? 15.451 -26.765 44.405 1.00 27.23 372 GLY E N 1
ATOM 2559 C CA . GLY E 1 57 ? 15.598 -25.349 44.106 1.00 28.60 372 GLY E CA 1
ATOM 2560 C C . GLY E 1 57 ? 14.913 -24.946 42.805 1.00 28.78 372 GLY E C 1
ATOM 2561 O O . GLY E 1 57 ? 14.031 -25.648 42.300 1.00 29.01 372 GLY E O 1
ATOM 2562 N N . ARG E 1 58 ? 15.314 -23.774 42.296 1.00 27.61 373 ARG E N 1
ATOM 2563 C CA . ARG E 1 58 ? 14.701 -23.126 41.148 1.00 29.08 373 ARG E CA 1
ATOM 2564 C C . ARG E 1 58 ? 15.747 -23.039 40.040 1.00 24.99 373 ARG E C 1
ATOM 2565 O O . ARG E 1 58 ? 16.924 -23.100 40.321 1.00 24.46 373 ARG E O 1
ATOM 2567 N N . PRO E 1 59 ? 15.356 -22.870 38.763 1.00 24.97 374 PRO E N 1
ATOM 2568 C CA . PRO E 1 59 ? 16.328 -22.841 37.675 1.00 21.73 374 PRO E CA 1
ATOM 2569 C C . PRO E 1 59 ? 17.355 -21.723 37.831 1.00 23.62 374 PRO E C 1
ATOM 2570 O O . PRO E 1 59 ? 17.008 -20.640 38.318 1.00 25.38 374 PRO E O 1
ATOM 2574 N N . SER E 1 60 ? 18.605 -22.002 37.450 1.00 17.84 375 SER E N 1
ATOM 2575 C CA . SER E 1 60 ? 19.661 -20.999 37.406 1.00 16.06 375 SER E CA 1
ATOM 2576 C C . SER E 1 60 ? 20.413 -21.059 36.076 1.00 14.46 375 SER E C 1
ATOM 2577 O O . SER E 1 60 ? 20.654 -22.153 35.569 1.00 13.20 375 SER E O 1
ATOM 2580 N N . THR E 1 61 ? 20.838 -19.884 35.565 1.00 13.44 376 THR E N 1
ATOM 2581 C CA . THR E 1 61 ? 21.687 -19.828 34.374 1.00 14.44 376 THR E CA 1
ATOM 2582 C C . THR E 1 61 ? 23.173 -19.762 34.729 1.00 13.45 376 THR E C 1
ATOM 2583 O O . THR E 1 61 ? 23.992 -19.684 33.815 1.00 14.89 376 THR E O 1
ATOM 2587 N N . GLU E 1 62 ? 23.538 -19.800 36.007 1.00 14.19 377 GLU E N 1
ATOM 2588 C CA . GLU E 1 62 ? 24.938 -19.658 36.403 1.00 15.68 377 GLU E CA 1
ATOM 2589 C C . GLU E 1 62 ? 25.840 -20.729 35.778 1.00 15.12 377 GLU E C 1
ATOM 2590 O O . GLU E 1 62 ? 25.643 -21.923 35.977 1.00 13.95 377 GLU E O 1
ATOM 2596 N N . HIS E 1 63 ? 26.861 -20.322 35.014 1.00 16.14 378 HIS E N 1
ATOM 2597 C CA . HIS E 1 63 ? 27.825 -21.242 34.427 1.00 15.65 378 HIS E CA 1
ATOM 2598 C C . HIS E 1 63 ? 27.131 -22.363 33.641 1.00 15.49 378 HIS E C 1
ATOM 2599 O O . HIS E 1 63 ? 27.628 -23.494 33.539 1.00 14.93 378 HIS E O 1
ATOM 2606 N N . SER E 1 64 ? 25.985 -22.039 33.024 1.00 14.52 379 SER E N 1
ATOM 2607 C CA . SER E 1 64 ? 25.263 -23.018 32.238 1.00 14.73 379 SER E CA 1
ATOM 2608 C C . SER E 1 64 ? 26.128 -23.504 31.090 1.00 13.80 379 SER E C 1
ATOM 2609 O O . SER E 1 64 ? 26.679 -22.704 30.327 1.00 14.80 379 SER E O 1
ATOM 2612 N N . TRP E 1 65 ? 26.166 -24.826 30.921 1.00 12.30 380 TRP E N 1
ATOM 2613 C CA . TRP E 1 65 ? 26.938 -25.431 29.849 1.00 13.68 380 TRP E CA 1
ATOM 2614 C C . TRP E 1 65 ? 26.231 -25.355 28.498 1.00 15.96 380 TRP E C 1
ATOM 2615 O O . TRP E 1 65 ? 26.847 -25.611 27.472 1.00 16.39 380 TRP E O 1
ATOM 2626 N N . PHE E 1 66 ? 24.932 -25.027 28.526 1.00 15.96 381 PHE E N 1
ATOM 2627 C CA . PHE E 1 66 ? 24.089 -25.032 27.336 1.00 16.63 381 PHE E CA 1
ATOM 2628 C C . PHE E 1 66 ? 23.439 -23.658 27.245 1.00 15.94 381 PHE E C 1
ATOM 2629 O O . PHE E 1 66 ? 22.416 -23.422 27.856 1.00 15.93 381 PHE E O 1
ATOM 2637 N N . PRO E 1 67 ? 24.060 -22.687 26.565 1.00 18.32 382 PRO E N 1
ATOM 2638 C CA . PRO E 1 67 ? 23.533 -21.328 26.522 1.00 20.51 382 PRO E CA 1
ATOM 2639 C C . PRO E 1 67 ? 22.092 -21.282 26.014 1.00 17.13 382 PRO E C 1
ATOM 2640 O O . PRO E 1 67 ? 21.752 -21.979 25.071 1.00 19.33 382 PRO E O 1
ATOM 2644 N N . GLY E 1 68 ? 21.272 -20.483 26.690 1.00 17.78 383 GLY E N 1
ATOM 2645 C CA . GLY E 1 68 ? 19.841 -20.454 26.449 1.00 17.84 383 GLY E CA 1
ATOM 2646 C C . GLY E 1 68 ? 19.054 -21.327 27.426 1.00 16.64 383 GLY E C 1
ATOM 2647 O O . GLY E 1 68 ? 17.816 -21.287 27.393 1.00 18.51 383 GLY E O 1
ATOM 2648 N N . TYR E 1 69 ? 19.761 -22.161 28.226 1.00 14.47 384 TYR E N 1
ATOM 2649 C CA . TYR E 1 69 ? 19.093 -22.999 29.198 1.00 13.35 384 TYR E CA 1
ATOM 2650 C C . TYR E 1 69 ? 19.574 -22.698 30.611 1.00 13.28 384 TYR E C 1
ATOM 2651 O O . TYR E 1 69 ? 20.759 -22.401 30.829 1.00 15.57 384 TYR E O 1
ATOM 2660 N N . ALA E 1 70 ? 18.641 -22.871 31.540 1.00 13.01 385 ALA E N 1
ATOM 2661 C CA . ALA E 1 70 ? 18.870 -22.848 32.978 1.00 13.92 385 ALA E CA 1
ATOM 2662 C C . ALA E 1 70 ? 18.878 -24.274 33.514 1.00 13.61 385 ALA E C 1
ATOM 2663 O O . ALA E 1 70 ? 18.193 -25.106 32.955 1.00 13.23 385 ALA E O 1
ATOM 2665 N N . TRP E 1 71 ? 19.621 -24.521 34.594 1.00 12.34 386 TRP E N 1
ATOM 2666 C CA . TRP E 1 71 ? 19.699 -25.850 35.201 1.00 12.12 386 TRP E CA 1
ATOM 2667 C C . TRP E 1 71 ? 18.971 -25.840 36.543 1.00 12.16 386 TRP E C 1
ATOM 2668 O O . TRP E 1 71 ? 18.930 -24.849 37.268 1.00 12.13 386 TRP E O 1
ATOM 2679 N N . THR E 1 72 ? 18.436 -27.012 36.888 1.00 12.43 387 THR E N 1
ATOM 2680 C CA . THR E 1 72 ? 17.932 -27.314 38.208 1.00 12.19 387 THR E CA 1
ATOM 2681 C C . THR E 1 72 ? 18.480 -28.688 38.625 1.00 11.63 387 THR E C 1
ATOM 2682 O O . THR E 1 72 ? 18.389 -29.657 37.886 1.00 10.93 387 THR E O 1
ATOM 2686 N N . VAL E 1 73 ? 19.103 -28.773 39.811 1.00 11.66 388 VAL E N 1
ATOM 2687 C CA . VAL E 1 73 ? 19.691 -30.015 40.283 1.00 12.84 388 VAL E CA 1
ATOM 2688 C C . VAL E 1 73 ? 18.631 -31.093 40.408 1.00 12.87 388 VAL E C 1
ATOM 2689 O O . VAL E 1 73 ? 17.552 -30.824 40.938 1.00 12.93 388 VAL E O 1
ATOM 2693 N N . ALA E 1 74 ? 18.984 -32.317 39.971 1.00 12.24 389 ALA E N 1
ATOM 2694 C CA . ALA E 1 74 ? 18.123 -33.487 39.935 1.00 12.67 389 ALA E CA 1
ATOM 2695 C C . ALA E 1 74 ? 18.765 -34.651 40.689 1.00 13.39 389 ALA E C 1
ATOM 2696 O O . ALA E 1 74 ? 19.922 -34.999 40.463 1.00 14.44 389 ALA E O 1
ATOM 2698 N N . GLN E 1 75 ? 17.996 -35.215 41.626 1.00 13.60 390 GLN E N 1
ATOM 2699 C CA . GLN E 1 75 ? 18.419 -36.288 42.511 1.00 14.59 390 GLN E CA 1
ATOM 2700 C C . GLN E 1 75 ? 17.478 -37.477 42.360 1.00 11.83 390 GLN E C 1
ATOM 2701 O O . GLN E 1 75 ? 16.309 -37.326 42.039 1.00 11.94 390 GLN E O 1
ATOM 2707 N N . CYS E 1 76 ? 18.030 -38.670 42.616 1.00 12.06 391 CYS E N 1
ATOM 2708 C CA . CYS E 1 76 ? 17.267 -39.900 42.654 1.00 12.77 391 CYS E CA 1
ATOM 2709 C C . CYS E 1 76 ? 16.158 -39.736 43.687 1.00 12.01 391 CYS E C 1
ATOM 2710 O O . CYS E 1 76 ? 16.429 -39.389 44.837 1.00 11.69 391 CYS E O 1
ATOM 2713 N N . LYS E 1 77 ? 14.931 -40.059 43.295 1.00 12.26 392 LYS E N 1
ATOM 2714 C CA . LYS E 1 77 ? 13.835 -39.971 44.241 1.00 13.03 392 LYS E CA 1
ATOM 2715 C C . LYS E 1 77 ? 13.965 -40.953 45.408 1.00 13.68 392 LYS E C 1
ATOM 2716 O O . LYS E 1 77 ? 13.369 -40.726 46.472 1.00 12.00 392 LYS E O 1
ATOM 2722 N N . ILE E 1 78 ? 14.620 -42.099 45.205 1.00 13.41 393 ILE E N 1
ATOM 2723 C CA . ILE E 1 78 ? 14.754 -43.081 46.284 1.00 14.44 393 ILE E CA 1
ATOM 2724 C C . ILE E 1 78 ? 15.824 -42.676 47.295 1.00 14.28 393 ILE E C 1
ATOM 2725 O O . ILE E 1 78 ? 15.577 -42.658 48.508 1.00 14.13 393 ILE E O 1
ATOM 2730 N N . CYS E 1 79 ? 17.057 -42.423 46.808 1.00 14.17 394 CYS E N 1
ATOM 2731 C CA . CYS E 1 79 ? 18.238 -42.375 47.648 1.00 14.76 394 CYS E CA 1
ATOM 2732 C C . CYS E 1 79 ? 18.870 -40.995 47.713 1.00 13.99 394 CYS E C 1
ATOM 2733 O O . CYS E 1 79 ? 19.829 -40.782 48.464 1.00 15.79 394 CYS E O 1
ATOM 2736 N N . ALA E 1 80 ? 18.321 -40.048 46.954 1.00 13.97 395 ALA E N 1
ATOM 2737 C CA . ALA E 1 80 ? 18.752 -38.655 46.937 1.00 14.58 395 ALA E CA 1
ATOM 2738 C C . ALA E 1 80 ? 20.133 -38.451 46.312 1.00 14.72 395 ALA E C 1
ATOM 2739 O O . ALA E 1 80 ? 20.655 -37.336 46.404 1.00 16.27 395 ALA E O 1
ATOM 2741 N N . SER E 1 81 ? 20.710 -39.476 45.691 1.00 13.79 396 SER E N 1
ATOM 2742 C CA . SER E 1 81 ? 22.015 -39.306 45.062 1.00 14.59 396 SER E CA 1
ATOM 2743 C C . SER E 1 81 ? 21.877 -38.326 43.894 1.00 14.19 396 SER E C 1
ATOM 2744 O O . SER E 1 81 ? 20.866 -38.299 43.196 1.00 13.59 396 SER E O 1
ATOM 2747 N N . HIS E 1 82 ? 22.890 -37.495 43.688 1.00 13.00 397 HIS E N 1
ATOM 2748 C CA . HIS E 1 82 ? 22.923 -36.600 42.544 1.00 12.05 397 HIS E CA 1
ATOM 2749 C C . HIS E 1 82 ? 22.954 -37.385 41.231 1.00 13.01 397 HIS E C 1
ATOM 2750 O O . HIS E 1 82 ? 23.849 -38.197 41.028 1.00 12.80 397 HIS E O 1
ATOM 2757 N N . ILE E 1 83 ? 22.001 -37.095 40.338 1.00 11.84 398 ILE E N 1
ATOM 2758 C CA . ILE E 1 83 ? 21.938 -37.740 39.028 1.00 11.59 398 ILE E CA 1
ATOM 2759 C C . ILE E 1 83 ? 22.315 -36.768 37.909 1.00 12.13 398 ILE E C 1
ATOM 2760 O O . ILE E 1 83 ? 22.968 -37.161 36.943 1.00 12.73 398 ILE E O 1
ATOM 2765 N N . GLY E 1 84 ? 21.883 -35.515 37.998 1.00 11.90 399 GLY E N 1
ATOM 2766 C CA . GLY E 1 84 ? 22.222 -34.582 36.940 1.00 11.68 399 GLY E CA 1
ATOM 2767 C C . GLY E 1 84 ? 21.463 -33.274 37.162 1.00 10.61 399 GLY E C 1
ATOM 2768 O O . GLY E 1 84 ? 21.333 -32.815 38.285 1.00 11.07 399 GLY E O 1
ATOM 2769 N N . TRP E 1 85 ? 20.886 -32.767 36.079 1.00 10.30 400 TRP E N 1
ATOM 2770 C CA . TRP E 1 85 ? 20.211 -31.483 36.110 1.00 10.10 400 TRP E CA 1
ATOM 2771 C C . TRP E 1 85 ? 19.096 -31.543 35.080 1.00 9.79 400 TRP E C 1
ATOM 2772 O O . TRP E 1 85 ? 19.297 -32.059 33.985 1.00 10.26 400 TRP E O 1
ATOM 2783 N N . LYS E 1 86 ? 17.969 -30.908 35.411 1.00 11.04 401 LYS E N 1
ATOM 2784 C CA . LYS E 1 86 ? 16.979 -30.595 34.408 1.00 11.52 401 LYS E CA 1
ATOM 2785 C C . LYS E 1 86 ? 17.368 -29.264 33.779 1.00 12.25 401 LYS E C 1
ATOM 2786 O O . LYS E 1 86 ? 17.676 -28.313 34.500 1.00 14.02 401 LYS E O 1
ATOM 2792 N N . PHE E 1 87 ? 17.321 -29.206 32.451 1.00 11.04 402 PHE E N 1
ATOM 2793 C CA . PHE E 1 87 ? 17.583 -27.963 31.742 1.00 10.77 402 PHE E CA 1
ATOM 2794 C C . PHE E 1 87 ? 16.298 -27.415 31.126 1.00 11.42 402 PHE E C 1
ATOM 2795 O O . PHE E 1 87 ? 15.565 -28.129 30.434 1.00 12.67 402 PHE E O 1
ATOM 2803 N N . THR E 1 88 ? 16.055 -26.112 31.331 1.00 11.79 403 THR E N 1
ATOM 2804 C CA . THR E 1 88 ? 14.831 -25.463 30.887 1.00 12.34 403 THR E CA 1
ATOM 2805 C C . THR E 1 88 ? 15.186 -24.207 30.110 1.00 12.26 403 THR E C 1
ATOM 2806 O O . THR E 1 88 ? 16.062 -23.427 30.503 1.00 13.01 403 THR E O 1
ATOM 2810 N N . ALA E 1 89 ? 14.504 -24.015 28.981 1.00 12.98 404 ALA E N 1
ATOM 2811 C CA . ALA E 1 89 ? 14.834 -22.909 28.101 1.00 13.26 404 ALA E CA 1
ATOM 2812 C C . ALA E 1 89 ? 14.536 -21.599 28.799 1.00 15.17 404 ALA E C 1
ATOM 2813 O O . ALA E 1 89 ? 13.586 -21.525 29.569 1.00 17.07 404 ALA E O 1
ATOM 2815 N N . THR E 1 90 ? 15.345 -20.572 28.514 1.00 16.10 405 THR E N 1
ATOM 2816 C CA . THR E 1 90 ? 15.106 -19.239 29.049 1.00 17.73 405 THR E CA 1
ATOM 2817 C C . THR E 1 90 ? 14.447 -18.356 28.000 1.00 19.43 405 THR E C 1
ATOM 2818 O O . THR E 1 90 ? 14.316 -17.165 28.255 1.00 20.96 405 THR E O 1
ATOM 2822 N N . LYS E 1 91 ? 14.158 -18.897 26.810 1.00 21.41 406 LYS E N 1
ATOM 2823 C CA . LYS E 1 91 ? 13.445 -18.169 25.765 1.00 25.27 406 LYS E CA 1
ATOM 2824 C C . LYS E 1 91 ? 12.688 -19.143 24.859 1.00 26.81 406 LYS E C 1
ATOM 2825 O O . LYS E 1 91 ? 13.039 -20.313 24.750 1.00 23.63 406 LYS E O 1
ATOM 2831 N N . LYS E 1 92 ? 11.635 -18.632 24.203 1.00 26.71 407 LYS E N 1
ATOM 2832 C CA . LYS E 1 92 ? 10.720 -19.491 23.476 1.00 29.51 407 LYS E CA 1
ATOM 2833 C C . LYS E 1 92 ? 11.357 -20.072 22.215 1.00 27.89 407 LYS E C 1
ATOM 2834 O O . LYS E 1 92 ? 10.931 -21.127 21.772 1.00 25.00 407 LYS E O 1
ATOM 2840 N N . ASP E 1 93 ? 12.401 -19.480 21.639 1.00 29.63 408 ASP E N 1
ATOM 2841 C CA . ASP E 1 93 ? 12.859 -20.033 20.367 1.00 36.24 408 ASP E CA 1
ATOM 2842 C C . ASP E 1 93 ? 13.745 -21.269 20.556 1.00 32.88 408 ASP E C 1
ATOM 2843 O O . ASP E 1 93 ? 14.138 -21.884 19.574 1.00 39.07 408 ASP E O 1
ATOM 2848 N N . MET E 1 94 ? 14.034 -21.678 21.797 1.00 26.89 409 MET E N 1
ATOM 2849 C CA . MET E 1 94 ? 14.914 -22.816 22.017 1.00 25.63 409 MET E CA 1
ATOM 2850 C C . MET E 1 94 ? 14.121 -24.088 21.681 1.00 23.02 409 MET E C 1
ATOM 2851 O O . MET E 1 94 ? 12.939 -24.192 21.995 1.00 22.72 409 MET E O 1
ATOM 2856 N N . SER E 1 95 ? 14.766 -25.064 21.047 1.00 21.06 410 SER E N 1
ATOM 2857 C CA . SER E 1 95 ? 14.167 -26.378 20.927 1.00 21.61 410 SER E CA 1
ATOM 2858 C C . SER E 1 95 ? 15.201 -27.454 21.227 1.00 19.13 410 SER E C 1
ATOM 2859 O O . SER E 1 95 ? 16.262 -27.430 20.629 1.00 22.60 410 SER E O 1
ATOM 2862 N N . PRO E 1 96 ? 14.976 -28.412 22.152 1.00 16.39 411 PRO E N 1
ATOM 2863 C CA . PRO E 1 96 ? 13.747 -28.517 22.917 1.00 15.61 411 PRO E CA 1
ATOM 2864 C C . PRO E 1 96 ? 13.630 -27.487 24.036 1.00 15.47 411 PRO E C 1
ATOM 2865 O O . PRO E 1 96 ? 14.612 -26.869 24.442 1.00 18.28 411 PRO E O 1
ATOM 2869 N N . GLN E 1 97 ? 12.430 -27.325 24.569 1.00 13.23 412 GLN E N 1
ATOM 2870 C CA . GLN E 1 97 ? 12.203 -26.393 25.657 1.00 13.90 412 GLN E CA 1
ATOM 2871 C C . GLN E 1 97 ? 12.749 -26.925 26.974 1.00 12.77 412 GLN E C 1
ATOM 2872 O O . GLN E 1 97 ? 13.000 -26.167 27.893 1.00 12.58 412 GLN E O 1
ATOM 2878 N N . LYS E 1 98 ? 12.858 -28.242 27.090 1.00 13.98 413 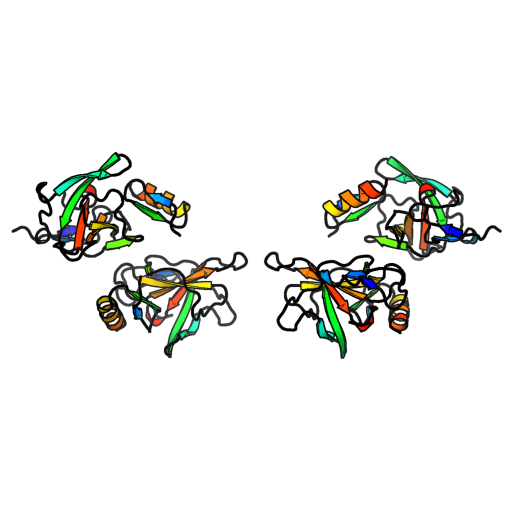LYS E N 1
ATOM 2879 C CA . LYS E 1 98 ? 13.419 -28.844 28.280 1.00 13.53 413 LYS E CA 1
ATOM 2880 C C . LYS E 1 98 ? 14.052 -30.178 27.904 1.00 12.98 413 LYS E C 1
ATOM 2881 O O . LYS E 1 98 ? 13.713 -30.803 26.896 1.00 13.29 413 LYS E O 1
ATOM 2887 N N . PHE E 1 99 ? 15.085 -30.514 28.674 1.00 12.19 414 PHE E N 1
ATOM 2888 C CA . PHE E 1 99 ? 15.767 -31.782 28.563 1.00 11.58 414 PHE E CA 1
ATOM 2889 C C . PHE E 1 99 ? 16.510 -32.006 29.879 1.00 11.22 414 PHE E C 1
ATOM 2890 O O . PHE E 1 99 ? 16.398 -31.195 30.778 1.00 11.60 414 PHE E O 1
ATOM 2898 N N . TRP E 1 100 ? 17.121 -33.177 30.008 1.00 10.30 415 TRP E N 1
ATOM 2899 C CA . TRP E 1 100 ? 17.884 -33.537 31.186 1.00 11.05 415 TRP E CA 1
ATOM 2900 C C . TRP E 1 100 ? 19.329 -33.812 30.784 1.00 11.29 415 TRP E C 1
ATOM 2901 O O . TRP E 1 100 ? 19.591 -34.460 29.780 1.00 12.07 415 TRP E O 1
ATOM 2912 N N . GLY E 1 101 ? 20.246 -33.345 31.612 1.00 11.77 416 GLY E N 1
ATOM 2913 C CA . GLY E 1 101 ? 21.658 -33.702 31.505 1.00 12.09 416 GLY E CA 1
ATOM 2914 C C . GLY E 1 101 ? 22.009 -34.611 32.660 1.00 12.04 416 GLY E C 1
ATOM 2915 O O . GLY E 1 101 ? 21.960 -34.191 33.810 1.00 14.15 416 GLY E O 1
ATOM 2916 N N . LEU E 1 102 ? 22.301 -35.881 32.356 1.00 12.37 417 LEU E N 1
ATOM 2917 C CA . LEU E 1 102 ? 22.602 -36.865 33.370 1.00 13.06 417 LEU E CA 1
ATOM 2918 C C . LEU E 1 102 ? 24.091 -37.147 33.426 1.00 12.23 417 LEU E C 1
ATOM 2919 O O . LEU E 1 102 ? 24.744 -37.343 32.404 1.00 12.82 417 LEU E O 1
ATOM 2924 N N . THR E 1 103 ? 24.630 -37.215 34.643 1.00 12.07 418 THR E N 1
ATOM 2925 C CA . THR E 1 103 ? 26.062 -37.412 34.746 1.00 13.79 418 THR E CA 1
ATOM 2926 C C . THR E 1 103 ? 26.348 -38.911 34.665 1.00 16.26 418 THR E C 1
ATOM 2927 O O . THR E 1 103 ? 25.756 -39.745 35.358 1.00 16.53 418 THR E O 1
ATOM 2931 N N . ARG E 1 104 ? 27.323 -39.268 33.815 1.00 15.21 419 ARG E N 1
ATOM 2932 C CA . ARG E 1 104 ? 27.648 -40.645 33.553 1.00 17.79 419 ARG E CA 1
ATOM 2933 C C . ARG E 1 104 ? 27.930 -41.438 34.820 1.00 17.21 419 ARG E C 1
ATOM 2934 O O . ARG E 1 104 ? 27.549 -42.602 34.880 1.00 19.43 419 ARG E O 1
ATOM 2942 N N . SER E 1 105 ? 28.628 -40.855 35.799 1.00 15.07 420 SER E N 1
ATOM 2943 C CA . SER E 1 105 ? 29.095 -41.610 36.949 1.00 17.70 420 SER E CA 1
ATOM 2944 C C . SER E 1 105 ? 27.954 -41.942 37.923 1.00 18.55 420 SER E C 1
ATOM 2945 O O . SER E 1 105 ? 28.162 -42.744 38.836 1.00 19.59 420 SER E O 1
ATOM 2948 N N . ALA E 1 106 ? 26.763 -41.346 37.704 1.00 14.68 421 ALA E N 1
ATOM 2949 C CA . ALA E 1 106 ? 25.600 -41.591 38.548 1.00 16.32 421 ALA E CA 1
ATOM 2950 C C . ALA E 1 106 ? 24.733 -42.739 38.034 1.00 16.13 421 ALA E C 1
ATOM 2951 O O . ALA E 1 106 ? 23.737 -43.078 38.685 1.00 18.18 421 ALA E O 1
ATOM 2953 N N . LEU E 1 107 ? 24.993 -43.257 36.827 1.00 16.53 422 LEU E N 1
ATOM 2954 C CA . LEU E 1 107 ? 24.062 -44.195 36.204 1.00 16.72 422 LEU E CA 1
ATOM 2955 C C . LEU E 1 107 ? 24.726 -45.553 35.994 1.00 16.95 422 LEU E C 1
ATOM 2956 O O . LEU E 1 107 ? 25.918 -45.627 35.704 1.00 17.28 422 LEU E O 1
ATOM 2961 N N . LEU E 1 108 ? 23.905 -46.602 36.083 1.00 17.03 423 LEU E N 1
ATOM 2962 C CA . LEU E 1 108 ? 24.276 -47.927 35.601 1.00 18.14 423 LEU E CA 1
ATOM 2963 C C . LEU E 1 108 ? 23.239 -48.406 34.609 1.00 18.40 423 LEU E C 1
ATOM 2964 O O . LEU E 1 108 ? 22.063 -48.157 34.820 1.00 19.42 423 LEU E O 1
ATOM 2969 N N . PRO E 1 109 ? 23.609 -49.097 33.517 1.00 18.29 424 PRO E N 1
ATOM 2970 C CA . PRO E 1 109 ? 24.999 -49.406 33.197 1.00 21.26 424 PRO E CA 1
ATOM 2971 C C . PRO E 1 109 ? 25.844 -48.193 32.825 1.00 22.05 424 PRO E C 1
ATOM 2972 O O . PRO E 1 109 ? 25.339 -47.087 32.590 1.00 20.65 424 PRO E O 1
ATOM 2976 N N . THR E 1 110 ? 27.158 -48.424 32.835 1.00 22.97 425 THR E N 1
ATOM 2977 C CA . THR E 1 110 ? 28.107 -47.407 32.415 1.00 27.30 425 THR E CA 1
ATOM 2978 C C . THR E 1 110 ? 27.934 -47.184 30.914 1.00 30.35 425 THR E C 1
ATOM 2979 O O . THR E 1 110 ? 27.988 -48.144 30.146 1.00 35.28 425 THR E O 1
ATOM 2983 N N . ILE E 1 111 ? 27.741 -45.918 30.516 1.00 29.70 426 ILE E N 1
ATOM 2984 C CA . ILE E 1 111 ? 27.553 -45.535 29.119 1.00 36.08 4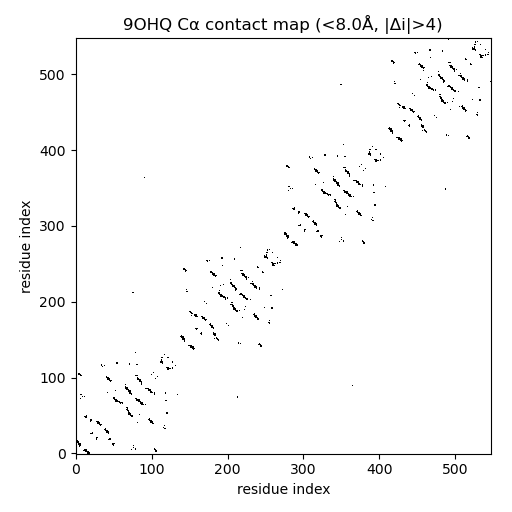26 ILE E CA 1
ATOM 2985 C C . ILE E 1 111 ? 28.873 -45.026 28.493 1.00 37.10 426 ILE E C 1
ATOM 2986 O O . ILE E 1 111 ? 28.900 -44.957 27.249 1.00 40.10 426 ILE E O 1
ATOM 2992 N N . GLU F 2 3 ? 17.437 -17.519 51.058 1.00 47.23 137 GLU F N 1
ATOM 2993 C CA . GLU F 2 3 ? 16.490 -18.616 51.396 1.00 46.12 137 GLU F CA 1
ATOM 2994 C C . GLU F 2 3 ? 17.273 -19.934 51.385 1.00 38.75 137 GLU F C 1
ATOM 2995 O O . GLU F 2 3 ? 17.018 -20.770 52.237 1.00 35.21 137 GLU F O 1
ATOM 3001 N N . ARG F 2 4 ? 18.207 -20.115 50.424 1.00 37.00 138 ARG F N 1
ATOM 3002 C CA . ARG F 2 4 ? 19.083 -21.290 50.384 1.00 30.88 138 ARG F CA 1
ATOM 3003 C C . ARG F 2 4 ? 20.536 -20.856 50.187 1.00 27.84 138 ARG F C 1
ATOM 3004 O O . ARG F 2 4 ? 21.091 -21.005 49.104 1.00 29.49 138 ARG F O 1
ATOM 3012 N N . PRO F 2 5 ? 21.229 -20.334 51.224 1.00 27.26 139 PRO F N 1
ATOM 3013 C CA . PRO F 2 5 ? 22.526 -19.715 51.013 1.00 26.99 139 PRO F CA 1
ATOM 3014 C C . PRO F 2 5 ? 23.699 -20.680 50.852 1.00 23.74 139 PRO F C 1
ATOM 3015 O O . PRO F 2 5 ? 24.773 -20.230 50.470 1.00 29.89 139 PRO F O 1
ATOM 3019 N N . PHE F 2 6 ? 23.545 -21.977 51.174 1.00 20.15 140 PHE F N 1
ATOM 3020 C CA . PHE F 2 6 ? 24.692 -22.876 51.201 1.00 18.83 140 PHE F CA 1
ATOM 3021 C C . PHE F 2 6 ? 24.683 -23.785 49.967 1.00 20.96 140 PHE F C 1
ATOM 3022 O O . PHE F 2 6 ? 23.727 -24.524 49.746 1.00 22.03 140 PHE F O 1
ATOM 3030 N N . HIS F 2 7 ? 25.763 -23.757 49.166 1.00 16.96 141 HIS F N 1
ATOM 3031 C CA . HIS F 2 7 ? 25.790 -24.460 47.890 1.00 17.91 141 HIS F CA 1
ATOM 3032 C C . HIS F 2 7 ? 26.851 -25.557 47.861 1.00 14.95 141 HIS F C 1
ATOM 3033 O O . HIS F 2 7 ? 27.956 -25.374 48.373 1.00 14.03 141 HIS F O 1
ATOM 3040 N N . CYS F 2 8 ? 26.474 -26.710 47.286 1.00 14.02 142 CYS F N 1
ATOM 3041 C CA . CYS F 2 8 ? 27.385 -27.798 47.022 1.00 13.94 142 CYS F CA 1
ATOM 3042 C C . CYS F 2 8 ? 28.248 -27.471 45.803 1.00 13.56 142 CYS F C 1
ATOM 3043 O O . CYS F 2 8 ? 27.749 -27.200 44.698 1.00 12.80 142 CYS F O 1
ATOM 3046 N N . ASN F 2 9 ? 29.553 -27.568 45.989 1.00 12.51 143 ASN F N 1
ATOM 3047 C CA . ASN F 2 9 ? 30.450 -27.223 44.924 1.00 13.37 143 ASN F CA 1
ATOM 3048 C C . ASN F 2 9 ? 30.546 -28.297 43.840 1.00 12.42 143 ASN F C 1
ATOM 3049 O O . ASN F 2 9 ? 31.197 -28.064 42.807 1.00 12.35 143 ASN F O 1
ATOM 3054 N N . GLN F 2 10 ? 30.026 -29.507 44.087 1.00 12.01 144 GLN F N 1
ATOM 3055 C CA . GLN F 2 10 ? 30.096 -30.552 43.077 1.00 12.32 144 GLN F CA 1
ATOM 3056 C C . GLN F 2 10 ? 28.910 -30.482 42.115 1.00 13.13 144 GLN F C 1
ATOM 3057 O O . GLN F 2 10 ? 29.101 -30.839 40.965 1.00 13.98 144 GLN F O 1
ATOM 3063 N N . CYS F 2 11 ? 27.717 -30.078 42.576 1.00 12.13 145 CYS F N 1
ATOM 3064 C CA . CYS F 2 11 ? 26.532 -30.180 41.715 1.00 13.49 145 CYS F CA 1
ATOM 3065 C C . CYS F 2 11 ? 25.677 -28.930 41.655 1.00 13.22 145 CYS F C 1
ATOM 3066 O O . CYS F 2 11 ? 24.818 -28.815 40.751 1.00 13.67 145 CYS F O 1
ATOM 3069 N N . GLY F 2 12 ? 25.866 -28.031 42.628 1.00 12.67 146 GLY F N 1
ATOM 3070 C CA . GLY F 2 12 ? 25.123 -26.806 42.688 1.00 13.15 146 GLY F CA 1
ATOM 3071 C C . GLY F 2 12 ? 23.855 -26.876 43.543 1.00 14.00 146 GLY F C 1
ATOM 3072 O O . GLY F 2 12 ? 23.177 -25.853 43.664 1.00 17.00 146 GLY F O 1
ATOM 3073 N N . ALA F 2 13 ? 23.590 -28.014 44.188 1.00 13.37 147 ALA F N 1
ATOM 3074 C CA . ALA F 2 13 ? 22.495 -28.151 45.140 1.00 15.65 147 ALA F CA 1
ATOM 3075 C C . ALA F 2 13 ? 22.631 -27.107 46.247 1.00 17.44 147 ALA F C 1
ATOM 3076 O O . ALA F 2 13 ? 23.740 -26.834 46.724 1.00 16.36 147 ALA F O 1
ATOM 3078 N N . SER F 2 14 ? 21.500 -26.512 46.642 1.00 19.07 148 SER F N 1
ATOM 3079 C CA . SER F 2 14 ? 21.516 -25.414 47.592 1.00 18.71 148 SER F CA 1
ATOM 3080 C C . SER F 2 14 ? 20.661 -25.790 48.806 1.00 18.19 148 SER F C 1
ATOM 3081 O O . SER F 2 14 ? 19.791 -26.647 48.701 1.00 18.17 148 SER F O 1
ATOM 3084 N N . PHE F 2 15 ? 20.984 -25.208 49.962 1.00 17.22 149 PHE F N 1
ATOM 3085 C CA . PHE F 2 15 ? 20.422 -25.634 51.233 1.00 17.02 149 PHE F CA 1
ATOM 3086 C C . PHE F 2 15 ? 20.172 -24.419 52.115 1.00 17.82 149 PHE F C 1
ATOM 3087 O O . PHE F 2 15 ? 20.959 -23.482 52.128 1.00 17.59 149 PHE F O 1
ATOM 3095 N N . THR F 2 16 ? 19.107 -24.486 52.939 1.00 18.54 150 THR F N 1
ATOM 3096 C CA . THR F 2 16 ? 18.884 -23.462 53.939 1.00 19.67 150 THR F CA 1
ATOM 3097 C C . THR F 2 16 ? 19.766 -23.687 55.165 1.00 19.37 150 THR F C 1
ATOM 3098 O O . THR F 2 16 ? 20.173 -22.724 55.798 1.00 21.97 150 THR F O 1
ATOM 3102 N N . GLN F 2 17 ? 20.029 -24.950 55.506 1.00 18.41 151 GLN F N 1
ATOM 3103 C CA . GLN F 2 17 ? 20.850 -25.243 56.666 1.00 19.22 151 GLN F CA 1
ATOM 3104 C C . GLN F 2 17 ? 22.198 -25.792 56.233 1.00 17.08 151 GLN F C 1
ATOM 3105 O O . GLN F 2 17 ? 22.272 -26.811 55.530 1.00 15.26 151 GLN F O 1
ATOM 3111 N N . LYS F 2 18 ? 23.247 -25.148 56.744 1.00 15.77 152 LYS F N 1
ATOM 3112 C CA . LYS F 2 18 ? 24.611 -25.552 56.434 1.00 15.40 152 LYS F CA 1
ATOM 3113 C C . LYS F 2 18 ? 24.817 -27.017 56.816 1.00 14.74 152 LYS F C 1
ATOM 3114 O O . LYS F 2 18 ? 25.502 -27.761 56.137 1.00 13.56 152 LYS F O 1
ATOM 3120 N N . GLY F 2 19 ? 24.188 -27.452 57.917 1.00 15.65 153 GLY F N 1
ATOM 3121 C CA . GLY F 2 19 ? 24.349 -28.823 58.352 1.00 14.23 153 GLY F CA 1
ATOM 3122 C C . GLY F 2 19 ? 23.883 -29.844 57.315 1.00 14.77 153 GLY F C 1
ATOM 3123 O O . GLY F 2 19 ? 24.432 -30.945 57.217 1.00 14.11 153 GLY F O 1
ATOM 3124 N N . ASN F 2 20 ? 22.853 -29.484 56.546 1.00 14.60 154 ASN F N 1
ATOM 3125 C CA . ASN F 2 20 ? 22.358 -30.363 55.504 1.00 14.79 154 ASN F CA 1
ATOM 3126 C C . ASN F 2 20 ? 23.296 -30.356 54.296 1.00 13.91 154 ASN F C 1
ATOM 3127 O O . ASN F 2 20 ? 23.486 -31.397 53.683 1.00 14.44 154 ASN F O 1
ATOM 3132 N N . LEU F 2 21 ? 23.931 -29.207 54.012 1.00 13.37 155 LEU F N 1
ATOM 3133 C CA . LEU F 2 21 ? 24.990 -29.156 53.008 1.00 13.36 155 LEU F CA 1
ATOM 3134 C C . LEU F 2 21 ? 26.118 -30.122 53.378 1.00 13.50 155 LEU F C 1
ATOM 3135 O O . LEU F 2 21 ? 26.614 -30.851 52.522 1.00 12.98 155 LEU F O 1
ATOM 3140 N N . LEU F 2 22 ? 26.523 -30.167 54.650 1.00 12.98 156 LEU F N 1
ATOM 3141 C CA . LEU F 2 22 ? 27.680 -30.968 55.002 1.00 12.40 156 LEU F CA 1
ATOM 3142 C C . LEU F 2 22 ? 27.353 -32.429 54.733 1.00 12.70 156 LEU F C 1
ATOM 3143 O O . LEU F 2 22 ? 28.170 -33.167 54.187 1.00 13.05 156 LEU F O 1
ATOM 3148 N N . ARG F 2 23 ? 26.125 -32.825 55.068 1.00 13.97 157 ARG F N 1
ATOM 3149 C CA . ARG F 2 23 ? 25.724 -34.217 54.886 1.00 14.60 157 ARG F CA 1
ATOM 3150 C C . ARG F 2 23 ? 25.670 -34.546 53.392 1.00 14.40 157 ARG F C 1
ATOM 3151 O O . ARG F 2 23 ? 26.077 -35.625 52.932 1.00 14.72 157 ARG F O 1
ATOM 3159 N N . HIS F 2 24 ? 25.129 -33.618 52.625 1.00 12.22 158 HIS F N 1
ATOM 3160 C CA . HIS F 2 24 ? 24.969 -33.801 51.193 1.00 13.83 158 HIS F CA 1
ATOM 3161 C C . HIS F 2 24 ? 26.352 -33.976 50.554 1.00 12.91 158 HIS F C 1
ATOM 3162 O O . HIS F 2 24 ? 26.544 -34.811 49.660 1.00 14.74 158 HIS F O 1
ATOM 3169 N N . ILE F 2 25 ? 27.322 -33.157 50.950 1.00 13.42 159 ILE F N 1
ATOM 3170 C CA . ILE F 2 25 ? 28.652 -33.304 50.352 1.00 13.81 159 ILE F CA 1
ATOM 3171 C C . ILE F 2 25 ? 29.211 -34.692 50.660 1.00 15.08 159 ILE F C 1
ATOM 3172 O O . ILE F 2 25 ? 29.804 -35.343 49.803 1.00 16.04 159 ILE F O 1
ATOM 3177 N N . LYS F 2 26 ? 29.085 -35.115 51.906 1.00 15.79 160 LYS F N 1
ATOM 3178 C CA . LYS F 2 26 ? 29.567 -36.438 52.291 1.00 18.92 160 LYS F CA 1
ATOM 3179 C C . LYS F 2 26 ? 28.953 -37.514 51.395 1.00 18.18 160 LYS F C 1
ATOM 3180 O O . LYS F 2 26 ? 29.644 -38.464 50.980 1.00 21.30 160 LYS F O 1
ATOM 3186 N N . LEU F 2 27 ? 27.664 -37.369 51.061 1.00 18.19 161 LEU F N 1
ATOM 3187 C CA . LEU F 2 27 ? 26.965 -38.407 50.326 1.00 19.71 161 LEU F CA 1
ATOM 3188 C C . LEU F 2 27 ? 27.354 -38.408 48.848 1.00 21.48 161 LEU F C 1
ATOM 3189 O O . LEU F 2 27 ? 27.053 -39.388 48.168 1.00 22.80 161 LEU F O 1
ATOM 3194 N N . HIS F 2 28 ? 28.100 -37.408 48.348 1.00 17.63 162 HIS F N 1
ATOM 3195 C CA . HIS F 2 28 ? 28.667 -37.535 47.006 1.00 19.67 162 HIS F CA 1
ATOM 3196 C C . HIS F 2 28 ? 29.694 -38.672 46.910 1.00 24.02 162 HIS F C 1
ATOM 3197 O O . HIS F 2 28 ? 29.898 -39.195 45.814 1.00 25.95 162 HIS F O 1
ATOM 3204 N N . SER F 2 29 ? 30.353 -39.010 48.026 1.00 24.65 163 SER F N 1
ATOM 3205 C CA . SER F 2 29 ? 30.977 -40.318 48.207 1.00 34.54 163 SER F CA 1
ATOM 3206 C C . SER F 2 29 ? 29.911 -41.330 48.640 1.00 34.52 163 SER F C 1
ATOM 3207 O O . SER F 2 29 ? 29.758 -42.294 47.886 1.00 46.31 163 SER F O 1
ATOM 3210 N N . GLY G 1 1 ? 6.175 -49.036 74.612 1.00 25.36 316 GLY G N 1
ATOM 3211 C CA . GLY G 1 1 ? 5.050 -48.559 73.784 1.00 22.51 316 GLY G CA 1
ATOM 3212 C C . GLY G 1 1 ? 5.164 -48.988 72.324 1.00 19.30 316 GLY G C 1
ATOM 3213 O O . GLY G 1 1 ? 6.214 -49.462 71.880 1.00 19.91 316 GLY G O 1
ATOM 3214 N N . PRO G 1 2 ? 4.083 -48.789 71.537 1.00 20.20 317 PRO G N 1
ATOM 3215 C CA . PRO G 1 2 ? 4.093 -49.136 70.117 1.00 17.60 317 PRO G CA 1
ATOM 3216 C C . PRO G 1 2 ? 5.224 -48.430 69.376 1.00 19.29 317 PRO G C 1
ATOM 3217 O O . PRO G 1 2 ? 5.486 -47.249 69.670 1.00 18.10 317 PRO G O 1
ATOM 3221 N N . SER G 1 3 ? 5.881 -49.142 68.439 1.00 17.26 318 SER G N 1
ATOM 3222 C CA . SER G 1 3 ? 7.092 -48.623 67.803 1.00 15.76 318 SER G CA 1
ATOM 3223 C C . SER G 1 3 ? 7.181 -49.081 66.346 1.00 16.35 318 SER G C 1
ATOM 3224 O O . SER G 1 3 ? 8.209 -48.899 65.710 1.00 15.68 318 SER G O 1
ATOM 3227 N N . THR G 1 4 ? 6.100 -49.673 65.830 1.00 16.56 319 THR G N 1
ATOM 3228 C CA . THR G 1 4 ? 6.066 -50.165 64.460 1.00 18.31 319 THR G CA 1
ATOM 3229 C C . THR G 1 4 ? 5.755 -49.047 63.468 1.00 17.12 319 THR G C 1
ATOM 3230 O O . THR G 1 4 ? 5.414 -47.912 63.802 1.00 17.29 319 THR G O 1
ATOM 3234 N N . SER G 1 5 ? 5.888 -49.408 62.194 1.00 18.02 320 SER G N 1
ATOM 3235 C CA . SER G 1 5 ? 5.940 -48.411 61.153 1.00 18.29 320 SER G CA 1
ATOM 3236 C C . SER G 1 5 ? 4.545 -48.008 60.701 1.00 16.60 320 SER G C 1
ATOM 3237 O O . SER G 1 5 ? 3.567 -48.752 60.838 1.00 16.54 320 SER G O 1
ATOM 3240 N N . LEU G 1 6 ? 4.470 -46.744 60.271 1.00 14.04 321 LEU G N 1
ATOM 3241 C CA . LEU G 1 6 ? 3.402 -46.230 59.435 1.00 14.09 321 LEU G CA 1
ATOM 3242 C C . LEU G 1 6 ? 3.980 -45.943 58.055 1.00 14.82 321 LEU G C 1
ATOM 3243 O O . LEU G 1 6 ? 5.036 -45.300 57.935 1.00 16.13 321 LEU G O 1
ATOM 3248 N N . SER G 1 7 ? 3.260 -46.437 57.028 1.00 15.16 322 SER G N 1
ATOM 3249 C CA . SER G 1 7 ? 3.756 -46.534 55.665 1.00 15.20 322 SER G CA 1
ATOM 3250 C C . SER G 1 7 ? 2.764 -45.881 54.723 1.00 14.04 322 SER G C 1
ATOM 3251 O O . SER G 1 7 ? 1.588 -45.707 55.064 1.00 14.19 322 SER G O 1
ATOM 3254 N N . CYS G 1 8 ? 3.236 -45.510 53.527 1.00 14.31 323 CYS G N 1
ATOM 3255 C CA . CYS G 1 8 ? 2.392 -44.920 52.510 1.00 13.79 323 CYS G CA 1
ATOM 3256 C C . CYS G 1 8 ? 1.330 -45.917 52.052 1.00 14.69 323 CYS G C 1
ATOM 3257 O O . CYS G 1 8 ? 1.654 -47.004 51.562 1.00 13.48 323 CYS G O 1
ATOM 3260 N N . LYS G 1 9 ? 0.053 -45.545 52.209 1.00 13.86 324 LYS G N 1
ATOM 3261 C CA . LYS G 1 9 ? -1.047 -46.413 51.847 1.00 14.77 324 LYS G CA 1
ATOM 3262 C C . LYS G 1 9 ? -1.119 -46.646 50.344 1.00 16.05 324 LYS G C 1
ATOM 3263 O O . LYS G 1 9 ? -1.497 -47.723 49.913 1.00 16.31 324 LYS G O 1
ATOM 3269 N N . GLN G 1 10 ? -0.761 -45.635 49.557 1.00 15.38 325 GLN G N 1
ATOM 3270 C CA . GLN G 1 10 ? -0.996 -45.655 48.117 1.00 17.31 325 GLN G CA 1
ATOM 3271 C C . GLN G 1 10 ? 0.007 -46.573 47.415 1.00 17.78 325 GLN G C 1
ATOM 3272 O O . GLN G 1 10 ? -0.421 -47.364 46.554 1.00 21.19 325 GLN G O 1
ATOM 3278 N N . CYS G 1 11 ? 1.307 -46.497 47.767 1.00 15.34 326 CYS G N 1
ATOM 3279 C CA . CYS G 1 11 ? 2.291 -47.344 47.073 1.00 16.79 326 CYS G CA 1
ATOM 3280 C C . CYS G 1 11 ? 2.677 -48.566 47.913 1.00 17.13 326 CYS G C 1
ATOM 3281 O O . CYS G 1 11 ? 3.108 -49.576 47.369 1.00 15.07 326 CYS G O 1
ATOM 3284 N N . GLN G 1 12 ? 2.568 -48.477 49.241 1.00 16.51 327 GLN G N 1
ATOM 3285 C CA . GLN G 1 12 ? 2.994 -49.528 50.147 1.00 15.57 327 GLN G CA 1
ATOM 3286 C C . GLN G 1 12 ? 4.443 -49.924 49.880 1.00 15.98 327 GLN G C 1
ATOM 3287 O O . GLN G 1 12 ? 4.795 -51.118 49.989 1.00 14.10 327 GLN G O 1
ATOM 3293 N N . GLU G 1 13 ? 5.286 -48.935 49.537 1.00 14.75 328 GLU G N 1
ATOM 3294 C CA . GLU G 1 13 ? 6.686 -49.229 49.242 1.00 17.47 328 GLU G CA 1
ATOM 3295 C C . GLU G 1 13 ? 7.622 -48.428 50.137 1.00 19.20 328 GLU G C 1
ATOM 3296 O O . GLU G 1 13 ? 8.828 -48.563 49.982 1.00 19.85 328 GLU G O 1
ATOM 3302 N N . THR G 1 14 ? 7.109 -47.605 51.060 1.00 17.35 329 THR G N 1
ATOM 3303 C CA . THR G 1 14 ? 8.021 -46.922 51.968 1.00 18.17 329 THR G CA 1
ATOM 3304 C C . THR G 1 14 ? 7.356 -46.618 53.304 1.00 15.70 329 THR G C 1
ATOM 3305 O O . THR G 1 14 ? 6.152 -46.325 53.411 1.00 15.15 329 THR G O 1
ATOM 3309 N N . GLU G 1 15 ? 8.190 -46.754 54.331 1.00 15.96 330 GLU G N 1
ATOM 3310 C CA . GLU G 1 15 ? 7.871 -46.353 55.686 1.00 18.43 330 GLU G CA 1
ATOM 3311 C C . GLU G 1 15 ? 8.008 -44.842 55.781 1.00 16.60 330 GLU G C 1
ATOM 3312 O O . GLU G 1 15 ? 8.932 -44.285 55.204 1.00 18.49 330 GLU G O 1
ATOM 3318 N N . ILE G 1 16 ? 7.122 -44.212 56.545 1.00 13.52 331 ILE G N 1
ATOM 3319 C CA . ILE G 1 16 ? 7.129 -42.760 56.721 1.00 13.95 331 ILE G CA 1
ATOM 3320 C C . ILE G 1 16 ? 7.543 -42.383 58.142 1.00 14.55 331 ILE G C 1
ATOM 3321 O O . ILE G 1 16 ? 8.255 -41.394 58.345 1.00 14.76 331 ILE G O 1
ATOM 3326 N N . THR G 1 17 ? 7.025 -43.102 59.138 1.00 13.82 332 THR G N 1
ATOM 3327 C CA . THR G 1 17 ? 7.378 -42.829 60.517 1.00 13.60 332 THR G CA 1
ATOM 3328 C C . THR G 1 17 ? 7.108 -44.085 61.329 1.00 14.14 332 THR G C 1
ATOM 3329 O O . THR G 1 17 ? 6.783 -45.119 60.751 1.00 12.61 332 THR G O 1
ATOM 3333 N N . THR G 1 18 ? 7.283 -43.994 62.653 1.00 13.59 333 THR G N 1
ATOM 3334 C CA . THR G 1 18 ? 7.006 -45.098 63.556 1.00 13.18 333 THR G CA 1
ATOM 3335 C C . THR G 1 18 ? 6.137 -44.578 64.694 1.00 12.46 333 THR G C 1
ATOM 3336 O O . THR G 1 18 ? 6.117 -43.386 64.982 1.00 12.99 333 THR G O 1
ATOM 3340 N N . LYS G 1 19 ? 5.405 -45.483 65.342 1.00 11.74 334 LYS G N 1
ATOM 3341 C CA . LYS G 1 19 ? 4.407 -45.097 66.327 1.00 12.60 334 LYS G CA 1
ATOM 3342 C C . LYS G 1 19 ? 5.039 -44.480 67.593 1.00 13.46 334 LYS G C 1
ATOM 3343 O O . LYS G 1 19 ? 4.353 -43.761 68.335 1.00 15.59 334 LYS G O 1
ATOM 3349 N N . ASN G 1 20 ? 6.354 -44.696 67.812 1.00 13.65 335 ASN G N 1
ATOM 3350 C CA . ASN G 1 20 ? 7.005 -44.104 68.981 1.00 14.12 335 ASN G CA 1
ATOM 3351 C C . ASN G 1 20 ? 7.391 -42.646 68.690 1.00 12.53 335 ASN G C 1
ATOM 3352 O O . ASN G 1 20 ? 7.952 -42.023 69.571 1.00 12.00 335 ASN G O 1
ATOM 3357 N N . GLU G 1 21 ? 7.036 -42.108 67.515 1.00 11.47 336 GLU G N 1
ATOM 3358 C CA . GLU G 1 21 ? 7.244 -40.693 67.215 1.00 11.23 336 GLU G CA 1
ATOM 3359 C C . GLU G 1 21 ? 6.025 -39.842 67.542 1.00 10.36 336 GLU G C 1
ATOM 3360 O O . GLU G 1 21 ? 6.087 -38.616 67.438 1.00 10.69 336 GLU G O 1
ATOM 3366 N N . ILE G 1 22 ? 4.905 -40.475 67.882 1.00 11.18 337 ILE G N 1
ATOM 3367 C CA . ILE G 1 22 ? 3.650 -39.777 68.099 1.00 11.97 337 ILE G CA 1
ATOM 3368 C C . ILE G 1 22 ? 3.704 -38.972 69.400 1.00 11.75 337 ILE G C 1
ATOM 3369 O O . ILE G 1 22 ? 4.158 -39.475 70.438 1.00 13.91 337 ILE G O 1
ATOM 3374 N N . PHE G 1 23 ? 3.216 -37.730 69.345 1.00 11.19 338 PHE G N 1
ATOM 3375 C CA . PHE G 1 23 ? 3.108 -36.889 70.532 1.00 11.61 338 PHE G CA 1
ATOM 3376 C C . PHE G 1 23 ? 1.888 -35.986 70.385 1.00 10.99 338 PHE G C 1
ATOM 3377 O O . PHE G 1 23 ? 1.343 -35.805 69.299 1.00 11.66 338 PHE G O 1
ATOM 3385 N N . SER G 1 24 ? 1.395 -35.501 71.520 1.00 12.43 339 SER G N 1
ATOM 3386 C CA . SER G 1 24 ? 0.300 -34.547 71.553 1.00 14.61 339 SER G CA 1
ATOM 3387 C C . SER G 1 24 ? 0.849 -33.124 71.645 1.00 15.24 339 SER G C 1
ATOM 3388 O O . SER G 1 24 ? 1.573 -32.795 72.575 1.00 17.97 339 SER G O 1
ATOM 3391 N N . LEU G 1 25 ? 0.593 -32.320 70.622 1.00 16.84 340 LEU G N 1
ATOM 3392 C CA . LEU G 1 25 ? 1.049 -30.940 70.592 1.00 21.23 340 LEU G CA 1
ATOM 3393 C C . LEU G 1 25 ? 0.102 -30.043 71.357 1.00 26.54 340 LEU G C 1
ATOM 3394 O O . LEU G 1 25 ? 0.528 -29.087 71.986 1.00 32.35 340 LEU G O 1
ATOM 3399 N N . SER G 1 26 ? -1.187 -30.365 71.291 1.00 26.32 341 SER G N 1
ATOM 3400 C CA . SER G 1 26 ? -2.215 -29.538 71.878 1.00 30.12 341 SER G CA 1
ATOM 3401 C C . SER G 1 26 ? -3.140 -30.425 72.700 1.00 29.76 341 SER G C 1
ATOM 3402 O O . SER G 1 26 ? -2.934 -31.637 72.808 1.00 30.13 341 SER G O 1
ATOM 3405 N N . LEU G 1 27 ? -4.215 -29.795 73.148 1.00 28.94 342 LEU G N 1
ATOM 3406 C CA . LEU G 1 27 ? -5.210 -30.397 74.012 1.00 30.84 342 LEU G CA 1
ATOM 3407 C C . LEU G 1 27 ? -5.969 -31.480 73.241 1.00 28.56 342 LEU G C 1
ATOM 3408 O O . LEU G 1 27 ? -6.578 -32.350 73.845 1.00 30.43 342 LEU G O 1
ATOM 3413 N N . SER G 1 28 ? -5.950 -31.403 71.901 1.00 21.80 343 SER G N 1
ATOM 3414 C CA . SER G 1 28 ? -6.782 -32.261 71.073 1.00 21.48 343 SER G CA 1
ATOM 3415 C C . SER G 1 28 ? -6.126 -33.615 70.801 1.00 23.88 343 SER G C 1
ATOM 3416 O O . SER G 1 28 ? -6.548 -34.297 69.858 1.00 21.18 343 SER G O 1
ATOM 3419 N N . GLY G 1 29 ? -5.120 -33.993 71.633 1.00 24.92 344 GLY G N 1
ATOM 3420 C CA . GLY G 1 29 ? -4.611 -35.370 71.706 1.00 21.55 344 GLY G CA 1
ATOM 3421 C C . GLY G 1 29 ? -3.691 -35.522 70.519 1.00 20.09 344 GLY G C 1
ATOM 3422 O O . GLY G 1 29 ? -3.444 -34.519 69.864 1.00 23.39 344 GLY G O 1
ATOM 3423 N N . PRO G 1 30 ? -3.133 -36.701 70.200 1.00 15.03 345 PRO G N 1
ATOM 3424 C CA . PRO G 1 30 ? -2.172 -36.772 69.110 1.00 14.08 345 PRO G CA 1
ATOM 3425 C C . PRO G 1 30 ? -2.786 -36.695 67.727 1.00 12.80 345 PRO G C 1
ATOM 3426 O O . PRO G 1 30 ? -2.058 -36.416 66.788 1.00 13.93 345 PRO G O 1
ATOM 3430 N N . MET G 1 31 ? -4.072 -37.032 67.592 1.00 12.59 346 MET G N 1
ATOM 3431 C CA . MET G 1 31 ? -4.698 -37.039 66.286 1.00 13.52 346 MET G CA 1
ATOM 3432 C C . MET G 1 31 ? -6.104 -36.451 66.434 1.00 14.57 346 MET G C 1
ATOM 3433 O O . MET G 1 31 ? -6.808 -36.777 67.392 1.00 15.82 346 MET G O 1
ATOM 3438 N N . ALA G 1 32 ? -6.446 -35.491 65.583 1.00 12.37 347 ALA G N 1
ATOM 3439 C CA . ALA G 1 32 ? -7.778 -34.913 65.578 1.00 13.19 347 ALA G CA 1
ATOM 3440 C C . ALA G 1 32 ? -8.131 -34.500 64.155 1.00 12.95 347 ALA G C 1
ATOM 3441 O O . ALA G 1 32 ? -7.242 -34.450 63.292 1.00 11.92 347 ALA G O 1
ATOM 3443 N N . ALA G 1 33 ? -9.429 -34.248 63.918 1.00 11.55 348 ALA G N 1
ATOM 3444 C CA . ALA G 1 33 ? -9.878 -33.763 62.618 1.00 11.26 348 ALA G CA 1
ATOM 3445 C C . ALA G 1 33 ? -9.704 -32.242 62.567 1.00 10.65 348 ALA G C 1
ATOM 3446 O O . ALA G 1 33 ? -10.084 -31.524 63.488 1.00 13.18 348 ALA G O 1
ATOM 3448 N N . TYR G 1 34 ? -9.099 -31.775 61.462 1.00 10.73 349 TYR G N 1
ATOM 3449 C CA . TYR G 1 34 ? -8.931 -30.361 61.157 1.00 10.37 349 TYR G CA 1
ATOM 3450 C C . TYR G 1 34 ? -9.537 -30.075 59.786 1.00 11.37 349 TYR G C 1
ATOM 3451 O O . TYR G 1 34 ? -9.509 -30.910 58.881 1.00 12.80 349 TYR G O 1
ATOM 3460 N N . VAL G 1 35 ? -10.077 -28.854 59.657 1.00 11.52 350 VAL G N 1
ATOM 3461 C CA . VAL G 1 35 ? -10.789 -28.448 58.454 1.00 12.16 350 VAL G CA 1
ATOM 3462 C C . VAL G 1 35 ? -9.915 -27.463 57.689 1.00 11.15 350 VAL G C 1
ATOM 3463 O O . VAL G 1 35 ? -9.443 -26.472 58.255 1.00 10.60 350 VAL G O 1
ATOM 3467 N N . ASN G 1 36 ? -9.702 -27.722 56.390 1.00 11.24 351 ASN G N 1
ATOM 3468 C CA . ASN G 1 36 ? -8.909 -26.840 55.549 1.00 11.74 351 ASN G CA 1
ATOM 3469 C C . ASN G 1 36 ? -9.785 -25.739 54.954 1.00 13.09 351 ASN G C 1
ATOM 3470 O O . ASN G 1 36 ? -10.998 -25.708 55.191 1.00 13.32 351 ASN G O 1
ATOM 3475 N N . PRO G 1 37 ? -9.205 -24.748 54.225 1.00 13.14 352 PRO G N 1
ATOM 3476 C CA . PRO G 1 37 ? -9.983 -23.604 53.758 1.00 13.65 352 PRO G CA 1
ATOM 3477 C C . PRO G 1 37 ? -11.150 -23.901 52.816 1.00 14.02 352 PRO G C 1
ATOM 3478 O O . PRO G 1 37 ? -12.054 -23.086 52.695 1.00 16.15 352 PRO G O 1
ATOM 3482 N N . HIS G 1 38 ? -11.160 -25.081 52.194 1.00 12.67 353 HIS G N 1
ATOM 3483 C CA . HIS G 1 38 ? -12.089 -25.433 51.137 1.00 13.79 353 HIS G CA 1
ATOM 3484 C C . HIS G 1 38 ? -13.034 -26.535 51.606 1.00 13.55 353 HIS G C 1
ATOM 3485 O O . HIS G 1 38 ? -13.923 -26.943 50.866 1.00 17.21 353 HIS G O 1
ATOM 3492 N N . GLY G 1 39 ? -12.959 -26.917 52.893 1.00 12.71 354 GLY G N 1
ATOM 3493 C CA . GLY G 1 39 ? -13.871 -27.869 53.489 1.00 12.09 354 GLY G CA 1
ATOM 3494 C C . GLY G 1 39 ? -13.414 -29.323 53.433 1.00 13.02 354 GLY G C 1
ATOM 3495 O O . GLY G 1 39 ? -14.210 -30.213 53.734 1.00 13.56 354 GLY G O 1
ATOM 3496 N N . TYR G 1 40 ? -12.121 -29.564 53.139 1.00 12.21 355 TYR G N 1
ATOM 3497 C CA . TYR G 1 40 ? -11.552 -30.897 53.270 1.00 11.64 355 TYR G CA 1
ATOM 3498 C C . TYR G 1 40 ? -11.144 -31.113 54.724 1.00 12.74 355 TYR G C 1
ATOM 3499 O O . TYR G 1 40 ? -10.459 -30.296 55.305 1.00 14.03 355 TYR G O 1
ATOM 3508 N N . VAL G 1 41 ? -11.476 -32.281 55.256 1.00 12.48 356 VAL G N 1
ATOM 3509 C CA . VAL G 1 41 ? -11.179 -32.570 56.643 1.00 12.31 356 VAL G CA 1
ATOM 3510 C C . VAL G 1 41 ? -10.060 -33.604 56.661 1.00 13.38 356 VAL G C 1
ATOM 3511 O O . VAL G 1 41 ? -10.151 -34.669 56.045 1.00 14.64 356 VAL G O 1
ATOM 3515 N N . HIS G 1 42 ? -9.017 -33.276 57.408 1.00 12.77 357 HIS G N 1
ATOM 3516 C CA . HIS G 1 42 ? -7.853 -34.118 57.542 1.00 12.05 357 HIS G CA 1
ATOM 3517 C C . HIS G 1 42 ? -7.700 -34.501 59.008 1.00 11.64 357 HIS G C 1
ATOM 3518 O O . HIS G 1 42 ? -7.474 -33.647 59.841 1.00 10.99 357 HIS G O 1
ATOM 3525 N N . GLU G 1 43 ? -7.746 -35.809 59.306 1.00 11.26 358 GLU G N 1
ATOM 3526 C CA . GLU G 1 43 ? -7.400 -36.308 60.632 1.00 11.87 358 GLU G CA 1
ATOM 3527 C C . GLU G 1 43 ? -5.889 -36.404 60.701 1.00 12.13 358 GLU G C 1
ATOM 3528 O O . GLU G 1 43 ? -5.302 -37.240 60.001 1.00 12.58 358 GLU G O 1
ATOM 3534 N N . THR G 1 44 ? -5.301 -35.483 61.462 1.00 10.78 359 THR G N 1
ATOM 3535 C CA . THR G 1 44 ? -3.891 -35.193 61.334 1.00 10.75 359 THR G CA 1
ATOM 3536 C C . THR G 1 44 ? -3.222 -35.676 62.618 1.00 11.97 359 THR G C 1
ATOM 3537 O O . THR G 1 44 ? -3.622 -35.248 63.705 1.00 12.88 359 THR G O 1
ATOM 3541 N N . LEU G 1 45 ? -2.276 -36.599 62.443 1.00 10.91 360 LEU G N 1
ATOM 3542 C CA . LEU G 1 45 ? -1.489 -37.167 63.517 1.00 10.54 360 LEU G CA 1
ATOM 3543 C C . LEU G 1 45 ? -0.161 -36.423 63.604 1.00 10.78 360 LEU G C 1
ATOM 3544 O O . LEU G 1 45 ? 0.523 -36.298 62.604 1.00 10.89 360 LEU G O 1
ATOM 3549 N N . THR G 1 46 ? 0.233 -35.973 64.802 1.00 10.94 361 THR G N 1
ATOM 3550 C CA . THR G 1 46 ? 1.487 -35.246 64.965 1.00 11.92 361 THR G CA 1
ATOM 3551 C C . THR G 1 46 ? 2.592 -36.189 65.474 1.00 11.42 361 THR G C 1
ATOM 3552 O O . THR G 1 46 ? 2.416 -36.903 66.457 1.00 11.49 361 THR G O 1
ATOM 3556 N N . VAL G 1 47 ? 3.708 -36.196 64.748 1.00 11.17 362 VAL G N 1
ATOM 3557 C CA . VAL G 1 47 ? 4.898 -36.994 65.028 1.00 11.40 362 VAL G CA 1
ATOM 3558 C C . VAL G 1 47 ? 6.132 -36.109 64.962 1.00 11.58 362 VAL G C 1
ATOM 3559 O O . VAL G 1 47 ? 6.170 -35.144 64.217 1.00 11.95 362 VAL G O 1
ATOM 3563 N N . TYR G 1 48 ? 7.138 -36.416 65.790 1.00 10.88 363 TYR G N 1
ATOM 3564 C CA . TYR G 1 48 ? 8.332 -35.603 65.839 1.00 11.51 363 TYR G CA 1
ATOM 3565 C C . TYR G 1 48 ? 9.173 -35.733 64.564 1.00 11.65 363 TYR G C 1
ATOM 3566 O O . TYR G 1 48 ? 9.687 -34.736 64.079 1.00 12.37 363 TYR G O 1
ATOM 3575 N N . LYS G 1 49 ? 9.357 -36.944 64.054 1.00 11.70 364 LYS G N 1
ATOM 3576 C CA . LYS G 1 49 ? 10.290 -37.226 62.968 1.00 12.91 364 LYS G CA 1
ATOM 3577 C C . LYS G 1 49 ? 9.581 -38.096 61.937 1.00 13.44 364 LYS G C 1
ATOM 3578 O O . LYS G 1 49 ? 8.767 -38.954 62.302 1.00 13.22 364 LYS G O 1
ATOM 3584 N N . ALA G 1 50 ? 9.887 -37.848 60.662 1.00 13.10 365 ALA G N 1
ATOM 3585 C CA . ALA G 1 50 ? 9.367 -38.650 59.571 1.00 13.95 365 ALA G CA 1
ATOM 3586 C C . ALA G 1 50 ? 10.436 -38.773 58.493 1.00 15.40 365 ALA G C 1
ATOM 3587 O O . ALA G 1 50 ? 11.320 -37.939 58.436 1.00 19.48 365 ALA G O 1
ATOM 3589 N N . SER G 1 51 ? 10.365 -39.832 57.693 1.00 14.92 366 SER G N 1
ATOM 3590 C CA . SER G 1 51 ? 11.337 -40.112 56.645 1.00 16.71 366 SER G CA 1
ATOM 3591 C C . SER G 1 51 ? 10.602 -40.330 55.325 1.00 14.01 366 SER G C 1
ATOM 3592 O O . SER G 1 51 ? 9.389 -40.562 55.309 1.00 13.36 366 SER G O 1
ATOM 3595 N N . ASN G 1 52 ? 11.363 -40.284 54.225 1.00 13.43 367 ASN G N 1
ATOM 3596 C CA . ASN G 1 52 ? 10.893 -40.719 52.915 1.00 12.83 367 ASN G CA 1
ATOM 3597 C C . ASN G 1 52 ? 9.824 -39.820 52.316 1.00 13.78 367 ASN G C 1
ATOM 3598 O O . ASN G 1 52 ? 9.042 -40.265 51.486 1.00 13.77 367 ASN G O 1
ATOM 3603 N N . LEU G 1 53 ? 9.837 -38.545 52.724 1.00 13.77 368 LEU G N 1
ATOM 3604 C CA . LEU G 1 53 ? 8.920 -37.548 52.222 1.00 15.56 368 LEU G CA 1
ATOM 3605 C C . LEU G 1 53 ? 9.689 -36.491 51.464 1.00 18.02 368 LEU G C 1
ATOM 3606 O O . LEU G 1 53 ? 10.812 -36.154 51.848 1.00 18.58 368 LEU G O 1
ATOM 3611 N N . ASN G 1 54 ? 9.056 -35.955 50.417 1.00 15.22 369 ASN G N 1
ATOM 3612 C CA . ASN G 1 54 ? 9.575 -34.812 49.694 1.00 17.64 369 ASN G CA 1
ATOM 3613 C C . ASN G 1 54 ? 8.660 -33.639 49.948 1.00 16.90 369 ASN G C 1
ATOM 3614 O O . ASN G 1 54 ? 7.435 -33.816 49.963 1.00 16.76 369 ASN G O 1
ATOM 3619 N N . LEU G 1 55 ? 9.269 -32.453 50.067 1.00 15.12 370 LEU G N 1
ATOM 3620 C CA . LEU G 1 55 ? 8.492 -31.241 50.280 1.00 15.46 370 LEU G CA 1
ATOM 3621 C C . LEU G 1 55 ? 8.212 -30.510 48.971 1.00 18.04 370 LEU G C 1
ATOM 3622 O O . LEU G 1 55 ? 9.044 -30.510 48.058 1.00 19.80 370 LEU G O 1
ATOM 3627 N N . ILE G 1 56 ? 7.037 -29.886 48.903 1.00 18.11 371 ILE G N 1
ATOM 3628 C CA . ILE G 1 56 ? 6.603 -29.108 47.756 1.00 21.26 371 ILE G CA 1
ATOM 3629 C C . ILE G 1 56 ? 6.400 -27.686 48.222 1.00 25.80 371 ILE G C 1
ATOM 3630 O O . ILE G 1 56 ? 5.682 -27.464 49.192 1.00 24.27 371 ILE G O 1
ATOM 3635 N N . GLY G 1 57 ? 6.984 -26.741 47.490 1.00 27.67 372 GLY G N 1
ATOM 3636 C CA . GLY G 1 57 ? 6.706 -25.334 47.705 1.00 31.07 372 GLY G CA 1
ATOM 3637 C C . GLY G 1 57 ? 7.456 -24.844 48.935 1.00 29.16 372 GLY G C 1
ATOM 3638 O O . GLY G 1 57 ? 8.416 -25.476 49.365 1.00 32.35 372 GLY G O 1
ATOM 3639 N N . ARG G 1 58 ? 6.999 -23.720 49.496 1.00 33.04 373 ARG G N 1
ATOM 3640 C CA . ARG G 1 58 ? 7.682 -23.043 50.590 1.00 30.59 373 ARG G CA 1
ATOM 3641 C C . ARG G 1 58 ? 6.778 -23.066 51.813 1.00 24.15 373 ARG G C 1
ATOM 3642 O O . ARG G 1 58 ? 5.598 -23.295 51.656 1.00 26.88 373 ARG G O 1
ATOM 3644 N N . PRO G 1 59 ? 7.260 -22.813 53.045 1.00 22.79 374 PRO G N 1
ATOM 3645 C CA . PRO G 1 59 ? 6.367 -22.802 54.194 1.00 22.44 374 PRO G CA 1
ATOM 3646 C C . PRO G 1 59 ? 5.343 -21.678 54.102 1.00 21.46 374 PRO G C 1
ATOM 3647 O O . PRO G 1 59 ? 5.604 -20.627 53.475 1.00 22.65 374 PRO G O 1
ATOM 3651 N N . SER G 1 60 ? 4.191 -21.901 54.719 1.00 16.87 375 SER G N 1
ATOM 3652 C CA . SER G 1 60 ? 3.158 -20.881 54.755 1.00 15.46 375 SER G CA 1
ATOM 3653 C C . SER G 1 60 ? 2.463 -20.928 56.106 1.00 14.34 375 SER G C 1
ATOM 3654 O O . SER G 1 60 ? 2.337 -22.005 56.673 1.00 12.94 375 SER G O 1
ATOM 3657 N N . THR G 1 61 ? 2.027 -19.779 56.631 1.00 14.23 376 THR G N 1
ATOM 3658 C CA . THR G 1 61 ? 1.225 -19.792 57.858 1.00 14.67 376 THR G CA 1
ATOM 3659 C C . THR G 1 61 ? -0.277 -19.720 57.552 1.00 14.55 376 THR G C 1
ATOM 3660 O O . THR G 1 61 ? -1.075 -19.673 58.466 1.00 14.07 376 THR G O 1
ATOM 3664 N N . GLU G 1 62 ? -0.678 -19.729 56.284 1.00 14.39 377 GLU G N 1
ATOM 3665 C CA . GLU G 1 62 ? -2.078 -19.558 55.905 1.00 16.57 377 GLU G CA 1
ATOM 3666 C C . GLU G 1 62 ? -2.952 -20.672 56.480 1.00 15.59 377 GLU G C 1
ATOM 3667 O O . GLU G 1 62 ? -2.721 -21.853 56.207 1.00 14.98 377 GLU G O 1
ATOM 3673 N N . HIS G 1 63 ? -3.950 -20.314 57.303 1.00 16.31 378 HIS G N 1
ATOM 3674 C CA . HIS G 1 63 ? -4.880 -21.274 57.886 1.00 14.84 378 HIS G CA 1
ATOM 3675 C C . HIS G 1 63 ? -4.181 -22.385 58.666 1.00 14.76 378 HIS G C 1
ATOM 3676 O O . HIS G 1 63 ? -4.701 -23.500 58.785 1.00 14.53 378 HIS G O 1
ATOM 3683 N N . SER G 1 64 ? -3.038 -22.051 59.280 1.00 14.97 379 SER G N 1
ATOM 3684 C CA . SER G 1 64 ? -2.309 -23.033 60.043 1.00 13.76 379 SER G CA 1
ATOM 3685 C C . SER G 1 64 ? -3.192 -23.539 61.173 1.00 13.33 379 SER G C 1
ATOM 3686 O O . SER G 1 64 ? -3.666 -22.770 61.999 1.00 14.63 379 SER G O 1
ATOM 3689 N N . TRP G 1 65 ? -3.256 -24.857 61.319 1.00 13.46 380 TRP G N 1
ATOM 3690 C CA . TRP G 1 65 ? -3.986 -25.451 62.413 1.00 11.99 380 TRP G CA 1
ATOM 3691 C C . TRP G 1 65 ? -3.245 -25.364 63.736 1.00 14.13 380 TRP G C 1
ATOM 3692 O O . TRP G 1 65 ? -3.836 -25.633 64.779 1.00 15.56 380 TRP G O 1
ATOM 3703 N N . PHE G 1 66 ? -1.946 -25.075 63.661 1.00 13.51 381 PHE G N 1
ATOM 3704 C CA . PHE G 1 66 ? -1.086 -25.050 64.832 1.00 15.13 381 PHE G CA 1
ATOM 3705 C C . PHE G 1 66 ? -0.460 -23.664 64.938 1.00 14.52 381 PHE G C 1
ATOM 3706 O O . PHE G 1 66 ? 0.591 -23.390 64.361 1.00 14.75 381 PHE G O 1
ATOM 3714 N N . PRO G 1 67 ? -1.126 -22.718 65.618 1.00 18.88 382 PRO G N 1
ATOM 3715 C CA . PRO G 1 67 ? -0.630 -21.358 65.654 1.00 19.84 382 PRO G CA 1
ATOM 3716 C C . PRO G 1 67 ? 0.812 -21.290 66.157 1.00 17.69 382 PRO G C 1
ATOM 3717 O O . PRO G 1 67 ? 1.179 -22.001 67.093 1.00 20.04 382 PRO G O 1
ATOM 3721 N N . GLY G 1 68 ? 1.607 -20.503 65.440 1.00 17.22 383 GLY G N 1
ATOM 3722 C CA . GLY G 1 68 ? 3.033 -20.377 65.671 1.00 18.11 383 GLY G CA 1
ATOM 3723 C C . GLY G 1 68 ? 3.854 -21.238 64.708 1.00 17.41 383 GLY G C 1
ATOM 3724 O O . GLY G 1 68 ? 5.081 -21.134 64.668 1.00 20.72 383 GLY G O 1
ATOM 3725 N N . TYR G 1 69 ? 3.180 -22.094 63.934 1.00 14.56 384 TYR G N 1
ATOM 3726 C CA . TYR G 1 69 ? 3.873 -22.959 63.010 1.00 12.12 384 TYR G CA 1
ATOM 3727 C C . TYR G 1 69 ? 3.402 -22.684 61.588 1.00 12.77 384 TYR G C 1
ATOM 3728 O O . TYR G 1 69 ? 2.226 -22.339 61.350 1.00 14.59 384 TYR G O 1
ATOM 3737 N N . ALA G 1 70 ? 4.353 -22.819 60.668 1.00 11.31 385 ALA G N 1
ATOM 3738 C CA . ALA G 1 70 ? 4.097 -22.813 59.241 1.00 11.82 385 ALA G CA 1
ATOM 3739 C C . ALA G 1 70 ? 4.087 -24.233 58.704 1.00 12.17 385 ALA G C 1
ATOM 3740 O O . ALA G 1 70 ? 4.821 -25.075 59.206 1.00 13.97 385 ALA G O 1
ATOM 3742 N N . TRP G 1 71 ? 3.319 -24.452 57.634 1.00 12.30 386 TRP G N 1
ATOM 3743 C CA . TRP G 1 71 ? 3.243 -25.763 56.979 1.00 12.51 386 TRP G CA 1
ATOM 3744 C C . TRP G 1 71 ? 3.937 -25.758 55.622 1.00 13.05 386 TRP G C 1
ATOM 3745 O O . TRP G 1 71 ? 3.987 -24.749 54.930 1.00 12.37 386 TRP G O 1
ATOM 3756 N N . THR G 1 72 ? 4.495 -26.923 55.271 1.00 13.03 387 THR G N 1
ATOM 3757 C CA . THR G 1 72 ? 5.014 -27.215 53.945 1.00 12.40 387 THR G CA 1
ATOM 3758 C C . THR G 1 72 ? 4.439 -28.577 53.537 1.00 12.38 387 THR G C 1
ATOM 3759 O O . THR G 1 72 ? 4.563 -29.565 54.255 1.00 11.82 387 THR G O 1
ATOM 3763 N N . VAL G 1 73 ? 3.797 -28.631 52.361 1.00 12.28 388 VAL G N 1
ATOM 3764 C CA . VAL G 1 73 ? 3.251 -29.885 51.858 1.00 12.35 388 VAL G CA 1
ATOM 3765 C C . VAL G 1 73 ? 4.317 -30.960 51.719 1.00 12.66 388 VAL G C 1
ATOM 3766 O O . VAL G 1 73 ? 5.388 -30.724 51.168 1.00 11.99 388 VAL G O 1
ATOM 3770 N N . ALA G 1 74 ? 3.950 -32.178 52.155 1.00 11.55 389 ALA G N 1
ATOM 3771 C CA . ALA G 1 74 ? 4.834 -33.338 52.188 1.00 13.42 389 ALA G CA 1
ATOM 3772 C C . ALA G 1 74 ? 4.181 -34.482 51.414 1.00 13.43 389 ALA G C 1
ATOM 3773 O O . ALA G 1 74 ? 3.018 -34.837 51.673 1.00 13.00 389 ALA G O 1
ATOM 3775 N N . GLN G 1 75 ? 4.936 -35.040 50.455 1.00 12.42 390 GLN G N 1
ATOM 3776 C CA . GLN G 1 75 ? 4.472 -36.110 49.583 1.00 12.70 390 GLN G CA 1
ATOM 3777 C C . GLN G 1 75 ? 5.393 -37.312 49.692 1.00 11.19 390 GLN G C 1
ATOM 3778 O O . GLN G 1 75 ? 6.587 -37.179 49.974 1.00 11.91 390 GLN G O 1
ATOM 3784 N N . CYS G 1 76 ? 4.844 -38.512 49.425 1.00 11.48 391 CYS G N 1
ATOM 3785 C CA . CYS G 1 76 ? 5.656 -39.714 49.408 1.00 12.84 391 CYS G CA 1
ATOM 3786 C C . CYS G 1 76 ? 6.748 -39.609 48.350 1.00 11.67 391 CYS G C 1
ATOM 3787 O O . CYS G 1 76 ? 6.463 -39.231 47.219 1.00 12.17 391 CYS G O 1
ATOM 3790 N N . LYS G 1 77 ? 7.979 -39.982 48.713 1.00 11.55 392 LYS G N 1
ATOM 3791 C CA . LYS G 1 77 ? 9.095 -39.882 47.774 1.00 11.62 392 LYS G CA 1
ATOM 3792 C C . LYS G 1 77 ? 8.915 -40.838 46.594 1.00 12.48 392 LYS G C 1
ATOM 3793 O O . LYS G 1 77 ? 9.474 -40.623 45.511 1.00 13.13 392 LYS G O 1
ATOM 3799 N N . ILE G 1 78 ? 8.226 -41.960 46.816 1.00 13.68 393 ILE G N 1
ATOM 3800 C CA . ILE G 1 78 ? 8.075 -42.953 45.757 1.00 13.68 393 ILE G CA 1
ATOM 3801 C C . ILE G 1 78 ? 6.982 -42.539 44.779 1.00 14.24 393 ILE G C 1
ATOM 3802 O O . ILE G 1 78 ? 7.232 -42.498 43.578 1.00 14.45 393 ILE G O 1
ATOM 3807 N N . CYS G 1 79 ? 5.758 -42.308 45.265 1.00 13.47 394 CYS G N 1
ATOM 3808 C CA . CYS G 1 79 ? 4.585 -42.199 44.423 1.00 13.49 394 CYS G CA 1
ATOM 3809 C C . CYS G 1 79 ? 4.004 -40.790 44.379 1.00 13.67 394 CYS G C 1
ATOM 3810 O O . CYS G 1 79 ? 3.030 -40.599 43.645 1.00 14.03 394 CYS G O 1
ATOM 3813 N N . ALA G 1 80 ? 4.565 -39.841 45.151 1.00 14.06 395 ALA G N 1
ATOM 3814 C CA . ALA G 1 80 ? 4.149 -38.438 45.197 1.00 13.92 395 ALA G CA 1
ATOM 3815 C C . ALA G 1 80 ? 2.752 -38.220 45.791 1.00 15.51 395 ALA G C 1
ATOM 3816 O O . ALA G 1 80 ? 2.248 -37.094 45.760 1.00 15.19 395 ALA G O 1
ATOM 3818 N N . SER G 1 81 ? 2.165 -39.248 46.392 1.00 13.31 396 SER G N 1
ATOM 3819 C CA . SER G 1 81 ? 0.901 -39.130 47.103 1.00 13.64 396 SER G CA 1
ATOM 3820 C C . SER G 1 81 ? 1.037 -38.190 48.298 1.00 13.52 396 SER G C 1
ATOM 3821 O O . SER G 1 81 ? 2.058 -38.173 49.001 1.00 12.88 396 SER G O 1
ATOM 3824 N N . HIS G 1 82 ? 0.006 -37.390 48.522 1.00 12.10 397 HIS G N 1
ATOM 3825 C CA . HIS G 1 82 ? 0.008 -36.446 49.629 1.00 11.96 397 HIS G CA 1
ATOM 3826 C C . HIS G 1 82 ? -0.019 -37.229 50.931 1.00 12.81 397 HIS G C 1
ATOM 3827 O O . HIS G 1 82 ? -0.911 -38.045 51.144 1.00 14.10 397 HIS G O 1
ATOM 3834 N N . ILE G 1 83 ? 0.932 -36.949 51.814 1.00 12.11 398 ILE G N 1
ATOM 3835 C CA . ILE G 1 83 ? 0.976 -37.618 53.115 1.00 10.89 398 ILE G CA 1
ATOM 3836 C C . ILE G 1 83 ? 0.597 -36.655 54.245 1.00 11.47 398 ILE G C 1
ATOM 3837 O O . ILE G 1 83 ? -0.044 -37.071 55.226 1.00 13.24 398 ILE G O 1
ATOM 3842 N N . GLY G 1 84 ? 1.035 -35.406 54.171 1.00 10.57 399 GLY G N 1
ATOM 3843 C CA . GLY G 1 84 ? 0.710 -34.491 55.245 1.00 10.83 399 GLY G CA 1
ATOM 3844 C C . GLY G 1 84 ? 1.477 -33.193 55.023 1.00 10.12 399 GLY G C 1
ATOM 3845 O O . GLY G 1 84 ? 1.594 -32.762 53.881 1.00 10.33 399 GLY G O 1
ATOM 3846 N N . TRP G 1 85 ? 2.043 -32.671 56.103 1.00 10.30 400 TRP G N 1
ATOM 3847 C CA . TRP G 1 85 ? 2.767 -31.425 56.055 1.00 9.69 400 TRP G CA 1
ATOM 3848 C C . TRP G 1 85 ? 3.885 -31.502 57.071 1.00 10.31 400 TRP G C 1
ATOM 3849 O O . TRP G 1 85 ? 3.673 -31.991 58.180 1.00 10.62 400 TRP G O 1
ATOM 3860 N N . LYS G 1 86 ? 4.974 -30.812 56.749 1.00 11.08 401 LYS G N 1
ATOM 3861 C CA . LYS G 1 86 ? 5.967 -30.503 57.748 1.00 10.81 401 LYS G CA 1
ATOM 3862 C C . LYS G 1 86 ? 5.585 -29.178 58.392 1.00 11.78 401 LYS G C 1
ATOM 3863 O O . LYS G 1 86 ? 5.229 -28.231 57.699 1.00 13.92 401 LYS G O 1
ATOM 3869 N N . PHE G 1 87 ? 5.622 -29.122 59.718 1.00 10.60 402 PHE G N 1
ATOM 3870 C CA . PHE G 1 87 ? 5.382 -27.890 60.438 1.00 10.74 402 PHE G CA 1
ATOM 3871 C C . PHE G 1 87 ? 6.685 -27.373 61.045 1.00 11.51 402 PHE G C 1
ATOM 3872 O O . PHE G 1 87 ? 7.414 -28.083 61.716 1.00 11.93 402 PHE G O 1
ATOM 3880 N N . THR G 1 88 ? 6.917 -26.070 60.889 1.00 11.83 403 THR G N 1
ATOM 3881 C CA . THR G 1 88 ? 8.154 -25.450 61.329 1.00 13.13 403 THR G CA 1
ATOM 3882 C C . THR G 1 88 ? 7.807 -24.175 62.092 1.00 12.37 403 THR G C 1
ATOM 3883 O O . THR G 1 88 ? 6.930 -23.407 61.702 1.00 12.82 403 THR G O 1
ATOM 3887 N N . ALA G 1 89 ? 8.478 -23.990 63.233 1.00 13.75 404 ALA G N 1
ATOM 3888 C CA . ALA G 1 89 ? 8.174 -22.895 64.123 1.00 13.71 404 ALA G CA 1
ATOM 3889 C C . ALA G 1 89 ? 8.519 -21.602 63.426 1.00 15.19 404 ALA G C 1
ATOM 3890 O O . ALA G 1 89 ? 9.551 -21.536 62.764 1.00 16.87 404 ALA G O 1
ATOM 3892 N N . THR G 1 90 ? 7.692 -20.576 63.682 1.00 16.07 405 THR G N 1
ATOM 3893 C CA . THR G 1 90 ? 7.950 -19.229 63.187 1.00 17.43 405 THR G CA 1
ATOM 3894 C C . THR G 1 90 ? 8.690 -18.377 64.213 1.00 20.41 405 THR G C 1
ATOM 3895 O O . THR G 1 90 ? 9.010 -17.224 63.920 1.00 23.86 405 THR G O 1
ATOM 3899 N N . LYS G 1 91 ? 8.891 -18.888 65.424 1.00 22.64 406 LYS G N 1
ATOM 3900 C CA . LYS G 1 91 ? 9.675 -18.180 66.423 1.00 26.20 406 LYS G CA 1
ATOM 3901 C C . LYS G 1 91 ? 10.402 -19.179 67.315 1.00 25.45 406 LYS G C 1
ATOM 3902 O O . LYS G 1 91 ? 10.056 -20.354 67.395 1.00 22.29 406 LYS G O 1
ATOM 3908 N N . LYS G 1 92 ? 11.410 -18.676 68.024 1.00 26.93 407 LYS G N 1
ATOM 3909 C CA . LYS G 1 92 ? 12.365 -19.530 68.705 1.00 31.86 407 LYS G CA 1
ATOM 3910 C C . LYS G 1 92 ? 11.788 -20.113 69.993 1.00 34.00 407 LYS G C 1
ATOM 3911 O O . LYS G 1 92 ? 12.247 -21.159 70.436 1.00 30.34 407 LYS G O 1
ATOM 3917 N N . ASP G 1 93 ? 10.781 -19.468 70.598 1.00 36.00 408 ASP G N 1
ATOM 3918 C CA . ASP G 1 93 ? 10.359 -19.892 71.923 1.00 40.45 408 ASP G CA 1
ATOM 3919 C C . ASP G 1 93 ? 9.397 -21.078 71.851 1.00 38.51 408 ASP G C 1
ATOM 3920 O O . ASP G 1 93 ? 8.897 -21.518 72.878 1.00 49.80 408 ASP G O 1
ATOM 3925 N N . MET G 1 94 ? 9.165 -21.630 70.656 1.00 29.00 409 MET G N 1
ATOM 3926 C CA . MET G 1 94 ? 8.245 -22.748 70.528 1.00 28.81 409 MET G CA 1
ATOM 3927 C C . MET G 1 94 ? 9.020 -24.043 70.653 1.00 22.84 409 MET G C 1
ATOM 3928 O O . MET G 1 94 ? 10.159 -24.144 70.202 1.00 23.12 409 MET G O 1
ATOM 3933 N N . SER G 1 95 ? 8.341 -25.024 71.220 1.00 20.36 410 SER G N 1
ATOM 3934 C CA . SER G 1 95 ? 8.892 -26.350 71.266 1.00 20.61 410 SER G CA 1
ATOM 3935 C C . SER G 1 95 ? 7.804 -27.358 70.933 1.00 18.58 410 SER G C 1
ATOM 3936 O O . SER G 1 95 ? 6.719 -27.280 71.511 1.00 20.51 410 SER G O 1
ATOM 3939 N N . PRO G 1 96 ? 8.011 -28.309 69.993 1.00 15.55 411 PRO G N 1
ATOM 3940 C CA . PRO G 1 96 ? 9.255 -28.460 69.260 1.00 14.85 411 PRO G CA 1
ATOM 3941 C C . PRO G 1 96 ? 9.392 -27.468 68.119 1.00 14.58 411 PRO G C 1
ATOM 3942 O O . PRO G 1 96 ? 8.406 -26.863 67.694 1.00 14.11 411 PRO G O 1
ATOM 3946 N N . GLN G 1 97 ? 10.610 -27.325 67.603 1.00 13.54 412 GLN G N 1
ATOM 3947 C CA . GLN G 1 97 ? 10.872 -26.382 66.523 1.00 14.82 412 GLN G CA 1
ATOM 3948 C C . GLN G 1 97 ? 10.292 -26.894 65.208 1.00 13.50 412 GLN G C 1
ATOM 3949 O O . GLN G 1 97 ? 10.055 -26.109 64.298 1.00 12.98 412 GLN G O 1
ATOM 3955 N N . LYS G 1 98 ? 10.095 -28.210 65.107 1.00 12.82 413 LYS G N 1
ATOM 3956 C CA . LYS G 1 98 ? 9.536 -28.777 63.900 1.00 12.92 413 LYS G CA 1
ATOM 3957 C C . LYS G 1 98 ? 8.931 -30.119 64.268 1.00 11.73 413 LYS G C 1
ATOM 3958 O O . LYS G 1 98 ? 9.291 -30.742 65.263 1.00 11.29 413 LYS G O 1
ATOM 3964 N N . PHE G 1 99 ? 7.954 -30.506 63.458 1.00 11.29 414 PHE G N 1
ATOM 3965 C CA . PHE G 1 99 ? 7.270 -31.776 63.597 1.00 11.01 414 PHE G CA 1
ATOM 3966 C C . PHE G 1 99 ? 6.553 -32.012 62.280 1.00 10.66 414 PHE G C 1
ATOM 3967 O O . PHE G 1 99 ? 6.590 -31.165 61.377 1.00 11.54 414 PHE G O 1
ATOM 3975 N N . TRP G 1 100 ? 5.904 -33.161 62.173 1.00 9.95 415 TRP G N 1
ATOM 3976 C CA . TRP G 1 100 ? 5.117 -33.479 60.981 1.00 10.73 415 TRP G CA 1
ATOM 3977 C C . TRP G 1 100 ? 3.675 -33.775 61.377 1.00 10.93 415 TRP G C 1
ATOM 3978 O O . TRP G 1 100 ? 3.429 -34.409 62.401 1.00 11.39 415 TRP G O 1
ATOM 3989 N N . GLY G 1 101 ? 2.737 -33.293 60.568 1.00 9.99 416 GLY G N 1
ATOM 3990 C CA . GLY G 1 101 ? 1.331 -33.639 60.659 1.00 10.65 416 GLY G CA 1
ATOM 3991 C C . GLY G 1 101 ? 0.964 -34.544 59.502 1.00 11.23 416 GLY G C 1
ATOM 3992 O O . GLY G 1 101 ? 0.979 -34.101 58.362 1.00 12.80 416 GLY G O 1
ATOM 3993 N N . LEU G 1 102 ? 0.703 -35.824 59.796 1.00 11.82 417 LEU G N 1
ATOM 3994 C CA . LEU G 1 102 ? 0.425 -36.800 58.770 1.00 12.54 417 LEU G CA 1
ATOM 3995 C C . LEU G 1 102 ? -1.067 -37.113 58.759 1.00 13.09 417 LEU G C 1
ATOM 3996 O O . LEU G 1 102 ? -1.721 -37.243 59.792 1.00 12.27 417 LEU G O 1
ATOM 4001 N N . THR G 1 103 ? -1.612 -37.202 57.554 1.00 13.07 418 THR G N 1
ATOM 4002 C CA . THR G 1 103 ? -3.037 -37.450 57.445 1.00 14.31 418 THR G CA 1
ATOM 4003 C C . THR G 1 103 ? -3.336 -38.946 57.538 1.00 15.83 418 THR G C 1
ATOM 4004 O O . THR G 1 103 ? -2.773 -39.780 56.841 1.00 14.96 418 THR G O 1
ATOM 4008 N N . ARG G 1 104 ? -4.339 -39.284 58.353 1.00 14.58 419 ARG G N 1
ATOM 4009 C CA . ARG G 1 104 ? -4.642 -40.664 58.649 1.00 15.00 419 ARG G CA 1
ATOM 4010 C C . ARG G 1 104 ? -4.949 -41.469 57.397 1.00 15.30 419 ARG G C 1
ATOM 4011 O O . ARG G 1 104 ? -4.551 -42.631 57.313 1.00 16.06 419 ARG G O 1
ATOM 4019 N N . SER G 1 105 ? -5.662 -40.877 56.444 1.00 14.65 420 SER G N 1
ATOM 4020 C CA . SER G 1 105 ? -6.079 -41.590 55.241 1.00 17.83 420 SER G CA 1
ATOM 4021 C C . SER G 1 105 ? -4.922 -41.896 54.289 1.00 16.90 420 SER G C 1
ATOM 4022 O O . SER G 1 105 ? -5.107 -42.679 53.361 1.00 17.76 420 SER G O 1
ATOM 4025 N N . ALA G 1 106 ? -3.740 -41.299 54.517 1.00 13.91 421 ALA G N 1
ATOM 4026 C CA . ALA G 1 106 ? -2.592 -41.559 53.661 1.00 13.31 421 ALA G CA 1
ATOM 4027 C C . ALA G 1 106 ? -1.730 -42.718 54.176 1.00 12.48 421 ALA G C 1
ATOM 4028 O O . ALA G 1 106 ? -0.749 -43.064 53.514 1.00 14.12 421 ALA G O 1
ATOM 4030 N N . LEU G 1 107 ? -1.979 -43.228 55.389 1.00 13.73 422 LEU G N 1
ATOM 4031 C CA . LEU G 1 107 ? -1.053 -44.150 56.043 1.00 13.58 422 LEU G CA 1
ATOM 4032 C C . LEU G 1 107 ? -1.710 -45.496 56.325 1.00 13.46 422 LEU G C 1
ATOM 4033 O O . LEU G 1 107 ? -2.902 -45.558 56.605 1.00 13.69 422 LEU G O 1
ATOM 4038 N N . LEU G 1 108 ? -0.870 -46.528 56.360 1.00 14.05 423 LEU G N 1
ATOM 4039 C CA . LEU G 1 108 ? -1.195 -47.846 56.905 1.00 14.39 423 LEU G CA 1
ATOM 4040 C C . LEU G 1 108 ? -0.183 -48.232 57.969 1.00 16.29 423 LEU G C 1
ATOM 4041 O O . LEU G 1 108 ? 0.999 -47.929 57.808 1.00 15.71 423 LEU G O 1
ATOM 4046 N N . PRO G 1 109 ? -0.577 -48.938 59.045 1.00 14.92 424 PRO G N 1
ATOM 4047 C CA . PRO G 1 109 ? -1.991 -49.242 59.306 1.00 16.13 424 PRO G CA 1
ATOM 4048 C C . PRO G 1 109 ? -2.855 -48.024 59.611 1.00 17.52 424 PRO G C 1
ATOM 4049 O O . PRO G 1 109 ? -2.339 -46.911 59.810 1.00 17.66 424 PRO G O 1
ATOM 4053 N N . THR G 1 110 ? -4.176 -48.253 59.606 1.00 20.02 425 THR G N 1
ATOM 4054 C CA . THR G 1 110 ? -5.147 -47.214 59.918 1.00 22.42 425 THR G CA 1
ATOM 4055 C C . THR G 1 110 ? -5.087 -46.930 61.415 1.00 25.75 425 THR G C 1
ATOM 4056 O O . THR G 1 110 ? -5.331 -47.810 62.234 1.00 28.73 425 THR G O 1
ATOM 4060 N N . ILE G 1 111 ? -4.673 -45.711 61.763 1.00 27.04 426 ILE G N 1
ATOM 4061 C CA . ILE G 1 111 ? -4.532 -45.317 63.157 1.00 37.88 426 ILE G CA 1
ATOM 4062 C C . ILE G 1 111 ? -5.905 -44.915 63.741 1.00 40.80 426 ILE G C 1
ATOM 4063 O O . ILE G 1 111 ? -6.027 -44.953 64.988 1.00 49.82 426 ILE G O 1
ATOM 4069 N N . GLU H 2 3 ? 5.361 -17.303 41.142 1.00 45.80 137 GLU H N 1
ATOM 4070 C CA . GLU H 2 3 ? 6.244 -18.411 40.693 1.00 46.41 137 GLU H CA 1
ATOM 4071 C C . GLU H 2 3 ? 5.477 -19.736 40.743 1.00 42.11 137 GLU H C 1
ATOM 4072 O O . GLU H 2 3 ? 5.720 -20.606 39.906 1.00 40.55 137 GLU H O 1
ATOM 4078 N N . ARG H 2 4 ? 4.595 -19.915 41.743 1.00 33.58 138 ARG H N 1
ATOM 4079 C CA . ARG H 2 4 ? 3.791 -21.134 41.811 1.00 30.96 138 ARG H CA 1
ATOM 4080 C C . ARG H 2 4 ? 2.339 -20.739 42.061 1.00 27.96 138 ARG H C 1
ATOM 4081 O O . ARG H 2 4 ? 1.831 -20.925 43.158 1.00 27.73 138 ARG H O 1
ATOM 4089 N N . PRO H 2 5 ? 1.639 -20.171 41.056 1.00 26.56 139 PRO H N 1
ATOM 4090 C CA . PRO H 2 5 ? 0.351 -19.546 41.287 1.00 27.98 139 PRO H CA 1
ATOM 4091 C C . PRO H 2 5 ? -0.847 -20.487 41.350 1.00 23.80 139 PRO H C 1
ATOM 4092 O O . PRO H 2 5 ? -1.936 -20.012 41.626 1.00 26.14 139 PRO H O 1
ATOM 4096 N N . PHE H 2 6 ? -0.694 -21.775 41.028 1.00 19.16 140 PHE H N 1
ATOM 4097 C CA . PHE H 2 6 ? -1.849 -22.663 41.027 1.00 17.07 140 PHE H CA 1
ATOM 4098 C C . PHE H 2 6 ? -1.834 -23.549 42.266 1.00 17.45 140 PHE H C 1
ATOM 4099 O O . PHE H 2 6 ? -0.844 -24.230 42.519 1.00 20.25 140 PHE H O 1
ATOM 4107 N N . HIS H 2 7 ? -2.935 -23.578 43.013 1.00 15.35 141 HIS H N 1
ATOM 4108 C CA . HIS H 2 7 ? -2.931 -24.276 44.293 1.00 15.72 141 HIS H CA 1
ATOM 4109 C C . HIS H 2 7 ? -3.949 -25.401 44.336 1.00 13.98 141 HIS H C 1
ATOM 4110 O O . HIS H 2 7 ? -5.073 -25.237 43.869 1.00 13.18 141 HIS H O 1
ATOM 4117 N N . CYS H 2 8 ? -3.560 -26.527 44.950 1.00 12.80 142 CYS H N 1
ATOM 4118 C CA . CYS H 2 8 ? -4.455 -27.637 45.204 1.00 11.91 142 CYS H CA 1
ATOM 4119 C C . CYS H 2 8 ? -5.352 -27.329 46.393 1.00 12.57 142 CYS H C 1
ATOM 4120 O O . CYS H 2 8 ? -4.880 -27.058 47.481 1.00 12.63 142 CYS H O 1
ATOM 4123 N N . ASN H 2 9 ? -6.656 -27.444 46.211 1.00 12.41 143 ASN H N 1
ATOM 4124 C CA . ASN H 2 9 ? -7.567 -27.121 47.291 1.00 13.86 143 ASN H CA 1
ATOM 4125 C C . ASN H 2 9 ? -7.676 -28.228 48.350 1.00 12.26 143 ASN H C 1
ATOM 4126 O O . ASN H 2 9 ? -8.267 -27.997 49.414 1.00 13.07 143 ASN H O 1
ATOM 4131 N N . GLN H 2 10 ? -7.107 -29.415 48.108 1.00 12.32 144 GLN H N 1
ATOM 4132 C CA . GLN H 2 10 ? -7.130 -30.456 49.129 1.00 12.18 144 GLN H CA 1
ATOM 4133 C C . GLN H 2 10 ? -5.945 -30.382 50.084 1.00 13.23 144 GLN H C 1
ATOM 4134 O O . GLN H 2 10 ? -6.124 -30.753 51.255 1.00 14.57 144 GLN H O 1
ATOM 4140 N N . CYS H 2 11 ? -4.760 -29.952 49.603 1.00 13.06 145 CYS H N 1
ATOM 4141 C CA . CYS H 2 11 ? -3.567 -30.014 50.454 1.00 13.77 145 CYS H CA 1
ATOM 4142 C C . CYS H 2 11 ? -2.734 -28.739 50.509 1.00 13.50 145 CYS H C 1
ATOM 4143 O O . CYS H 2 11 ? -1.905 -28.610 51.404 1.00 15.08 145 CYS H O 1
ATOM 4146 N N . GLY H 2 12 ? -2.943 -27.812 49.578 1.00 12.68 146 GLY H N 1
ATOM 4147 C CA . GLY H 2 12 ? -2.193 -26.586 49.521 1.00 13.74 146 GLY H CA 1
ATOM 4148 C C . GLY H 2 12 ? -0.949 -26.652 48.630 1.00 14.83 146 GLY H C 1
ATOM 4149 O O . GLY H 2 12 ? -0.232 -25.662 48.548 1.00 15.52 146 GLY H O 1
ATOM 4150 N N . ALA H 2 13 ? -0.693 -27.783 47.972 1.00 14.90 147 ALA H N 1
ATOM 4151 C CA . ALA H 2 13 ? 0.424 -27.899 47.044 1.00 17.37 147 ALA H CA 1
ATOM 4152 C C . ALA H 2 13 ? 0.282 -26.829 45.972 1.00 17.68 147 ALA H C 1
ATOM 4153 O O . ALA H 2 13 ? -0.824 -26.603 45.495 1.00 15.87 147 ALA H O 1
ATOM 4155 N N . SER H 2 14 ? 1.409 -26.200 45.585 1.00 18.86 148 SER H N 1
ATOM 4156 C CA . SER H 2 14 ? 1.400 -25.138 44.588 1.00 18.53 148 SER H CA 1
ATOM 4157 C C . SER H 2 14 ? 2.241 -25.572 43.395 1.00 17.64 148 SER H C 1
ATOM 4158 O O . SER H 2 14 ? 3.145 -26.405 43.546 1.00 18.44 148 SER H O 1
ATOM 4161 N N . PHE H 2 15 ? 1.876 -25.069 42.217 1.00 16.18 149 PHE H N 1
ATOM 4162 C CA . PHE H 2 15 ? 2.442 -25.468 40.943 1.00 15.75 149 PHE H CA 1
ATOM 4163 C C . PHE H 2 15 ? 2.673 -24.251 40.052 1.00 15.36 149 PHE H C 1
ATOM 4164 O O . PHE H 2 15 ? 1.912 -23.293 40.096 1.00 16.23 149 PHE H O 1
ATOM 4172 N N . THR H 2 16 ? 3.757 -24.326 39.248 1.00 17.31 150 THR H N 1
ATOM 4173 C CA . THR H 2 16 ? 4.031 -23.325 38.228 1.00 20.49 150 THR H CA 1
ATOM 4174 C C . THR H 2 16 ? 3.085 -23.483 37.042 1.00 17.73 150 THR H C 1
ATOM 4175 O O . THR H 2 16 ? 2.651 -22.486 36.463 1.00 18.70 150 THR H O 1
ATOM 4179 N N . GLN H 2 17 ? 2.858 -24.741 36.668 1.00 17.54 151 GLN H N 1
ATOM 4180 C CA . GLN H 2 17 ? 2.091 -25.093 35.483 1.00 19.19 151 GLN H CA 1
ATOM 4181 C C . GLN H 2 17 ? 0.722 -25.635 35.908 1.00 17.09 151 GLN H C 1
ATOM 4182 O O . GLN H 2 17 ? 0.631 -26.615 36.637 1.00 17.29 151 GLN H O 1
ATOM 4188 N N . LYS H 2 18 ? -0.342 -25.006 35.423 1.00 15.67 152 LYS H N 1
ATOM 4189 C CA . LYS H 2 18 ? -1.668 -25.453 35.782 1.00 15.56 152 LYS H CA 1
ATOM 4190 C C . LYS H 2 18 ? -1.871 -26.909 35.381 1.00 14.58 152 LYS H C 1
ATOM 4191 O O . LYS H 2 18 ? -2.571 -27.665 36.058 1.00 12.14 152 LYS H O 1
ATOM 4197 N N . GLY H 2 19 ? -1.271 -27.320 34.270 1.00 13.58 153 GLY H N 1
ATOM 4198 C CA . GLY H 2 19 ? -1.436 -28.706 33.827 1.00 13.10 153 GLY H CA 1
ATOM 4199 C C . GLY H 2 19 ? -0.948 -29.707 34.878 1.00 13.11 153 GLY H C 1
ATOM 4200 O O . GLY H 2 19 ? -1.455 -30.819 34.994 1.00 12.57 153 GLY H O 1
ATOM 4201 N N . ASN H 2 20 ? 0.069 -29.317 35.654 1.00 13.90 154 ASN H N 1
ATOM 4202 C CA . ASN H 2 20 ? 0.608 -30.171 36.693 1.00 14.07 154 ASN H CA 1
ATOM 4203 C C . ASN H 2 20 ? -0.371 -30.202 37.865 1.00 13.70 154 ASN H C 1
ATOM 4204 O O . ASN H 2 20 ? -0.550 -31.259 38.450 1.00 14.82 154 ASN H O 1
ATOM 4209 N N . LEU H 2 21 ? -0.991 -29.053 38.180 1.00 13.06 155 LEU H N 1
ATOM 4210 C CA . LEU H 2 21 ? -2.050 -29.014 39.194 1.00 13.58 155 LEU H CA 1
ATOM 4211 C C . LEU H 2 21 ? -3.157 -30.002 38.844 1.00 13.73 155 LEU H C 1
ATOM 4212 O O . LEU H 2 21 ? -3.625 -30.759 39.707 1.00 14.20 155 LEU H O 1
ATOM 4217 N N . LEU H 2 22 ? -3.589 -30.035 37.581 1.00 12.57 156 LEU H N 1
ATOM 4218 C CA . LEU H 2 22 ? -4.698 -30.900 37.213 1.00 12.72 156 LEU H CA 1
ATOM 4219 C C . LEU H 2 22 ? -4.354 -32.364 37.467 1.00 13.12 156 LEU H C 1
ATOM 4220 O O . LEU H 2 22 ? -5.181 -33.106 38.009 1.00 12.99 156 LEU H O 1
ATOM 4225 N N . ARG H 2 23 ? -3.134 -32.762 37.098 1.00 12.66 157 ARG H N 1
ATOM 4226 C CA . ARG H 2 23 ? -2.703 -34.140 37.339 1.00 14.07 157 ARG H CA 1
ATOM 4227 C C . ARG H 2 23 ? -2.662 -34.436 38.848 1.00 12.83 157 ARG H C 1
ATOM 4228 O O . ARG H 2 23 ? -3.103 -35.510 39.298 1.00 14.21 157 ARG H O 1
ATOM 4236 N N . HIS H 2 24 ? -2.102 -33.519 39.625 1.00 12.71 158 HIS H N 1
ATOM 4237 C CA . HIS H 2 24 ? -1.976 -33.654 41.064 1.00 12.25 158 HIS H CA 1
ATOM 4238 C C . HIS H 2 24 ? -3.358 -33.847 41.703 1.00 13.04 158 HIS H C 1
ATOM 4239 O O . HIS H 2 24 ? -3.537 -34.665 42.587 1.00 12.33 158 HIS H O 1
ATOM 4246 N N . ILE H 2 25 ? -4.345 -33.051 41.290 1.00 12.27 159 ILE H N 1
ATOM 4247 C CA . ILE H 2 25 ? -5.668 -33.165 41.890 1.00 13.10 159 ILE H CA 1
ATOM 4248 C C . ILE H 2 25 ? -6.230 -34.559 41.605 1.00 14.26 159 ILE H C 1
ATOM 4249 O O . ILE H 2 25 ? -6.871 -35.161 42.457 1.00 16.19 159 ILE H O 1
ATOM 4254 N N . LYS H 2 26 ? -6.090 -34.998 40.357 1.00 14.74 160 LYS H N 1
ATOM 4255 C CA . LYS H 2 26 ? -6.550 -36.323 39.950 1.00 17.61 160 LYS H CA 1
ATOM 4256 C C . LYS H 2 26 ? -5.935 -37.397 40.845 1.00 18.40 160 LYS H C 1
ATOM 4257 O O . LYS H 2 26 ? -6.632 -38.320 41.258 1.00 21.21 160 LYS H O 1
ATOM 4263 N N . LEU H 2 27 ? -4.643 -37.271 41.168 1.00 17.59 161 LEU H N 1
ATOM 4264 C CA . LEU H 2 27 ? -3.962 -38.311 41.918 1.00 19.66 161 LEU H CA 1
ATOM 4265 C C . LEU H 2 27 ? -4.372 -38.292 43.389 1.00 20.19 161 LEU H C 1
ATOM 4266 O O . LEU H 2 27 ? -4.129 -39.268 44.082 1.00 22.71 161 LEU H O 1
ATOM 4271 N N . HIS H 2 28 ? -5.136 -37.297 43.852 1.00 17.94 162 HIS H N 1
ATOM 4272 C CA . HIS H 2 28 ? -5.719 -37.404 45.184 1.00 19.23 162 HIS H CA 1
ATOM 4273 C C . HIS H 2 28 ? -6.803 -38.484 45.241 1.00 21.62 162 HIS H C 1
ATOM 4274 O O . HIS H 2 28 ? -7.148 -38.905 46.328 1.00 23.98 162 HIS H O 1
ATOM 4281 N N . SER H 2 29 ? -7.363 -38.878 44.091 1.00 23.08 163 SER H N 1
ATOM 4282 C CA . SER H 2 29 ? -7.971 -40.193 43.958 1.00 30.44 163 SER H CA 1
ATOM 4283 C C . SER H 2 29 ? -6.838 -41.201 43.738 1.00 29.89 163 SER H C 1
ATOM 4284 O O . SER H 2 29 ? -7.072 -42.353 44.098 1.00 46.35 163 SER H O 1
#